Protein AF-0000000066265029 (afdb_homodimer)

InterPro domains:
  IPR000398 Thymidylate synthase [MF_00008] (8-270)
  IPR000398 Thymidylate synthase [PR00108] (49-70)
  IPR000398 Thymidylate synthase [PR00108] (122-141)
  IPR000398 Thymidylate synthase [PR00108] (148-163)
  IPR000398 Thymidylate synthase [PR00108] (166-192)
  IPR000398 Thymidylate synthase [PR00108] (204-221)
  IPR000398 Thymidylate synthase [TIGR03284] (10-93)
  IPR000398 Thymidylate synthase [TIGR03284] (92-270)
  IPR020940 Thymidylate synthase, active site [PS00091] (133-161)
  IPR023451 Thymidylate synthase/dCMP hydroxymethylase domain [PF00303] (10-270)
  IPR023451 Thymidylate synthase/dCMP hydroxymethylase domain [cd00351] (11-224)
  IPR036926 Thymidylate synthase/dCMP hydroxymethylase superfamily [G3DSA:3.30.572.10] (2-270)
  IPR036926 Thymidylate synthase/dCMP hydroxymethylase superfamily [SSF55831] (4-270)
  IPR045097 Thymidylate synthase/dCMP hydroxymethylase [PTHR11548] (4-270)

Radius of gyration: 22.93 Å; Cα contacts (8 Å, |Δi|>4): 1094; chains: 2; bounding box: 52×64×66 Å

Structure (mmCIF, N/CA/C/O backbone):
data_AF-0000000066265029-model_v1
#
loop_
_entity.id
_entity.type
_entity.pdbx_description
1 polymer 'Thymidylate synthase'
#
loop_
_atom_site.group_PDB
_atom_site.id
_atom_site.type_symbol
_atom_site.label_atom_id
_atom_site.label_alt_id
_atom_site.label_comp_id
_atom_site.label_asym_id
_atom_site.label_entity_id
_atom_site.label_seq_id
_atom_site.pdbx_PDB_ins_code
_atom_site.Cartn_x
_atom_site.Cartn_y
_atom_site.Cartn_z
_atom_site.occupancy
_atom_site.B_iso_or_equiv
_atom_site.auth_seq_id
_atom_site.auth_comp_id
_atom_site.auth_asym_id
_atom_site.auth_atom_id
_atom_site.pdbx_PDB_model_num
ATOM 1 N N . MET A 1 1 ? -13.852 1.908 -38.469 1 27.52 1 MET A N 1
ATOM 2 C CA . MET A 1 1 ? -13.148 2.486 -37.344 1 27.52 1 MET A CA 1
ATOM 3 C C . MET A 1 1 ? -11.969 1.612 -36.906 1 27.52 1 MET A C 1
ATOM 5 O O . MET A 1 1 ? -12.156 0.456 -36.531 1 27.52 1 MET A O 1
ATOM 9 N N . SER A 1 2 ? -10.852 1.59 -37.438 1 34.06 2 SER A N 1
ATOM 10 C CA . SER A 1 2 ? -9.703 0.69 -37.375 1 34.06 2 SER A CA 1
ATOM 11 C C . SER A 1 2 ? -9.266 0.477 -35.906 1 34.06 2 SER A C 1
ATOM 13 O O . SER A 1 2 ? -8.953 1.437 -35.219 1 34.06 2 SER A O 1
ATOM 15 N N . THR A 1 3 ? -9.898 -0.353 -35.031 1 41.22 3 THR A N 1
ATOM 16 C CA . THR A 1 3 ? -9.734 -0.713 -33.625 1 41.22 3 THR A CA 1
ATOM 17 C C . THR A 1 3 ? -8.258 -0.763 -33.25 1 41.22 3 THR A C 1
ATOM 19 O O . THR A 1 3 ? -7.508 -1.589 -33.781 1 41.22 3 THR A O 1
ATOM 22 N N . ASN A 1 4 ? -7.496 0.209 -33.312 1 44.53 4 ASN A N 1
ATOM 23 C CA . ASN A 1 4 ? -6.078 0.296 -32.969 1 4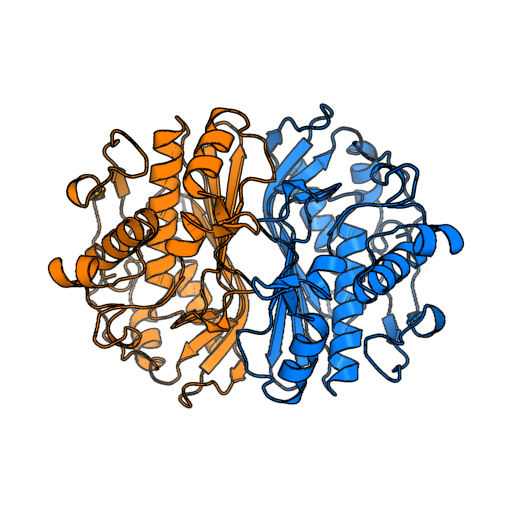4.53 4 ASN A CA 1
ATOM 24 C C . ASN A 1 4 ? -5.691 -0.698 -31.891 1 44.53 4 ASN A C 1
ATOM 26 O O . ASN A 1 4 ? -5.984 -0.479 -30.703 1 44.53 4 ASN A O 1
ATOM 30 N N . ASN A 1 5 ? -5.797 -2.096 -32.156 1 58.91 5 ASN A N 1
ATOM 31 C CA . ASN A 1 5 ? -5.637 -3.402 -31.531 1 58.91 5 ASN A CA 1
ATOM 32 C C . ASN A 1 5 ? -4.234 -3.578 -30.953 1 58.91 5 ASN A C 1
ATOM 34 O O . ASN A 1 5 ? -3.613 -4.629 -31.125 1 58.91 5 ASN A O 1
ATOM 38 N N . THR A 1 6 ? -3.521 -2.521 -30.5 1 86.12 6 THR A N 1
ATOM 39 C CA . THR A 1 6 ? -2.168 -2.604 -29.969 1 86.12 6 THR A CA 1
ATOM 40 C C . THR A 1 6 ? -2.176 -3.219 -28.562 1 86.12 6 THR A C 1
ATOM 42 O O . THR A 1 6 ? -3.002 -2.855 -27.719 1 86.12 6 THR A O 1
ATOM 45 N N . ILE A 1 7 ? -1.373 -4.309 -28.359 1 94.12 7 ILE A N 1
ATOM 46 C CA . ILE A 1 7 ? -1.193 -4.984 -27.078 1 94.12 7 ILE A CA 1
ATOM 47 C C . ILE A 1 7 ? -0.686 -3.99 -26.031 1 94.12 7 ILE A C 1
ATOM 49 O O . ILE A 1 7 ? 0.345 -3.344 -26.234 1 94.12 7 ILE A O 1
ATOM 53 N N . LYS A 1 8 ? -1.482 -3.766 -24.984 1 96.19 8 LYS A N 1
ATOM 54 C CA . LYS A 1 8 ? -1.041 -2.916 -23.875 1 96.19 8 LYS A CA 1
ATOM 55 C C . LYS A 1 8 ? 0.115 -3.561 -23.109 1 96.19 8 LYS A C 1
ATOM 57 O O . LYS A 1 8 ? 0.045 -4.734 -22.75 1 96.19 8 LYS A O 1
ATOM 62 N N . THR A 1 9 ? 1.175 -2.805 -22.906 1 98.06 9 THR A N 1
ATOM 63 C CA . THR A 1 9 ? 2.35 -3.361 -22.25 1 98.06 9 THR A CA 1
ATOM 64 C C . THR A 1 9 ? 2.766 -2.496 -21.062 1 98.06 9 THR A C 1
ATOM 66 O O . THR A 1 9 ? 3.881 -1.972 -21.031 1 98.06 9 THR A O 1
ATOM 69 N N . PRO A 1 10 ? 1.88 -2.41 -20.031 1 98.69 10 PRO A N 1
ATOM 70 C CA . PRO A 1 10 ? 2.207 -1.529 -18.906 1 98.69 10 PRO A CA 1
ATOM 71 C C . PRO A 1 10 ? 3.545 -1.873 -18.266 1 98.69 10 PRO A C 1
ATOM 73 O O . PRO A 1 10 ? 4.266 -0.978 -17.812 1 98.69 10 PRO A O 1
ATOM 76 N N . TYR A 1 11 ? 3.881 -3.164 -18.203 1 98.81 11 TYR A N 1
ATOM 77 C CA . TYR A 1 11 ? 5.133 -3.59 -17.594 1 98.81 11 TYR A CA 1
ATOM 78 C C . TYR A 1 11 ? 6.332 -3.076 -18.375 1 98.81 11 TYR A C 1
ATOM 80 O O . TYR A 1 11 ? 7.234 -2.457 -17.812 1 98.81 11 TYR A O 1
ATOM 88 N N . GLU A 1 12 ? 6.363 -3.285 -19.656 1 98.81 12 GLU A N 1
ATOM 89 C CA . GLU A 1 12 ? 7.461 -2.824 -20.5 1 98.81 12 GLU A CA 1
ATOM 90 C C . GLU A 1 12 ? 7.539 -1.301 -20.531 1 98.81 12 GLU A C 1
ATOM 92 O O . GLU A 1 12 ? 8.633 -0.73 -20.562 1 98.81 12 GLU A O 1
ATOM 97 N N . ASP A 1 13 ? 6.395 -0.678 -20.516 1 98.81 13 ASP A N 1
ATOM 98 C CA . ASP A 1 13 ? 6.371 0.781 -20.484 1 98.81 13 ASP A CA 1
ATOM 99 C C . ASP A 1 13 ? 7.035 1.314 -19.219 1 98.81 13 ASP A C 1
ATOM 101 O O . ASP A 1 13 ? 7.77 2.305 -19.266 1 98.81 13 ASP A O 1
ATOM 105 N N . LEU A 1 14 ? 6.742 0.648 -18.094 1 98.88 14 LEU A N 1
ATOM 106 C CA . LEU A 1 14 ? 7.348 1.079 -16.844 1 98.88 14 LEU A CA 1
ATOM 107 C C . LEU A 1 14 ? 8.852 0.822 -16.844 1 98.88 14 LEU A C 1
ATOM 109 O O . LEU A 1 14 ? 9.625 1.633 -16.344 1 98.88 14 LEU A O 1
ATOM 113 N N . LEU A 1 15 ? 9.281 -0.311 -17.438 1 98.81 15 LEU A N 1
ATOM 114 C CA . LEU A 1 15 ? 10.711 -0.558 -17.578 1 98.81 15 LEU A CA 1
ATOM 115 C C . LEU A 1 15 ? 11.391 0.595 -18.312 1 98.81 15 LEU A C 1
ATOM 117 O O . LEU A 1 15 ? 12.438 1.084 -17.891 1 98.81 15 LEU A O 1
ATOM 121 N N . ARG A 1 16 ? 10.781 0.992 -19.406 1 98.75 16 ARG A N 1
ATOM 122 C CA . ARG A 1 16 ? 11.336 2.084 -20.203 1 98.75 16 ARG A CA 1
ATOM 123 C C . ARG A 1 16 ? 11.414 3.371 -19.391 1 98.75 16 ARG A C 1
ATOM 125 O O . ARG A 1 16 ? 12.414 4.09 -19.453 1 98.75 16 ARG A O 1
ATOM 132 N N . THR A 1 17 ? 10.352 3.635 -18.688 1 98.75 17 THR A N 1
ATOM 133 C CA . THR A 1 17 ? 10.297 4.852 -17.891 1 98.75 17 THR A CA 1
ATOM 134 C C . THR A 1 17 ? 11.406 4.855 -16.844 1 98.75 17 THR A C 1
ATOM 136 O O . THR A 1 17 ? 12.047 5.883 -16.609 1 98.75 17 THR A O 1
ATOM 139 N N . ILE A 1 18 ? 11.625 3.748 -16.172 1 98.69 18 ILE A N 1
ATOM 140 C CA . ILE A 1 18 ? 12.641 3.645 -15.125 1 98.69 18 ILE A CA 1
ATOM 141 C C . ILE A 1 18 ? 14.031 3.855 -15.734 1 98.69 18 ILE A C 1
ATOM 143 O O . ILE A 1 18 ? 14.859 4.574 -15.172 1 98.69 18 ILE A O 1
ATOM 147 N N . LEU A 1 19 ? 14.273 3.262 -16.875 1 98.12 19 LEU A N 1
ATOM 148 C CA . LEU A 1 19 ? 15.562 3.422 -17.531 1 98.12 19 LEU A CA 1
ATOM 149 C C . LEU A 1 19 ? 15.812 4.883 -17.891 1 98.12 19 LEU A C 1
ATOM 151 O O . LEU A 1 19 ? 16.938 5.371 -17.781 1 98.12 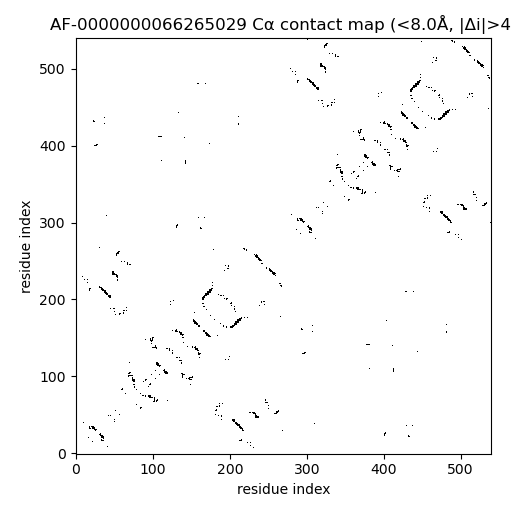19 LEU A O 1
ATOM 155 N N . GLU A 1 20 ? 14.773 5.508 -18.266 1 97.81 20 GLU A N 1
ATOM 156 C CA . GLU A 1 20 ? 14.891 6.863 -18.797 1 97.81 20 GLU A CA 1
ATOM 157 C C . GLU A 1 20 ? 14.93 7.898 -17.672 1 97.81 20 GLU A C 1
ATOM 159 O O . GLU A 1 20 ? 15.648 8.891 -17.766 1 97.81 20 GLU A O 1
ATOM 164 N N . GLN A 1 21 ? 14.156 7.629 -16.625 1 98 21 GLN A N 1
ATOM 165 C CA . GLN A 1 21 ? 13.898 8.719 -15.695 1 98 21 GLN A CA 1
ATOM 166 C C . GLN A 1 21 ? 14.336 8.344 -14.281 1 98 21 GLN A C 1
ATOM 168 O O . GLN A 1 21 ? 14.32 9.18 -13.375 1 98 21 GLN A O 1
ATOM 173 N N . GLY A 1 22 ? 14.703 7.109 -14.039 1 98.06 22 GLY A N 1
ATOM 174 C CA . GLY A 1 22 ? 15.031 6.66 -12.695 1 98.06 22 GLY A CA 1
ATOM 175 C C . GLY A 1 22 ? 16.297 7.281 -12.148 1 98.06 22 GLY A C 1
ATOM 176 O O . GLY A 1 22 ? 17.141 7.777 -12.906 1 98.06 22 GLY A O 1
ATOM 177 N N . SER A 1 23 ? 16.438 7.309 -10.867 1 97.25 23 SER A N 1
ATOM 178 C CA . SER A 1 23 ? 17.641 7.754 -10.172 1 97.25 23 SER A CA 1
ATOM 179 C C . SER A 1 23 ? 18.531 6.57 -9.805 1 97.25 23 SER A C 1
ATOM 181 O O . SER A 1 23 ? 18.031 5.516 -9.406 1 97.25 23 SER A O 1
ATOM 183 N N . HIS A 1 24 ? 19.828 6.797 -9.938 1 95.5 24 HIS A N 1
ATOM 184 C CA . HIS A 1 24 ? 20.75 5.762 -9.477 1 95.5 24 HIS A CA 1
ATOM 185 C C . HIS A 1 24 ? 20.844 5.742 -7.957 1 95.5 24 HIS A C 1
ATOM 187 O O . HIS A 1 24 ? 20.906 6.793 -7.32 1 95.5 24 HIS A O 1
ATOM 193 N N . LYS A 1 25 ? 20.781 4.609 -7.387 1 93.06 25 LYS A N 1
ATOM 194 C CA . LYS A 1 25 ? 20.875 4.414 -5.945 1 93.06 25 LYS A CA 1
ATOM 195 C C . LYS A 1 25 ? 21.766 3.215 -5.613 1 93.06 25 LYS A C 1
ATOM 197 O O . LYS A 1 25 ? 21.828 2.25 -6.379 1 93.06 25 LYS A O 1
ATOM 202 N N . ASP A 1 26 ? 22.391 3.387 -4.5 1 87.5 26 ASP A N 1
ATOM 203 C CA . ASP A 1 26 ? 23.062 2.211 -3.957 1 87.5 26 ASP A CA 1
ATOM 204 C C . ASP A 1 26 ? 22.078 1.284 -3.258 1 87.5 26 ASP A C 1
ATOM 206 O O . ASP A 1 26 ? 20.906 1.643 -3.066 1 87.5 26 ASP A O 1
ATOM 210 N N . ASP A 1 27 ? 22.578 0.085 -3.049 1 81.12 27 ASP A N 1
ATOM 211 C CA . ASP A 1 27 ? 21.703 -0.861 -2.371 1 81.12 27 ASP A CA 1
ATOM 212 C C . ASP A 1 27 ? 22.5 -1.833 -1.507 1 81.12 27 ASP A C 1
ATOM 214 O O . ASP A 1 27 ? 23.734 -1.799 -1.502 1 81.12 27 ASP A O 1
ATOM 218 N N . ARG A 1 28 ? 21.766 -2.58 -0.753 1 77.19 28 ARG A N 1
ATOM 219 C CA . ARG A 1 28 ? 22.328 -3.488 0.233 1 77.19 28 ARG A CA 1
ATOM 220 C C . ARG A 1 28 ? 23.219 -4.535 -0.437 1 77.19 28 ARG A C 1
ATOM 222 O O . ARG A 1 28 ? 24.125 -5.078 0.19 1 77.19 28 ARG A O 1
ATOM 229 N N . THR A 1 29 ? 22.953 -4.77 -1.699 1 75.81 29 THR A N 1
ATOM 230 C CA . THR A 1 29 ? 23.688 -5.801 -2.41 1 75.81 29 THR A CA 1
ATOM 231 C C . THR A 1 29 ? 25.047 -5.266 -2.883 1 75.81 29 THR A C 1
ATOM 233 O O . THR A 1 29 ? 25.938 -6.039 -3.24 1 75.81 29 THR A O 1
ATOM 236 N N . GLY A 1 30 ? 25.156 -3.949 -3.008 1 83.25 30 GLY A N 1
ATOM 237 C CA . GLY A 1 30 ? 26.359 -3.322 -3.529 1 83.25 30 GLY A CA 1
ATOM 238 C C . GLY A 1 30 ? 26.375 -3.232 -5.043 1 83.25 30 GLY A C 1
ATOM 239 O O . GLY A 1 30 ? 27.312 -2.68 -5.625 1 83.25 30 GLY A O 1
ATOM 240 N N . THR A 1 31 ? 25.391 -3.67 -5.789 1 84.56 31 THR A N 1
ATOM 241 C CA . THR A 1 31 ? 25.312 -3.703 -7.242 1 84.56 31 THR A CA 1
ATOM 242 C C . THR A 1 31 ? 24.922 -2.332 -7.797 1 84.56 31 THR A C 1
ATOM 244 O O . THR A 1 31 ? 25.406 -1.928 -8.852 1 84.56 31 THR A O 1
ATOM 247 N N . GLY A 1 32 ? 24.078 -1.672 -7.117 1 93.5 32 GLY A N 1
ATOM 248 C CA . GLY A 1 32 ? 23.516 -0.43 -7.617 1 93.5 32 GLY A CA 1
ATOM 249 C C . GLY A 1 32 ? 22.25 -0.635 -8.422 1 93.5 32 GLY A C 1
ATOM 250 O O . GLY A 1 32 ? 22.047 -1.699 -9.008 1 93.5 32 GLY A O 1
ATOM 251 N N . THR A 1 33 ? 21.406 0.331 -8.375 1 97.12 33 THR A N 1
ATOM 252 C CA . THR A 1 33 ? 20.125 0.242 -9.078 1 97.12 33 THR A CA 1
ATOM 253 C C . THR A 1 33 ? 19.75 1.586 -9.688 1 97.12 33 THR A C 1
ATOM 255 O O . THR A 1 33 ? 20.297 2.623 -9.312 1 97.12 33 THR A O 1
ATOM 258 N N . THR A 1 34 ? 18.953 1.528 -10.734 1 98 34 THR A N 1
ATOM 259 C CA . THR A 1 34 ? 18.172 2.658 -11.211 1 98 34 THR A CA 1
ATOM 260 C C . THR A 1 34 ? 16.703 2.51 -10.789 1 98 34 THR A C 1
ATOM 262 O O . THR A 1 34 ? 16.062 1.512 -11.109 1 98 34 THR A O 1
ATOM 265 N N . SER A 1 35 ? 16.219 3.541 -10.102 1 97.94 35 SER A N 1
ATOM 266 C CA . SER A 1 35 ? 14.945 3.297 -9.414 1 97.94 35 SER A CA 1
ATOM 267 C C . SER A 1 35 ? 14 4.48 -9.562 1 97.94 35 SER A C 1
ATOM 269 O O . SER A 1 35 ? 14.438 5.621 -9.703 1 97.94 35 SER A O 1
ATOM 271 N N . LEU A 1 36 ? 12.727 4.211 -9.617 1 98.38 36 LEU A N 1
ATOM 272 C CA . LEU A 1 36 ? 11.625 5.16 -9.492 1 98.38 36 LEU A CA 1
ATOM 273 C C . LEU A 1 36 ? 10.703 4.773 -8.344 1 98.38 36 LEU A C 1
ATOM 275 O O . LEU A 1 36 ? 10.562 3.592 -8.023 1 98.38 36 LEU A O 1
ATOM 279 N N . PHE A 1 37 ? 10.109 5.797 -7.754 1 98.69 37 PHE A N 1
ATOM 280 C CA . PHE A 1 37 ? 9.32 5.566 -6.551 1 98.69 37 PHE A CA 1
ATOM 281 C C . PHE A 1 37 ? 7.832 5.719 -6.844 1 98.69 37 PHE A C 1
ATOM 283 O O . PHE A 1 37 ? 7.426 6.629 -7.566 1 98.69 37 PHE A O 1
ATOM 290 N N . GLY A 1 38 ? 7.008 4.797 -6.312 1 98.69 38 GLY A N 1
ATOM 291 C CA . GLY A 1 38 ? 5.562 4.957 -6.301 1 98.69 38 GLY A CA 1
ATOM 292 C C . GLY A 1 38 ? 4.938 4.832 -7.676 1 98.69 38 GLY A C 1
ATOM 293 O O . GLY A 1 38 ? 4.176 5.707 -8.102 1 98.69 38 GLY A O 1
ATOM 294 N N . GLN A 1 39 ? 5.184 3.734 -8.375 1 98.88 39 GLN A N 1
ATOM 295 C CA . GLN A 1 39 ? 4.602 3.502 -9.695 1 98.88 39 GLN A CA 1
ATOM 296 C C . GLN A 1 39 ? 3.438 2.52 -9.617 1 98.88 39 GLN A C 1
ATOM 298 O O . GLN A 1 39 ? 3.285 1.806 -8.625 1 98.88 39 GLN A O 1
ATOM 303 N N . GLN A 1 40 ? 2.594 2.57 -10.68 1 98.81 40 GLN A N 1
ATOM 304 C CA . GLN A 1 40 ? 1.428 1.692 -10.68 1 98.81 40 GLN A CA 1
ATOM 305 C C . GLN A 1 40 ? 1.166 1.127 -12.078 1 98.81 40 GLN A C 1
ATOM 307 O O . GLN A 1 40 ? 1.398 1.803 -13.078 1 98.81 40 GLN A O 1
ATOM 312 N N . MET A 1 41 ? 0.784 -0.102 -12.148 1 98.88 41 MET A N 1
ATOM 313 C CA . MET A 1 41 ? 0.32 -0.768 -13.367 1 98.88 41 MET A CA 1
ATOM 314 C C . MET A 1 41 ? -1.069 -1.365 -13.164 1 98.88 41 MET A C 1
ATOM 316 O O . MET A 1 41 ? -1.428 -1.746 -12.047 1 98.88 41 MET A O 1
ATOM 320 N N . ARG A 1 42 ? -1.787 -1.465 -14.242 1 98.69 42 ARG A N 1
ATOM 321 C CA . ARG A 1 42 ? -3.123 -2.051 -14.203 1 98.69 42 ARG A CA 1
ATOM 322 C C . ARG A 1 42 ? -3.295 -3.094 -15.305 1 98.69 42 ARG A C 1
ATOM 324 O O . ARG A 1 42 ? -2.832 -2.898 -16.438 1 98.69 42 ARG A O 1
ATOM 331 N N . PHE A 1 43 ? -3.93 -4.191 -14.984 1 98.81 43 PHE A N 1
ATOM 332 C CA . PHE A 1 43 ? -4.211 -5.281 -15.906 1 98.81 43 PHE A CA 1
ATOM 333 C C . PHE A 1 43 ? -5.684 -5.676 -15.852 1 98.81 43 PHE A C 1
ATOM 335 O O . PHE A 1 43 ? -6.203 -5.992 -14.773 1 98.81 43 PHE A O 1
ATOM 342 N N . ASP A 1 44 ? -6.355 -5.617 -16.984 1 98.56 44 ASP A N 1
ATOM 343 C CA . ASP A 1 44 ? -7.742 -6.059 -17.062 1 98.56 44 ASP A CA 1
ATOM 344 C C . ASP A 1 44 ? -7.832 -7.582 -17.172 1 98.56 44 ASP A C 1
ATOM 346 O O . ASP A 1 44 ? -7.613 -8.148 -18.234 1 98.56 44 ASP A O 1
ATOM 350 N N . LEU A 1 45 ? -8.234 -8.219 -16.078 1 98.75 45 LEU A N 1
ATOM 351 C CA . LEU A 1 45 ? -8.227 -9.672 -16.031 1 98.75 45 LEU A CA 1
ATOM 352 C C . LEU A 1 45 ? -9.398 -10.25 -16.828 1 98.75 45 LEU A C 1
ATOM 354 O O . LEU A 1 45 ? -9.43 -11.453 -17.094 1 98.75 45 LEU A O 1
ATOM 358 N N . THR A 1 46 ? -10.344 -9.391 -17.188 1 98.25 46 THR A N 1
ATOM 359 C CA . THR A 1 46 ? -11.461 -9.859 -18.016 1 98.25 46 THR A CA 1
ATOM 360 C C . THR A 1 46 ? -11.023 -10.086 -19.453 1 98.25 46 THR A C 1
ATOM 362 O O . THR A 1 46 ? -11.711 -10.773 -20.219 1 98.25 46 THR A O 1
ATOM 365 N N . GLU A 1 47 ? -9.938 -9.508 -19.797 1 97.56 47 GLU A N 1
ATOM 366 C CA . GLU A 1 47 ? -9.477 -9.555 -21.172 1 97.56 47 GLU A CA 1
ATOM 367 C C . GLU A 1 47 ? -8.438 -10.656 -21.375 1 97.56 47 GLU A C 1
ATOM 369 O O . GLU A 1 47 ? -8.469 -11.375 -22.375 1 97.56 47 GLU A O 1
ATOM 374 N N . ALA A 1 48 ? -7.504 -10.703 -20.516 1 98.12 48 ALA A N 1
ATOM 375 C CA . ALA A 1 48 ? -6.402 -11.648 -20.672 1 98.12 48 ALA A CA 1
ATOM 376 C C . ALA A 1 48 ? -5.676 -11.852 -19.344 1 98.12 48 ALA A C 1
ATOM 378 O O . ALA A 1 48 ? -5.922 -11.125 -18.375 1 98.12 48 ALA A O 1
ATOM 379 N N . PHE A 1 49 ? -4.871 -12.906 -19.297 1 98.81 49 PHE A N 1
ATOM 380 C CA . PHE A 1 49 ? -4.016 -13.172 -18.141 1 98.81 49 PHE A CA 1
ATOM 381 C C . PHE A 1 49 ? -2.65 -12.516 -18.328 1 98.81 49 PHE A C 1
ATOM 383 O O . PHE A 1 49 ? -1.96 -12.773 -19.312 1 98.81 49 PHE A O 1
ATOM 390 N N . PRO A 1 50 ? -2.246 -11.648 -17.391 1 98.75 50 PRO A N 1
ATOM 391 C CA . PRO A 1 50 ? -1.041 -10.844 -17.609 1 98.75 50 PRO A CA 1
ATOM 392 C C . PRO A 1 50 ? 0.243 -11.625 -17.328 1 98.75 50 PRO A C 1
ATOM 394 O O . PRO A 1 50 ? 0.993 -11.266 -16.406 1 98.75 50 PRO A O 1
ATOM 397 N N . LEU A 1 51 ? 0.475 -12.625 -18.109 1 98.81 51 LEU A N 1
ATOM 398 C CA . LEU A 1 51 ? 1.76 -13.305 -18.234 1 98.81 51 LEU A CA 1
ATOM 399 C C . LEU A 1 51 ? 2.576 -12.727 -19.375 1 98.81 51 LEU A C 1
ATOM 401 O O . LEU A 1 51 ? 2.246 -12.938 -20.547 1 98.81 51 LEU A O 1
ATOM 405 N N . ILE A 1 52 ? 3.643 -11.969 -18.984 1 98.44 52 ILE A N 1
ATOM 406 C CA . ILE A 1 52 ? 4.348 -11.148 -19.969 1 98.44 52 ILE A CA 1
ATOM 407 C C . ILE A 1 52 ? 4.906 -12.047 -21.078 1 98.44 52 ILE A C 1
ATOM 409 O O . ILE A 1 52 ? 5.25 -13.203 -20.828 1 98.44 52 ILE A O 1
ATOM 413 N N . THR A 1 53 ? 5.082 -11.5 -22.281 1 98.75 53 THR A N 1
ATOM 414 C CA . THR A 1 53 ? 5.438 -12.32 -23.422 1 98.75 53 THR A CA 1
ATOM 415 C C . THR A 1 53 ? 6.758 -11.867 -24.031 1 98.75 53 THR A C 1
ATOM 417 O O . THR A 1 53 ? 7.309 -12.531 -24.922 1 98.75 53 THR A O 1
ATOM 420 N N . THR A 1 54 ? 7.289 -10.742 -23.547 1 98.75 54 THR A N 1
ATOM 421 C CA . THR A 1 54 ? 8.555 -10.25 -24.094 1 98.75 54 THR A CA 1
ATOM 422 C C . THR A 1 54 ? 9.727 -11.07 -23.547 1 98.75 54 THR A C 1
ATOM 424 O O . THR A 1 54 ? 10.852 -10.93 -24.031 1 98.75 54 THR A O 1
ATOM 427 N N . LYS A 1 55 ? 9.516 -11.859 -22.656 1 98.56 55 LYS A N 1
ATOM 428 C CA . LYS A 1 55 ? 10.383 -12.953 -22.219 1 98.56 55 LYS A CA 1
ATOM 429 C C . LYS A 1 55 ? 9.562 -14.07 -21.562 1 98.56 55 LYS A C 1
ATOM 431 O O . LYS A 1 55 ? 8.422 -13.852 -21.156 1 98.56 55 LYS A O 1
ATOM 436 N N . LYS A 1 56 ? 10.133 -15.203 -21.594 1 98.38 56 LYS A N 1
ATOM 437 C CA . LYS A 1 56 ? 9.453 -16.328 -20.953 1 98.38 56 LYS A CA 1
ATOM 438 C C . LYS A 1 56 ? 9.523 -16.203 -19.438 1 98.38 56 LYS A C 1
ATOM 440 O O . LYS A 1 56 ? 10.594 -15.953 -18.875 1 98.38 56 LYS A O 1
ATOM 445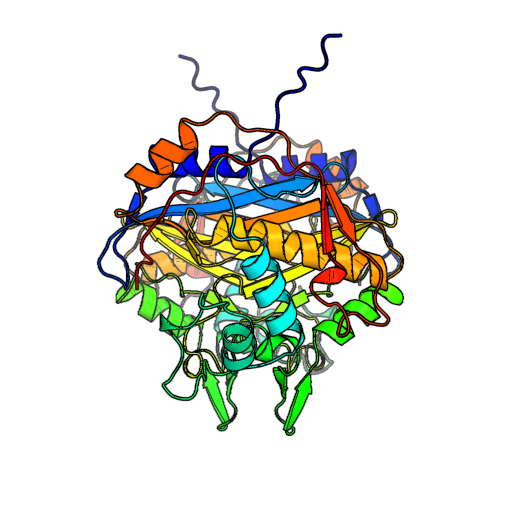 N N . VAL A 1 57 ? 8.414 -16.297 -18.766 1 98.12 57 VAL A N 1
ATOM 446 C CA . VAL A 1 57 ? 8.312 -16.312 -17.312 1 98.12 57 VAL A CA 1
ATOM 447 C C . VAL A 1 57 ? 8.195 -17.766 -16.812 1 98.12 57 VAL A C 1
ATOM 449 O O . VAL A 1 57 ? 7.465 -18.562 -17.406 1 98.12 57 VAL A O 1
ATOM 452 N N . TYR A 1 58 ? 8.961 -18.094 -15.836 1 97.44 58 TYR A N 1
ATOM 453 C CA . TYR A 1 58 ? 8.977 -19.438 -15.258 1 97.44 58 TYR A CA 1
ATOM 454 C C . TYR A 1 58 ? 7.652 -19.75 -14.562 1 97.44 58 TYR A C 1
ATOM 456 O O . TYR A 1 58 ? 7.562 -19.688 -13.336 1 97.44 58 TYR A O 1
ATOM 464 N N . TRP A 1 59 ? 6.668 -20.203 -15.305 1 98.06 59 TRP A N 1
ATOM 465 C CA . TRP A 1 59 ? 5.277 -20.375 -14.898 1 98.06 59 TRP A CA 1
ATOM 466 C C . TRP A 1 59 ? 5.16 -21.375 -13.75 1 98.06 59 TRP A C 1
ATOM 468 O O . TRP A 1 59 ? 4.445 -21.141 -12.781 1 98.06 59 TRP A O 1
ATOM 478 N N . LYS A 1 60 ? 5.836 -22.453 -13.82 1 97.94 60 LYS A N 1
ATOM 479 C CA . LYS A 1 60 ? 5.793 -23.453 -12.758 1 97.94 60 LYS A CA 1
ATOM 480 C C . LYS A 1 60 ? 6.234 -22.859 -11.422 1 97.94 60 LYS A C 1
ATOM 482 O O . LYS A 1 60 ? 5.668 -23.172 -10.375 1 97.94 60 LYS A O 1
ATOM 487 N N . GLY A 1 61 ? 7.254 -22.016 -11.453 1 98.12 61 GLY A N 1
ATOM 488 C CA . GLY A 1 61 ? 7.711 -21.328 -10.258 1 98.12 61 GLY A CA 1
ATOM 489 C C . GLY A 1 61 ? 6.688 -20.359 -9.695 1 98.12 61 GLY A C 1
ATOM 490 O O . GLY A 1 61 ? 6.523 -20.266 -8.477 1 98.12 61 GLY A O 1
ATOM 491 N N . VAL A 1 62 ? 6.012 -19.688 -10.602 1 98.5 62 VAL A N 1
ATOM 492 C CA . VAL A 1 62 ? 4.988 -18.719 -10.211 1 98.5 62 VAL A CA 1
ATOM 493 C C . VAL A 1 62 ? 3.893 -19.422 -9.414 1 98.5 62 VAL A C 1
ATOM 495 O O . VAL A 1 62 ? 3.582 -19.031 -8.289 1 98.5 62 VAL A O 1
ATOM 498 N N . ILE A 1 63 ? 3.332 -20.484 -9.984 1 98.69 63 ILE A N 1
ATOM 499 C CA . ILE A 1 63 ? 2.221 -21.188 -9.352 1 98.69 63 ILE A CA 1
ATOM 500 C C . ILE A 1 63 ? 2.717 -21.938 -8.117 1 98.69 63 ILE A C 1
ATOM 502 O O . ILE A 1 63 ? 2.041 -21.953 -7.086 1 98.69 63 ILE A O 1
ATOM 506 N N . GLY A 1 64 ? 3.924 -22.516 -8.227 1 98.69 64 GLY A N 1
ATOM 507 C CA . GLY A 1 64 ? 4.488 -23.219 -7.082 1 98.69 64 GLY A CA 1
ATOM 508 C C . GLY A 1 64 ? 4.652 -22.344 -5.859 1 98.69 64 GLY A C 1
ATOM 509 O O . GLY A 1 64 ? 4.293 -22.734 -4.75 1 98.69 64 GLY A O 1
ATOM 510 N N . GLU A 1 65 ? 5.234 -21.203 -6.039 1 98.5 65 GLU A N 1
ATOM 511 C CA . GLU A 1 65 ? 5.406 -20.266 -4.93 1 98.5 65 GLU A CA 1
ATOM 512 C C . GLU A 1 65 ? 4.059 -19.859 -4.336 1 98.5 65 GLU A C 1
ATOM 514 O O . GLU A 1 65 ? 3.904 -19.812 -3.115 1 98.5 65 GLU A O 1
ATOM 519 N N . LEU A 1 66 ? 3.092 -19.562 -5.211 1 98.75 66 LEU A N 1
ATOM 520 C CA . LEU A 1 66 ? 1.766 -19.172 -4.754 1 98.75 66 LEU A CA 1
ATOM 521 C C . LEU A 1 66 ? 1.132 -20.266 -3.902 1 98.75 66 LEU A C 1
ATOM 523 O O . LEU A 1 66 ? 0.625 -20 -2.811 1 98.75 66 LEU A O 1
ATOM 527 N N . LEU A 1 67 ? 1.141 -21.469 -4.402 1 98.81 67 LEU A N 1
ATOM 528 C CA . LEU A 1 67 ? 0.587 -22.609 -3.66 1 98.81 67 LEU A CA 1
ATOM 529 C C . LEU A 1 67 ? 1.317 -22.797 -2.336 1 98.81 67 LEU A C 1
ATOM 531 O O . LEU A 1 67 ? 0.691 -23.078 -1.312 1 98.81 67 LEU A O 1
ATOM 535 N N . TRP A 1 68 ? 2.635 -22.641 -2.352 1 98.75 68 TRP A N 1
ATOM 536 C CA . TRP A 1 68 ? 3.457 -22.75 -1.151 1 98.75 68 TRP A CA 1
ATOM 537 C C . TRP A 1 68 ? 3.076 -21.688 -0.127 1 98.75 68 TRP A C 1
ATOM 539 O O . TRP A 1 68 ? 2.98 -21.969 1.068 1 98.75 68 TRP A O 1
ATOM 549 N N . PHE A 1 69 ? 2.863 -20.438 -0.571 1 98.69 69 PHE A N 1
ATOM 550 C CA . PHE A 1 69 ? 2.375 -19.391 0.31 1 98.69 69 PHE A CA 1
ATOM 551 C C . PHE A 1 69 ? 1.036 -19.766 0.927 1 98.69 69 PHE A C 1
ATOM 553 O O . PHE A 1 69 ? 0.83 -19.609 2.131 1 98.69 69 PHE A O 1
ATOM 560 N N . LEU A 1 70 ? 0.129 -20.312 0.125 1 98.81 70 LEU A N 1
ATOM 561 C CA . LEU A 1 70 ? -1.219 -20.625 0.582 1 98.81 70 LEU A CA 1
ATOM 562 C C . LEU A 1 70 ? -1.192 -21.781 1.586 1 98.81 70 LEU A C 1
ATOM 564 O O . LEU A 1 70 ? -2.109 -21.922 2.396 1 98.81 70 LEU A O 1
ATOM 568 N N . GLN A 1 71 ? -0.148 -22.516 1.588 1 98.12 71 GLN A N 1
ATOM 569 C CA . GLN A 1 71 ? 0.016 -23.578 2.559 1 98.12 71 GLN A CA 1
ATOM 570 C C . GLN A 1 71 ? 0.46 -23.047 3.914 1 98.12 71 GLN A C 1
ATOM 572 O O . GLN A 1 71 ? 0.354 -23.734 4.93 1 98.12 71 GLN A O 1
ATOM 577 N N . GLY A 1 72 ? 1.01 -21.844 3.896 1 98.19 72 GLY A N 1
ATOM 578 C CA . GLY A 1 72 ? 1.491 -21.234 5.125 1 98.19 72 GLY A CA 1
ATOM 579 C C . GLY A 1 72 ? 2.82 -21.812 5.594 1 98.19 72 GLY A C 1
ATOM 580 O O . GLY A 1 72 ? 3.156 -21.719 6.773 1 98.19 72 GLY A O 1
ATOM 581 N N . SER A 1 73 ? 3.58 -22.312 4.68 1 96.25 73 SER A N 1
ATOM 582 C CA . SER A 1 73 ? 4.82 -22.984 5.035 1 96.25 73 SER A CA 1
ATOM 583 C C . SER A 1 73 ? 5.973 -22 5.18 1 96.25 73 SER A C 1
ATOM 585 O O . SER A 1 73 ? 6.004 -20.969 4.492 1 96.25 73 SER A O 1
ATOM 587 N N . SER A 1 74 ? 6.859 -22.312 6.059 1 97.56 74 SER A N 1
ATOM 588 C CA . SER A 1 74 ? 8.094 -21.547 6.219 1 97.56 74 SER A CA 1
ATOM 589 C C . SER A 1 74 ? 9.281 -22.266 5.594 1 97.56 74 SER A C 1
ATOM 591 O O . SER A 1 74 ? 10.391 -21.734 5.551 1 97.56 74 SER A O 1
ATOM 593 N N . ASN A 1 75 ? 9.07 -23.484 5.145 1 98.31 75 ASN A N 1
ATOM 594 C CA . ASN A 1 75 ? 10.156 -24.344 4.703 1 98.31 75 ASN A CA 1
ATOM 595 C C . ASN A 1 75 ? 10.109 -24.578 3.195 1 98.31 75 ASN A C 1
ATOM 597 O O . ASN A 1 75 ? 9.07 -24.953 2.654 1 98.31 75 ASN A O 1
ATOM 601 N N . VAL A 1 76 ? 11.227 -24.438 2.518 1 98.25 76 VAL A N 1
ATOM 602 C CA . VAL A 1 76 ? 11.25 -24.422 1.06 1 98.25 76 VAL A CA 1
ATOM 603 C C . VAL A 1 76 ? 11.359 -25.844 0.522 1 98.25 76 VAL A C 1
ATOM 605 O O . VAL A 1 76 ? 11.336 -26.062 -0.692 1 98.25 76 VAL A O 1
ATOM 608 N N . ARG A 1 77 ? 11.461 -26.875 1.373 1 98.31 77 ARG A N 1
ATOM 609 C CA . ARG A 1 77 ? 11.633 -28.25 0.909 1 98.31 77 ARG A CA 1
ATOM 610 C C . ARG A 1 77 ? 10.484 -28.656 0.002 1 98.31 77 ARG A C 1
ATOM 612 O O . ARG A 1 77 ? 10.68 -29.438 -0.941 1 98.31 77 ARG A O 1
ATOM 619 N N . TRP A 1 78 ? 9.305 -28.219 0.329 1 97.94 78 TRP A N 1
ATOM 620 C CA . TRP A 1 78 ? 8.148 -28.5 -0.516 1 97.94 78 TRP A CA 1
ATOM 621 C C . TRP A 1 78 ? 8.383 -28.016 -1.943 1 97.94 78 TRP A C 1
ATOM 623 O O . TRP A 1 78 ? 8.055 -28.719 -2.904 1 97.94 78 TRP A O 1
ATOM 633 N N . LEU A 1 79 ? 8.906 -26.844 -2.121 1 98.5 79 LEU A N 1
ATOM 634 C CA . LEU A 1 79 ? 9.258 -26.297 -3.428 1 98.5 79 LEU A CA 1
ATOM 635 C C . LEU A 1 79 ? 10.367 -27.109 -4.078 1 98.5 79 LEU A C 1
ATOM 637 O O . LEU A 1 79 ? 10.273 -27.469 -5.254 1 98.5 79 LEU A O 1
ATOM 641 N N . GLN A 1 80 ? 11.352 -27.422 -3.266 1 98.38 80 GLN A N 1
ATOM 642 C CA . GLN A 1 80 ? 12.523 -28.125 -3.781 1 98.38 80 GLN A CA 1
ATOM 643 C C . GLN A 1 80 ? 12.156 -29.516 -4.289 1 98.38 80 GLN A C 1
ATOM 645 O O . GLN A 1 80 ? 12.672 -29.969 -5.309 1 98.38 80 GLN A O 1
ATOM 650 N N . LYS A 1 81 ? 11.336 -30.203 -3.629 1 98.12 81 LYS A N 1
ATOM 651 C CA . LYS A 1 81 ? 10.875 -31.516 -4.051 1 98.12 81 LYS A CA 1
ATOM 652 C C . LYS A 1 81 ? 10.164 -31.438 -5.398 1 98.12 81 LYS A C 1
ATOM 654 O O . LYS A 1 81 ? 10.047 -32.438 -6.102 1 98.12 81 LYS A O 1
ATOM 659 N N . ARG A 1 82 ? 9.773 -30.312 -5.766 1 97.94 82 ARG A N 1
ATOM 660 C CA . ARG A 1 82 ? 9.07 -30.094 -7.023 1 97.94 82 ARG A CA 1
ATOM 661 C C . ARG A 1 82 ? 9.961 -29.359 -8.023 1 97.94 82 ARG A C 1
ATOM 663 O O . ARG A 1 82 ? 9.477 -28.797 -9.008 1 97.94 82 ARG A O 1
ATOM 670 N N . ASN A 1 83 ? 11.242 -29.25 -7.699 1 98 83 ASN A N 1
ATOM 671 C CA . ASN A 1 83 ? 12.297 -28.703 -8.531 1 98 83 ASN A CA 1
ATOM 672 C C . ASN A 1 83 ? 12.133 -27.188 -8.711 1 98 83 ASN A C 1
ATOM 674 O O . ASN A 1 83 ? 12.359 -26.672 -9.805 1 98 83 ASN A O 1
ATOM 678 N N . ILE A 1 84 ? 11.602 -26.562 -7.746 1 98 84 ILE A N 1
ATOM 679 C CA . ILE A 1 84 ? 11.516 -25.109 -7.695 1 98 84 ILE A CA 1
ATOM 680 C C . ILE A 1 84 ? 12.523 -24.562 -6.688 1 98 84 ILE A C 1
ATOM 682 O O . ILE A 1 84 ? 12.43 -24.844 -5.492 1 98 84 ILE A O 1
ATOM 686 N N . HIS A 1 85 ? 13.5 -23.75 -7.125 1 96.62 85 HIS A N 1
ATOM 687 C CA . HIS A 1 85 ? 14.641 -23.375 -6.301 1 96.62 85 HIS A CA 1
ATOM 688 C C . HIS A 1 85 ? 14.773 -21.859 -6.18 1 96.62 85 HIS A C 1
ATOM 690 O O . HIS A 1 85 ? 15.867 -21.344 -5.988 1 96.62 85 HIS A O 1
ATOM 696 N N . ILE A 1 86 ? 13.68 -21.141 -6.273 1 93.56 86 ILE A N 1
ATOM 697 C CA . ILE A 1 86 ? 13.711 -19.688 -6.383 1 93.56 86 ILE A CA 1
ATOM 698 C C . ILE A 1 86 ? 13.945 -19.078 -5.008 1 93.56 86 ILE A C 1
ATOM 700 O O . ILE A 1 86 ? 14.25 -17.875 -4.898 1 93.56 86 ILE A O 1
ATOM 704 N N . TRP A 1 87 ? 13.898 -19.859 -3.871 1 95.19 87 TRP A N 1
ATOM 705 C CA . TRP A 1 87 ? 14.086 -19.328 -2.521 1 95.19 87 TRP A CA 1
ATOM 706 C C . TRP A 1 87 ? 15.352 -19.906 -1.889 1 95.19 87 TRP A C 1
ATOM 708 O O . TRP A 1 87 ? 15.68 -19.594 -0.741 1 95.19 87 TRP A O 1
ATOM 718 N N . ASP A 1 88 ? 16.125 -20.656 -2.623 1 95.69 88 ASP A N 1
ATOM 719 C CA . ASP A 1 88 ? 17.234 -21.438 -2.07 1 95.69 88 ASP A CA 1
ATOM 720 C C . ASP A 1 88 ? 18.281 -20.531 -1.434 1 95.69 88 ASP A C 1
ATOM 722 O O . ASP A 1 88 ? 18.844 -20.859 -0.384 1 95.69 88 ASP A O 1
ATOM 726 N N . GLU A 1 89 ? 18.5 -19.391 -2.049 1 92 89 GLU A N 1
ATOM 727 C CA . GLU A 1 89 ? 19.594 -18.531 -1.625 1 92 89 GLU A CA 1
ATOM 728 C C . GLU A 1 89 ? 19.344 -17.938 -0.244 1 92 89 GLU A C 1
ATOM 730 O O . GLU A 1 89 ? 20.266 -17.547 0.456 1 92 89 GLU A O 1
ATOM 735 N N . TRP A 1 90 ? 18.094 -17.891 0.187 1 94.69 90 TRP A N 1
ATOM 736 C CA . TRP A 1 90 ? 17.75 -17.25 1.45 1 94.69 90 TRP A CA 1
ATOM 737 C C . TRP A 1 90 ? 17.484 -18.281 2.535 1 94.69 90 TRP A C 1
ATOM 739 O O . TRP A 1 90 ? 17.438 -17.953 3.721 1 94.69 90 TRP A O 1
ATOM 749 N N . ALA A 1 91 ? 17.344 -19.484 2.115 1 97.19 91 ALA A N 1
ATOM 750 C CA . ALA A 1 91 ? 16.938 -20.531 3.051 1 97.19 91 ALA A CA 1
ATOM 751 C C . ALA A 1 91 ? 18.125 -21.031 3.875 1 97.19 91 ALA A C 1
ATOM 753 O O . ALA A 1 91 ? 19.25 -21.094 3.377 1 97.19 91 ALA A O 1
ATOM 754 N N . SER A 1 92 ? 17.859 -21.406 5.125 1 97.62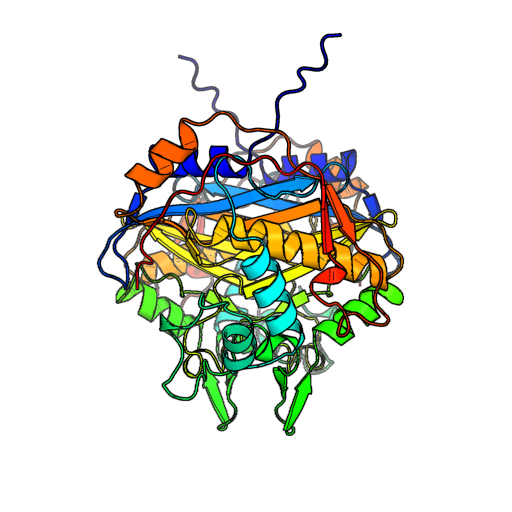 92 SER A N 1
ATOM 755 C CA . SER A 1 92 ? 18.875 -22.078 5.941 1 97.62 92 SER A CA 1
ATOM 756 C C . SER A 1 92 ? 19.188 -23.469 5.398 1 97.62 92 SER A C 1
ATOM 758 O O . SER A 1 92 ? 18.562 -23.922 4.445 1 97.62 92 SER A O 1
ATOM 760 N N . GLU A 1 93 ? 20.172 -24.062 6.027 1 97 93 GLU A N 1
ATOM 761 C CA . GLU A 1 93 ? 20.562 -25.422 5.625 1 97 93 GLU A CA 1
ATOM 762 C C . GLU A 1 93 ? 19.375 -26.375 5.754 1 97 93 GLU A C 1
ATOM 764 O O . GLU A 1 93 ? 19.25 -27.312 4.961 1 97 93 GLU A O 1
ATOM 769 N N . GLU A 1 94 ? 18.5 -26.109 6.664 1 97.88 94 GLU A N 1
ATOM 770 C CA . GLU A 1 94 ? 17.359 -26.969 6.91 1 97.88 94 GLU A CA 1
ATOM 771 C C . GLU A 1 94 ? 16.156 -26.547 6.07 1 97.88 94 GLU A C 1
ATOM 773 O O . GLU A 1 94 ? 15.086 -27.156 6.152 1 97.88 94 GLU A O 1
ATOM 778 N N . GLY A 1 95 ? 16.297 -25.484 5.27 1 98.12 95 GLY A N 1
ATOM 779 C CA . GLY A 1 95 ? 15.25 -25.047 4.359 1 98.12 95 GLY A CA 1
ATOM 780 C C . GLY A 1 95 ? 14.352 -23.984 4.961 1 98.12 95 GLY A C 1
ATOM 781 O O . GLY A 1 95 ? 13.328 -23.625 4.367 1 98.12 95 GLY A O 1
ATOM 782 N N . GLU A 1 96 ? 14.719 -23.5 6.09 1 98.31 96 GLU A N 1
ATOM 783 C CA . GLU A 1 96 ? 13.844 -22.562 6.789 1 98.31 96 GLU A CA 1
ATOM 784 C C . GLU A 1 96 ? 14.086 -21.141 6.324 1 98.31 96 GLU A C 1
ATOM 786 O O . GLU A 1 96 ? 15.227 -20.734 6.098 1 98.31 96 GLU A O 1
ATOM 791 N N . LEU A 1 97 ? 12.984 -20.359 6.18 1 98.25 97 LEU A N 1
ATOM 792 C CA . LEU A 1 97 ? 13.047 -18.969 5.789 1 98.25 97 LEU A CA 1
ATOM 793 C C . LEU A 1 97 ? 12.539 -18.062 6.906 1 98.25 97 LEU A C 1
ATOM 795 O O . LEU A 1 97 ? 12.633 -16.828 6.812 1 98.25 97 LEU A O 1
ATOM 799 N N . GLY A 1 98 ? 12.031 -18.609 8.055 1 97.88 98 GLY A N 1
ATOM 800 C CA . GLY A 1 98 ? 11.328 -17.828 9.062 1 97.88 98 GLY A CA 1
ATOM 801 C C . GLY A 1 98 ? 9.891 -17.531 8.68 1 97.88 98 GLY A C 1
ATOM 802 O O . GLY A 1 98 ? 9.328 -18.172 7.789 1 97.88 98 GLY A O 1
ATOM 803 N N . PRO A 1 99 ? 9.25 -16.641 9.398 1 97.75 99 PRO A N 1
ATOM 804 C CA . PRO A 1 99 ? 7.82 -16.391 9.195 1 97.75 99 PRO A CA 1
ATOM 805 C C . PRO A 1 99 ? 7.551 -15.422 8.047 1 97.75 99 PRO A C 1
ATOM 807 O O . PRO A 1 99 ? 6.945 -14.367 8.258 1 97.75 99 PRO A O 1
ATOM 810 N N . VAL A 1 100 ? 7.895 -15.859 6.848 1 97.69 100 VAL A N 1
ATOM 811 C CA . VAL A 1 100 ? 7.723 -15.016 5.668 1 97.69 100 VAL A CA 1
ATOM 812 C C . VAL A 1 100 ? 6.395 -15.344 4.988 1 97.69 100 VAL A C 1
ATOM 814 O O . VAL A 1 100 ? 5.938 -16.484 5.023 1 97.69 100 VAL A O 1
ATOM 817 N N . TYR A 1 101 ? 5.789 -14.336 4.254 1 97.38 101 TYR A N 1
ATOM 818 C CA . TYR A 1 101 ? 4.648 -14.375 3.342 1 97.38 101 TYR A CA 1
ATOM 819 C C . TYR A 1 101 ? 3.57 -15.32 3.854 1 97.38 101 TYR A C 1
ATOM 821 O O . TYR A 1 101 ? 2.779 -14.961 4.727 1 97.38 101 TYR A O 1
ATOM 829 N N . GLY A 1 102 ? 3.697 -16.609 3.432 1 98.12 102 GLY A N 1
ATOM 830 C CA . GLY A 1 102 ? 2.654 -17.594 3.709 1 98.12 102 GLY A CA 1
ATOM 831 C C . GLY A 1 102 ? 2.375 -17.766 5.188 1 98.12 102 GLY A C 1
ATOM 832 O O . GLY A 1 102 ? 1.219 -17.906 5.594 1 98.12 102 GLY A O 1
ATOM 833 N N . VAL A 1 103 ? 3.451 -17.781 6.008 1 98.5 103 VAL A N 1
ATOM 834 C CA . VAL A 1 103 ? 3.279 -17.891 7.453 1 98.5 103 VAL A CA 1
ATOM 835 C C . VAL A 1 103 ? 2.416 -16.734 7.957 1 98.5 103 VAL A C 1
ATOM 837 O O . VAL A 1 103 ? 1.498 -16.938 8.75 1 98.5 103 VAL A O 1
ATOM 840 N N . GLN A 1 104 ? 2.711 -15.531 7.492 1 98.69 104 GLN A N 1
ATOM 841 C CA . GLN A 1 104 ? 1.927 -14.375 7.91 1 98.69 104 GLN A CA 1
ATOM 842 C C . GLN A 1 104 ? 0.509 -14.445 7.348 1 98.69 104 GLN A C 1
ATOM 844 O O . GLN A 1 104 ? -0.443 -14.016 8 1 98.69 104 GLN A O 1
ATOM 849 N N . TRP A 1 105 ? 0.334 -15.039 6.133 1 98.81 105 TRP A N 1
ATOM 850 C CA . TRP A 1 105 ? -0.972 -15.156 5.496 1 98.81 105 TRP A CA 1
ATOM 851 C C . TRP A 1 105 ? -1.877 -16.094 6.285 1 98.81 105 TRP A C 1
ATOM 853 O O . TRP A 1 105 ? -3.059 -15.812 6.488 1 98.81 105 TRP A O 1
ATOM 863 N N . ARG A 1 106 ? -1.308 -17.172 6.781 1 98.69 106 ARG A N 1
ATOM 864 C CA . ARG A 1 106 ? -2.129 -18.281 7.242 1 98.69 106 ARG A CA 1
ATOM 865 C C . ARG A 1 106 ? -2.078 -18.406 8.758 1 98.69 106 ARG A C 1
ATOM 867 O O . ARG A 1 106 ? -2.934 -19.062 9.359 1 98.69 106 ARG A O 1
ATOM 874 N N . SER A 1 107 ? -1.02 -17.734 9.375 1 98.31 107 SER A N 1
ATOM 875 C CA . SER A 1 107 ? -0.816 -17.969 10.797 1 98.31 107 SER A CA 1
ATOM 876 C C . SER A 1 107 ? -0.243 -16.734 11.484 1 98.31 107 SER A C 1
ATOM 878 O O . SER A 1 107 ? 0.718 -16.828 12.25 1 98.31 107 SER A O 1
ATOM 880 N N . TRP A 1 108 ? -0.778 -15.602 11.18 1 98.38 108 TRP A N 1
ATOM 881 C CA . TRP A 1 108 ? -0.356 -14.414 11.914 1 98.38 108 TRP A CA 1
ATOM 882 C C . TRP A 1 108 ? -0.55 -14.602 13.414 1 98.38 108 TRP A C 1
ATOM 884 O O . TRP A 1 108 ? -1.67 -14.828 13.875 1 98.38 108 TRP A O 1
ATOM 894 N N . PRO A 1 109 ? 0.494 -14.422 14.156 1 96.94 109 PRO A N 1
ATOM 895 C CA . PRO A 1 109 ? 0.396 -14.734 15.586 1 96.94 109 PRO A CA 1
ATOM 896 C C . PRO A 1 109 ? -0.387 -13.688 16.375 1 96.94 109 PRO A C 1
ATOM 898 O O . PRO A 1 109 ? -0.319 -12.5 16.047 1 96.94 109 PRO A O 1
ATOM 901 N N . THR A 1 110 ? -1.063 -14.133 17.375 1 94.94 110 THR A N 1
ATOM 902 C CA . THR A 1 110 ? -1.759 -13.25 18.297 1 94.94 110 THR A CA 1
ATOM 903 C C . THR A 1 110 ? -1.179 -13.375 19.703 1 94.94 110 THR A C 1
ATOM 905 O O . THR A 1 110 ? -0.538 -14.375 20.031 1 94.94 110 THR A O 1
ATOM 908 N N . PRO A 1 111 ? -1.412 -12.359 20.516 1 88.81 111 PRO A N 1
ATOM 909 C CA . PRO A 1 111 ? -0.831 -12.375 21.859 1 88.81 111 PRO A CA 1
ATOM 910 C C . PRO A 1 111 ? -1.318 -13.547 22.703 1 88.81 111 PRO A C 1
ATOM 912 O O . PRO A 1 111 ? -0.601 -14.016 23.594 1 88.81 111 PRO A O 1
ATOM 915 N N . ASP A 1 112 ? -2.408 -14.086 22.453 1 90.12 112 ASP A N 1
ATOM 916 C CA . ASP A 1 112 ? -2.971 -15.164 23.266 1 90.12 112 ASP A CA 1
ATOM 917 C C . ASP A 1 112 ? -2.512 -16.531 22.766 1 90.12 112 ASP A C 1
ATOM 919 O O . ASP A 1 112 ? -3.033 -17.562 23.188 1 90.12 112 ASP A O 1
ATOM 923 N N . GLY A 1 113 ? -1.628 -16.547 21.828 1 90.56 113 GLY A N 1
ATOM 924 C CA . GLY A 1 113 ? -1.045 -17.781 21.344 1 90.56 113 GLY A CA 1
ATOM 925 C C . GLY A 1 113 ? -1.8 -18.391 20.172 1 90.56 113 GLY A C 1
ATOM 926 O O . GLY A 1 113 ? -1.407 -19.422 19.641 1 90.56 113 GLY A O 1
ATOM 927 N N . GLN A 1 114 ? -2.785 -17.75 19.812 1 94.81 114 GLN A N 1
ATOM 928 C CA . GLN A 1 114 ? -3.529 -18.188 18.625 1 94.81 114 GLN A CA 1
ATOM 929 C C . GLN A 1 114 ? -2.967 -17.562 17.359 1 94.81 114 GLN A C 1
ATOM 931 O O . GLN A 1 114 ? -1.845 -17.047 17.359 1 94.81 114 GLN A O 1
ATOM 936 N N . HIS A 1 115 ? -3.594 -17.828 16.281 1 97 115 HIS A N 1
ATOM 937 C CA . HIS A 1 115 ? -3.166 -17.234 15.016 1 97 115 HIS A CA 1
ATOM 938 C C . HIS A 1 115 ? -4.363 -16.812 14.172 1 97 115 HIS A C 1
ATOM 940 O O . HIS A 1 115 ? -5.477 -17.297 14.375 1 97 115 HIS A O 1
ATOM 946 N N . VAL A 1 116 ? -4.164 -15.906 13.336 1 98.31 116 VAL A N 1
ATOM 947 C CA . VAL A 1 116 ? -5.168 -15.445 12.383 1 98.31 116 VAL A CA 1
ATOM 948 C C . VAL A 1 116 ? -4.855 -16 10.992 1 98.31 116 VAL A C 1
ATOM 950 O O . VAL A 1 116 ? -3.736 -15.852 10.5 1 98.31 116 VAL A O 1
ATOM 953 N N . ASP A 1 117 ? -5.777 -16.75 10.391 1 98.81 117 ASP A N 1
ATOM 954 C CA . ASP A 1 117 ? -5.715 -17.141 8.984 1 98.81 117 ASP A CA 1
ATOM 955 C C . ASP A 1 117 ? -6.371 -16.078 8.094 1 98.81 117 ASP A C 1
ATOM 957 O O . ASP A 1 117 ? -7.586 -16.094 7.898 1 98.81 117 ASP A O 1
ATOM 961 N N . GLN A 1 118 ? -5.566 -15.227 7.57 1 98.88 118 GLN A N 1
ATOM 962 C CA . GLN A 1 118 ? -6.066 -14.07 6.832 1 98.88 118 GLN A CA 1
ATOM 963 C C . GLN A 1 118 ? -6.715 -14.5 5.52 1 98.88 118 GLN A C 1
ATOM 965 O O . GLN A 1 118 ? -7.633 -13.836 5.031 1 98.88 118 GLN A O 1
ATOM 970 N N . ILE A 1 119 ? -6.234 -15.602 4.93 1 98.94 119 ILE A N 1
ATOM 971 C CA . ILE A 1 119 ? -6.781 -16.047 3.652 1 98.94 119 ILE A CA 1
ATOM 972 C C . ILE A 1 119 ? -8.195 -16.578 3.854 1 98.94 119 ILE A C 1
ATOM 974 O O . ILE A 1 119 ? -9.109 -16.234 3.098 1 98.94 119 ILE A O 1
ATOM 978 N N . ALA A 1 120 ? -8.336 -17.391 4.824 1 98.81 120 ALA A N 1
ATOM 979 C CA . ALA A 1 120 ? -9.672 -17.891 5.148 1 98.81 120 ALA A CA 1
ATOM 980 C C . ALA A 1 120 ? -10.625 -16.734 5.457 1 98.81 120 ALA A C 1
ATOM 982 O O . ALA A 1 120 ? -11.781 -16.734 5.008 1 98.81 120 ALA A O 1
ATOM 983 N N . GLN A 1 121 ? -10.172 -15.789 6.211 1 98.69 121 GLN A N 1
ATOM 984 C CA . GLN A 1 121 ? -10.984 -14.633 6.551 1 98.69 121 GLN A CA 1
ATOM 985 C C . GLN A 1 121 ? -11.344 -13.82 5.309 1 98.69 121 GLN A C 1
ATOM 987 O O . GLN A 1 121 ? -12.469 -13.344 5.172 1 98.69 121 GLN A O 1
ATOM 992 N N . ALA A 1 122 ? -10.367 -13.656 4.465 1 98.88 122 ALA A N 1
ATOM 993 C CA . ALA A 1 122 ? -10.602 -12.898 3.236 1 98.88 122 ALA A CA 1
ATOM 994 C C . ALA A 1 122 ? -11.703 -13.547 2.398 1 98.88 122 ALA A C 1
ATOM 996 O O . ALA A 1 122 ? -12.578 -12.852 1.872 1 98.88 122 ALA A O 1
ATOM 997 N N . LEU A 1 123 ? -11.602 -14.805 2.252 1 98.81 123 LEU A N 1
ATOM 998 C CA . LEU A 1 123 ? -12.617 -15.516 1.479 1 98.81 123 LEU A CA 1
ATOM 999 C C . LEU A 1 123 ? -13.984 -15.406 2.143 1 98.81 123 LEU A C 1
ATOM 1001 O O . LEU A 1 123 ? -15 -15.234 1.462 1 98.81 123 LEU A O 1
ATOM 1005 N N . ASP A 1 124 ? -14.008 -15.562 3.453 1 98.75 124 ASP A N 1
ATOM 1006 C CA . ASP A 1 124 ? -15.266 -15.406 4.184 1 98.75 124 ASP A CA 1
ATOM 1007 C C . ASP A 1 124 ? -15.875 -14.031 3.943 1 98.75 124 ASP A C 1
ATOM 1009 O O . ASP A 1 124 ? -17.078 -13.906 3.73 1 98.75 124 ASP A O 1
ATOM 1013 N N . ILE A 1 125 ? -15.07 -13.031 3.99 1 98.62 125 ILE A N 1
ATOM 1014 C CA . ILE A 1 125 ? -15.523 -11.664 3.762 1 98.62 125 ILE A CA 1
ATOM 1015 C C . ILE A 1 125 ? -16.062 -11.531 2.34 1 98.62 125 ILE A C 1
ATOM 1017 O O . ILE A 1 125 ? -17.125 -10.93 2.123 1 98.62 125 ILE A O 1
ATOM 1021 N N . LEU A 1 126 ? -15.367 -12.062 1.377 1 98.75 126 LEU A N 1
ATOM 1022 C CA . LEU A 1 126 ? -15.812 -12 -0.009 1 98.75 126 LEU A CA 1
ATOM 1023 C C . LEU A 1 126 ? -17.203 -12.609 -0.156 1 98.75 126 LEU A C 1
ATOM 1025 O O . LEU A 1 126 ? -18.031 -12.109 -0.923 1 98.75 126 LEU A O 1
ATOM 1029 N N . LYS A 1 127 ? -17.469 -13.648 0.51 1 98.31 127 LYS A N 1
ATOM 1030 C CA . LYS A 1 127 ? -18.719 -14.391 0.365 1 98.31 127 LYS A CA 1
ATOM 1031 C C . LYS A 1 127 ? -19.844 -13.719 1.136 1 98.31 127 LYS A C 1
ATOM 1033 O O . LYS A 1 127 ? -21 -13.711 0.682 1 98.31 127 LYS A O 1
ATOM 1038 N N . ASN A 1 128 ? -19.516 -13.125 2.281 1 97.81 128 ASN A N 1
ATOM 1039 C CA . ASN A 1 128 ? -20.578 -12.734 3.197 1 97.81 128 ASN A CA 1
ATOM 1040 C C . ASN A 1 128 ? -20.688 -11.211 3.303 1 97.81 128 ASN A C 1
ATOM 1042 O O . ASN A 1 128 ? -21.719 -10.688 3.725 1 97.81 128 ASN A O 1
ATOM 1046 N N . ASN A 1 129 ? -19.641 -10.516 3.037 1 96.56 129 ASN A N 1
ATOM 1047 C CA . ASN A 1 129 ? -19.609 -9.055 3.061 1 96.56 129 ASN A CA 1
ATOM 1048 C C . ASN A 1 129 ? -18.734 -8.492 1.944 1 96.56 129 ASN A C 1
ATOM 1050 O O . ASN A 1 129 ? -17.766 -7.785 2.211 1 96.56 129 ASN A O 1
ATOM 1054 N N . PRO A 1 130 ? -19.141 -8.703 0.691 1 96.19 130 PRO A N 1
ATOM 1055 C CA . PRO A 1 130 ? -18.281 -8.359 -0.441 1 96.19 130 PRO A CA 1
ATOM 1056 C C . PRO A 1 130 ? -18.016 -6.859 -0.548 1 96.19 130 PRO A C 1
ATOM 1058 O O . PRO A 1 130 ? -17.078 -6.438 -1.229 1 96.19 130 PRO A O 1
ATOM 1061 N N . ASP A 1 131 ? -18.766 -6.012 0.148 1 95.06 131 ASP A N 1
ATOM 1062 C CA . ASP A 1 131 ? -18.578 -4.566 0.064 1 95.06 131 ASP A CA 1
ATOM 1063 C C . ASP A 1 131 ? -17.594 -4.078 1.114 1 95.06 131 ASP A C 1
ATOM 1065 O O . ASP A 1 131 ? -17.266 -2.889 1.166 1 95.06 131 ASP A O 1
ATOM 1069 N N . SER A 1 132 ? -17.047 -4.984 1.886 1 95.75 132 SER A N 1
ATOM 1070 C CA . SER A 1 132 ? -16.156 -4.594 2.965 1 95.75 132 SER A CA 1
ATOM 1071 C C . SER A 1 132 ? -14.891 -3.922 2.418 1 95.75 132 SER A C 1
ATOM 1073 O O . SER A 1 132 ? -14.336 -4.359 1.409 1 95.75 132 SER A O 1
ATOM 1075 N N . ARG A 1 133 ? -14.477 -2.857 3.104 1 96.38 133 ARG A N 1
ATOM 1076 C CA . ARG A 1 133 ? -13.25 -2.148 2.754 1 96.38 133 ARG A CA 1
ATOM 1077 C C . ARG A 1 133 ? -12.086 -2.605 3.625 1 96.38 133 ARG A C 1
ATOM 1079 O O . ARG A 1 133 ? -11.031 -1.971 3.643 1 96.38 133 ARG A O 1
ATOM 1086 N N . ARG A 1 134 ? -12.328 -3.691 4.379 1 97.06 134 ARG A N 1
ATOM 1087 C CA . ARG A 1 134 ? -11.344 -4.184 5.336 1 97.06 134 ARG A CA 1
ATOM 1088 C C . ARG A 1 134 ? -10.734 -5.496 4.867 1 97.06 134 ARG A C 1
ATOM 1090 O O . ARG A 1 134 ? -10.055 -6.18 5.637 1 97.06 134 ARG A O 1
ATOM 1097 N N . ASN A 1 135 ? -11.078 -5.895 3.621 1 98.56 135 ASN A N 1
ATOM 1098 C CA . ASN A 1 135 ? -10.539 -7.152 3.102 1 98.56 135 ASN A CA 1
ATOM 1099 C C . ASN A 1 135 ? -9.109 -6.988 2.605 1 98.56 135 ASN A C 1
ATOM 1101 O O . ASN A 1 135 ? -8.883 -6.773 1.414 1 98.56 135 ASN A O 1
ATOM 1105 N N . ILE A 1 136 ? -8.141 -7.07 3.523 1 98.69 136 ILE A N 1
ATOM 1106 C CA . ILE A 1 136 ? -6.707 -6.887 3.316 1 98.69 136 ILE A CA 1
ATOM 1107 C C . ILE A 1 136 ? -5.945 -8.078 3.891 1 98.69 136 ILE A C 1
ATOM 1109 O O . ILE A 1 136 ? -6.277 -8.57 4.973 1 98.69 136 ILE A O 1
ATOM 1113 N N . VAL A 1 137 ? -5.008 -8.578 3.195 1 98.88 137 VAL A N 1
ATOM 1114 C CA . VAL A 1 137 ? -4.051 -9.555 3.697 1 98.88 137 VAL A CA 1
ATOM 1115 C C . VAL A 1 137 ? -2.658 -8.938 3.764 1 98.88 137 VAL A C 1
ATOM 1117 O O . VAL A 1 137 ? -2.164 -8.398 2.77 1 98.88 137 VAL A O 1
ATOM 1120 N N . SER A 1 138 ? -2.088 -8.914 4.934 1 98.81 138 SER A N 1
ATOM 1121 C CA . SER A 1 138 ? -0.774 -8.32 5.145 1 98.81 138 SER A CA 1
ATOM 1122 C C . SER A 1 138 ? 0.263 -9.375 5.5 1 98.81 138 SER A C 1
ATOM 1124 O O . SER A 1 138 ? -0.025 -10.305 6.262 1 98.81 138 SER A O 1
ATOM 1126 N N . ALA A 1 139 ? 1.431 -9.219 4.91 1 98.69 139 ALA A N 1
ATOM 1127 C CA . ALA A 1 139 ? 2.568 -10.047 5.285 1 98.69 139 ALA A CA 1
ATOM 1128 C C . ALA A 1 139 ? 3.604 -9.242 6.066 1 98.69 139 ALA A C 1
ATOM 1130 O O . ALA A 1 139 ? 4.648 -9.773 6.453 1 98.69 139 ALA A O 1
ATOM 1131 N N . TRP A 1 140 ? 3.352 -7.961 6.32 1 98.69 140 TRP A N 1
ATOM 1132 C CA . TRP A 1 140 ? 4.301 -7.074 6.988 1 98.69 140 TRP A CA 1
ATOM 1133 C C . TRP A 1 140 ? 4.039 -7.035 8.492 1 98.69 140 TRP A C 1
ATOM 1135 O O . TRP A 1 140 ? 3.383 -6.117 8.992 1 98.69 140 TRP A O 1
ATOM 1145 N N . ASN A 1 141 ? 4.535 -8.023 9.164 1 98.44 141 ASN A N 1
ATOM 1146 C CA . ASN A 1 141 ? 4.438 -8.094 10.625 1 98.44 141 ASN A CA 1
ATOM 1147 C C . ASN A 1 141 ? 5.637 -7.43 11.297 1 98.44 141 ASN A C 1
ATOM 1149 O O . ASN A 1 141 ? 6.684 -8.062 11.469 1 98.44 141 ASN A O 1
ATOM 1153 N N . VAL A 1 142 ? 5.414 -6.203 11.797 1 98.5 142 VAL A N 1
ATOM 1154 C CA . VAL A 1 142 ? 6.477 -5.352 12.32 1 98.5 142 VAL A CA 1
ATOM 1155 C C . VAL A 1 142 ? 7.242 -6.098 13.406 1 98.5 142 VAL A C 1
ATOM 1157 O O . VAL A 1 142 ? 8.469 -6.004 13.492 1 98.5 142 VAL A O 1
ATOM 1160 N N . ALA A 1 143 ? 6.574 -6.895 14.172 1 97.44 143 ALA A N 1
ATOM 1161 C CA . ALA A 1 143 ? 7.195 -7.578 15.305 1 97.44 143 ALA A CA 1
ATOM 1162 C C . ALA A 1 143 ? 8.047 -8.758 14.828 1 97.44 143 ALA A C 1
ATOM 1164 O O . ALA A 1 143 ? 8.922 -9.234 15.562 1 97.44 143 ALA A O 1
ATOM 1165 N N . ASP A 1 144 ? 7.852 -9.227 13.586 1 97.06 144 ASP A N 1
ATOM 1166 C CA . ASP A 1 144 ? 8.492 -10.469 13.164 1 97.06 144 ASP A CA 1
ATOM 1167 C C . ASP A 1 144 ? 9.516 -10.211 12.062 1 97.06 144 ASP A C 1
ATOM 1169 O O . ASP A 1 144 ? 10.188 -11.133 11.602 1 97.06 144 ASP A O 1
ATOM 1173 N N . LEU A 1 145 ? 9.664 -8.977 11.648 1 97.75 145 LEU A N 1
ATOM 1174 C CA . LEU A 1 145 ? 10.484 -8.68 10.477 1 97.75 145 LEU A CA 1
ATOM 1175 C C . LEU A 1 145 ? 11.906 -9.203 10.656 1 97.75 145 LEU A C 1
ATOM 1177 O O . LEU A 1 145 ? 12.484 -9.758 9.727 1 97.75 145 LEU A O 1
ATOM 1181 N N . ASN A 1 146 ? 12.422 -9.086 11.852 1 95.88 146 ASN A N 1
ATOM 1182 C CA . ASN A 1 146 ? 13.812 -9.469 12.102 1 95.88 146 ASN A CA 1
ATOM 1183 C C . ASN A 1 146 ? 13.969 -10.984 12.148 1 95.88 146 ASN A C 1
ATOM 1185 O O . ASN A 1 146 ? 15.086 -11.5 12.117 1 95.88 146 ASN A O 1
ATOM 1189 N N . ASN A 1 147 ? 12.867 -11.727 12.188 1 96.81 147 ASN A N 1
ATOM 1190 C CA . ASN A 1 147 ? 12.906 -13.18 12.211 1 96.81 147 ASN A CA 1
ATOM 1191 C C . ASN A 1 147 ? 12.742 -13.766 10.812 1 96.81 147 ASN A C 1
ATOM 1193 O O . ASN A 1 147 ? 12.727 -14.992 10.641 1 96.81 147 ASN A O 1
ATOM 1197 N N . MET A 1 148 ? 12.586 -12.93 9.812 1 97.56 148 MET A N 1
ATOM 1198 C CA . MET A 1 148 ? 12.406 -13.359 8.43 1 97.56 148 MET A CA 1
ATOM 1199 C C . MET A 1 148 ? 13.742 -13.383 7.691 1 97.56 148 MET A C 1
ATOM 1201 O O . MET A 1 148 ? 14.555 -12.469 7.84 1 97.56 148 MET A O 1
ATOM 1205 N N . ALA A 1 149 ? 13.922 -14.43 6.902 1 96.44 149 ALA A N 1
ATOM 1206 C CA . ALA A 1 149 ? 15.125 -14.477 6.074 1 96.44 149 ALA A CA 1
ATOM 1207 C C . ALA A 1 149 ? 15.172 -13.289 5.121 1 96.44 149 ALA A C 1
ATOM 1209 O O . ALA A 1 149 ? 16.25 -12.766 4.828 1 96.44 149 ALA A O 1
ATOM 1210 N N . LEU A 1 150 ? 14.031 -12.883 4.68 1 94.5 150 LEU A N 1
ATOM 1211 C CA . LEU A 1 150 ? 13.828 -11.719 3.83 1 94.5 150 LEU A CA 1
ATOM 1212 C C . LEU A 1 150 ? 12.469 -11.078 4.09 1 94.5 150 LEU A C 1
ATOM 1214 O O . LEU A 1 150 ? 11.43 -11.711 3.875 1 94.5 150 LEU A O 1
ATOM 1218 N N . PRO A 1 151 ? 12.5 -9.789 4.512 1 96.88 151 PRO A N 1
ATOM 1219 C CA . PRO A 1 151 ? 11.188 -9.148 4.672 1 96.88 151 PRO A CA 1
ATOM 1220 C C . PRO A 1 151 ? 10.383 -9.117 3.377 1 96.88 151 PRO A C 1
ATOM 1222 O O . PRO A 1 151 ? 10.945 -8.906 2.299 1 96.88 151 PRO A O 1
ATOM 1225 N N . PRO A 1 152 ? 9.117 -9.312 3.459 1 97.94 152 PRO A N 1
ATOM 1226 C CA . PRO A 1 152 ? 8.289 -9.398 2.258 1 97.94 152 PRO A CA 1
ATOM 1227 C C . PRO A 1 152 ? 8.383 -8.148 1.386 1 97.94 152 PRO A C 1
ATOM 1229 O O . PRO A 1 152 ? 8.234 -7.027 1.885 1 97.94 152 PRO A O 1
ATOM 1232 N N . CYS A 1 153 ? 8.609 -8.352 0.102 1 97.81 153 CYS A N 1
ATOM 1233 C CA . CYS A 1 153 ? 8.609 -7.262 -0.868 1 97.81 153 CYS A CA 1
ATOM 1234 C C . CYS A 1 153 ? 7.188 -6.91 -1.286 1 97.81 153 CYS A C 1
ATOM 1236 O O . CYS A 1 153 ? 6.828 -5.73 -1.349 1 97.81 153 CYS A O 1
ATOM 1238 N N . HIS A 1 154 ? 6.41 -7.957 -1.706 1 97.81 154 HIS A N 1
ATOM 1239 C CA . HIS A 1 154 ? 4.973 -7.758 -1.858 1 97.81 154 HIS A CA 1
ATOM 1240 C C . HIS A 1 154 ? 4.246 -7.949 -0.532 1 97.81 154 HIS A C 1
ATOM 1242 O O . HIS A 1 154 ? 3.842 -9.07 -0.196 1 97.81 154 HIS A O 1
ATOM 1248 N N . LEU A 1 155 ? 4.07 -6.816 0.194 1 97.94 155 LEU A N 1
ATOM 1249 C CA . LEU A 1 155 ? 3.852 -6.91 1.633 1 97.94 155 LEU A CA 1
ATOM 1250 C C . LEU A 1 155 ? 2.361 -6.941 1.954 1 97.94 155 LEU A C 1
ATOM 1252 O O . LEU A 1 155 ? 1.967 -7.32 3.059 1 97.94 155 LEU A O 1
ATOM 1256 N N . LEU A 1 156 ? 1.481 -6.527 0.991 1 98.5 156 LEU A N 1
ATOM 1257 C CA . LEU A 1 156 ? 0.051 -6.613 1.262 1 98.5 156 LEU A CA 1
ATOM 1258 C C . LEU A 1 156 ? -0.752 -6.555 -0.033 1 98.5 156 LEU A C 1
ATOM 1260 O O . LEU A 1 156 ? -0.248 -6.094 -1.061 1 98.5 156 LEU A O 1
ATOM 1264 N N . PHE A 1 157 ? -1.97 -7.102 0.028 1 98.94 157 PHE A N 1
ATOM 1265 C CA . PHE A 1 157 ? -2.922 -6.914 -1.06 1 98.94 157 PHE A CA 1
ATOM 1266 C C . PHE A 1 157 ? -4.324 -6.672 -0.516 1 98.94 157 PHE A C 1
ATOM 1268 O O . PHE A 1 157 ? -4.656 -7.121 0.583 1 98.94 157 PHE A O 1
ATOM 1275 N N . GLN A 1 158 ? -5.078 -5.941 -1.245 1 98.94 158 GLN A N 1
ATOM 1276 C CA . GLN A 1 158 ? -6.449 -5.586 -0.901 1 98.94 158 GLN A CA 1
ATOM 1277 C C . GLN A 1 158 ? -7.426 -6.082 -1.962 1 98.94 158 GLN A C 1
ATOM 1279 O O . GLN A 1 158 ? -7.145 -6.012 -3.158 1 98.94 158 GLN A O 1
ATOM 1284 N N . LEU A 1 159 ? -8.539 -6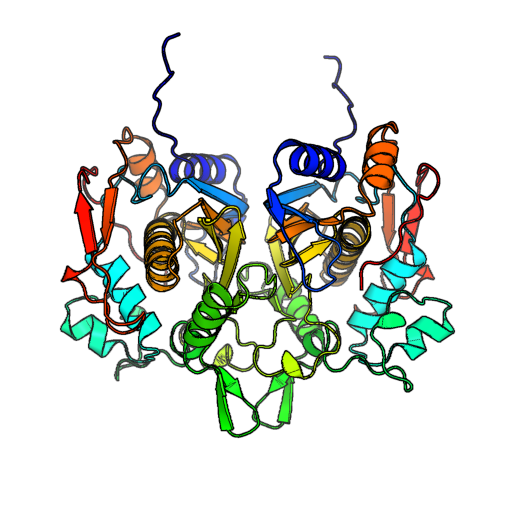.547 -1.482 1 98.94 159 LEU A N 1
ATOM 1285 C CA . LEU A 1 159 ? -9.57 -7.078 -2.361 1 98.94 159 LEU A CA 1
ATOM 1286 C C . LEU A 1 159 ? -10.781 -6.148 -2.4 1 98.94 159 LEU A C 1
ATOM 1288 O O . LEU A 1 159 ? -11.148 -5.559 -1.382 1 98.94 159 LEU A O 1
ATOM 1292 N N . TYR A 1 160 ? -11.32 -5.996 -3.584 1 98.75 160 TYR A N 1
ATOM 1293 C CA . TYR A 1 160 ? -12.422 -5.078 -3.859 1 98.75 160 TYR A CA 1
ATOM 1294 C C . TYR A 1 160 ? -13.438 -5.707 -4.805 1 98.75 160 TYR A C 1
ATOM 1296 O O . TYR A 1 160 ? -13.07 -6.246 -5.852 1 98.75 160 TYR A O 1
ATOM 1304 N N . VAL A 1 161 ? -14.719 -5.652 -4.418 1 98.69 161 VAL A N 1
ATOM 1305 C CA . VAL A 1 161 ? -15.773 -6.211 -5.258 1 98.69 161 VAL A CA 1
ATOM 1306 C C . VAL A 1 161 ? -16.703 -5.094 -5.734 1 98.69 161 VAL A C 1
ATOM 1308 O O . VAL A 1 161 ? -17.141 -4.266 -4.938 1 98.69 161 VAL A O 1
ATOM 1311 N N . ALA A 1 162 ? -16.938 -5.039 -6.965 1 97.56 162 ALA A N 1
ATOM 1312 C CA . ALA A 1 162 ? -17.938 -4.184 -7.586 1 97.56 162 ALA A CA 1
ATOM 1313 C C . ALA A 1 162 ? -18.609 -4.879 -8.773 1 97.56 162 ALA A C 1
ATOM 1315 O O . ALA A 1 162 ? -17.922 -5.496 -9.594 1 97.56 162 ALA A O 1
ATOM 1316 N N . ASP A 1 163 ? -19.938 -4.816 -8.797 1 96.5 163 ASP A N 1
ATOM 1317 C CA . ASP A 1 163 ? -20.719 -5.355 -9.914 1 96.5 163 ASP A CA 1
ATOM 1318 C C . ASP A 1 163 ? -20.391 -6.832 -10.133 1 96.5 163 ASP A C 1
ATOM 1320 O O . ASP A 1 163 ? -20.188 -7.266 -11.273 1 96.5 163 ASP A O 1
ATOM 1324 N N . GLY A 1 164 ? -20.188 -7.52 -9.055 1 97.62 164 GLY A N 1
ATOM 1325 C CA . GLY A 1 164 ? -20 -8.961 -9.117 1 97.62 164 GLY A CA 1
ATOM 1326 C C . GLY A 1 164 ? -18.594 -9.352 -9.547 1 97.62 164 GLY A C 1
ATOM 1327 O O . GLY A 1 164 ? -18.328 -10.523 -9.82 1 97.62 164 GLY A O 1
ATOM 1328 N N . LYS A 1 165 ? -17.672 -8.375 -9.625 1 98.75 165 LYS A N 1
ATOM 1329 C CA . LYS A 1 165 ? -16.312 -8.633 -10.055 1 98.75 165 LYS A CA 1
ATOM 1330 C C . LYS A 1 165 ? -15.312 -8.352 -8.93 1 98.75 165 LYS A C 1
ATOM 1332 O O . LYS A 1 165 ? -15.445 -7.355 -8.211 1 98.75 165 LYS A O 1
ATOM 1337 N N . LEU A 1 166 ? -14.328 -9.227 -8.758 1 98.88 166 LEU A N 1
ATOM 1338 C CA . LEU A 1 166 ? -13.273 -9.078 -7.77 1 98.88 166 LEU A CA 1
ATOM 1339 C C . LEU A 1 166 ? -12.031 -8.445 -8.398 1 98.88 166 LEU A C 1
ATOM 1341 O O . LEU A 1 166 ? -11.523 -8.945 -9.406 1 98.88 166 LEU A O 1
ATOM 1345 N N . SER A 1 167 ? -11.602 -7.379 -7.859 1 98.94 167 SER A N 1
ATOM 1346 C CA . SER A 1 167 ? -10.312 -6.781 -8.195 1 98.94 167 SER A CA 1
ATOM 1347 C C . SER A 1 167 ? -9.344 -6.871 -7.023 1 98.94 167 SER A C 1
ATOM 1349 O O . SER A 1 167 ? -9.758 -7.023 -5.875 1 98.94 167 SER A O 1
ATOM 1351 N N . CYS A 1 168 ? -8.055 -6.879 -7.305 1 98.94 168 CYS A N 1
ATOM 1352 C CA . CYS A 1 168 ? -6.992 -6.992 -6.316 1 98.94 168 CYS A CA 1
ATOM 1353 C C . CYS A 1 168 ? -5.922 -5.93 -6.547 1 98.94 168 CYS A C 1
ATOM 1355 O O . CYS A 1 168 ? -5.465 -5.734 -7.672 1 98.94 168 CYS A O 1
ATOM 1357 N N . GLN A 1 169 ? -5.57 -5.184 -5.531 1 98.94 169 GLN A N 1
ATOM 1358 C CA . GLN A 1 169 ? -4.43 -4.277 -5.57 1 98.94 169 GLN A CA 1
ATOM 1359 C C . GLN A 1 169 ? -3.295 -4.781 -4.684 1 98.94 169 GLN A C 1
ATOM 1361 O O . GLN A 1 169 ? -3.477 -4.969 -3.48 1 98.94 169 GLN A O 1
ATOM 1366 N N . LEU A 1 170 ? -2.168 -5 -5.297 1 98.94 170 LEU A N 1
ATOM 1367 C CA . LEU A 1 170 ? -0.955 -5.434 -4.609 1 98.94 170 LEU A CA 1
ATOM 1368 C C . LEU A 1 170 ? -0.045 -4.246 -4.316 1 98.94 170 LEU A C 1
ATOM 1370 O O . LEU A 1 170 ? 0.145 -3.375 -5.168 1 98.94 170 LEU A O 1
ATOM 1374 N N . TYR A 1 171 ? 0.456 -4.137 -3.111 1 98.94 171 TYR A N 1
ATOM 1375 C CA . TYR A 1 171 ? 1.522 -3.201 -2.777 1 98.94 171 TYR A CA 1
ATOM 1376 C C . TYR A 1 171 ? 2.861 -3.918 -2.656 1 98.94 171 TYR A C 1
ATOM 1378 O O . TYR A 1 171 ? 3.037 -4.777 -1.787 1 98.94 171 TYR A O 1
ATOM 1386 N N . GLN A 1 172 ? 3.787 -3.594 -3.453 1 98.88 172 GLN A N 1
ATOM 1387 C CA . GLN A 1 172 ? 5.133 -4.156 -3.445 1 98.88 172 GLN A CA 1
ATOM 1388 C C . GLN A 1 172 ? 6.172 -3.09 -3.113 1 98.88 172 GLN A C 1
ATOM 1390 O O . GLN A 1 172 ? 6.551 -2.295 -3.977 1 98.88 172 GLN A O 1
ATOM 1395 N N . ARG A 1 173 ? 6.691 -3.105 -1.883 1 98.62 173 ARG A N 1
ATOM 1396 C CA . ARG A 1 173 ? 7.559 -2.053 -1.366 1 98.62 173 ARG A CA 1
ATOM 1397 C C . ARG A 1 173 ? 8.875 -2.002 -2.133 1 98.62 173 ARG A C 1
ATOM 1399 O O . ARG A 1 173 ? 9.477 -0.936 -2.268 1 98.62 173 ARG A O 1
ATOM 1406 N N . SER A 1 174 ? 9.445 -3.107 -2.467 1 98.19 174 SER A N 1
ATOM 1407 C CA . SER A 1 174 ? 10.695 -3.299 -3.199 1 98.19 174 SER A CA 1
ATOM 1408 C C . SER A 1 174 ? 10.484 -4.188 -4.422 1 98.19 174 SER A C 1
ATOM 1410 O O . SER A 1 174 ? 10.203 -5.379 -4.289 1 98.19 174 SER A O 1
ATOM 1412 N N . ALA A 1 175 ? 10.672 -3.592 -5.547 1 98.44 175 ALA A N 1
ATOM 1413 C CA . ALA A 1 175 ? 10.273 -4.285 -6.77 1 98.44 175 ALA A CA 1
ATOM 1414 C C . ALA A 1 175 ? 11.453 -4.449 -7.723 1 98.44 175 ALA A C 1
ATOM 1416 O O . ALA A 1 175 ? 11.797 -3.523 -8.453 1 98.44 175 ALA A O 1
ATOM 1417 N N . ASP A 1 176 ? 12 -5.656 -7.672 1 97.75 176 ASP A N 1
ATOM 1418 C CA . ASP A 1 176 ? 12.906 -6.016 -8.75 1 97.75 176 ASP A CA 1
ATOM 1419 C C . ASP A 1 176 ? 12.164 -6.141 -10.078 1 97.75 176 ASP A C 1
ATOM 1421 O O . ASP A 1 176 ? 11.516 -7.152 -10.344 1 97.75 176 ASP A O 1
ATOM 1425 N N . MET A 1 177 ? 12.352 -5.148 -10.898 1 98.5 177 MET A N 1
ATOM 1426 C CA . MET A 1 177 ? 11.492 -5.012 -12.07 1 98.5 177 MET A CA 1
ATOM 1427 C C . MET A 1 177 ? 11.812 -6.094 -13.102 1 98.5 177 MET A C 1
ATOM 1429 O O . MET A 1 177 ? 10.938 -6.488 -13.883 1 98.5 177 MET A O 1
ATOM 1433 N N . PHE A 1 178 ? 12.992 -6.574 -13.109 1 98.25 178 PHE A N 1
ATOM 1434 C CA . PHE A 1 178 ? 13.375 -7.516 -14.156 1 98.25 178 PHE A CA 1
ATOM 1435 C C . PHE A 1 178 ? 13.023 -8.945 -13.758 1 98.25 178 PHE A C 1
ATOM 1437 O O . PHE A 1 178 ? 12.445 -9.695 -14.555 1 98.25 178 PHE A O 1
ATOM 1444 N N . LEU A 1 179 ? 13.406 -9.289 -12.531 1 95.69 179 LEU A N 1
ATOM 1445 C CA . LEU A 1 179 ? 13.234 -10.688 -12.141 1 95.69 179 LEU A CA 1
ATOM 1446 C C . LEU A 1 179 ? 11.922 -10.883 -11.383 1 95.69 179 LEU A C 1
ATOM 1448 O O . LEU A 1 179 ? 11.117 -11.742 -11.734 1 95.69 179 LEU A O 1
ATOM 1452 N N . GLY A 1 180 ? 11.688 -10.094 -10.398 1 96.62 180 GLY A N 1
ATOM 1453 C CA . GLY A 1 180 ? 10.625 -10.336 -9.445 1 96.62 180 GLY A CA 1
ATOM 1454 C C . GLY A 1 180 ? 9.25 -9.945 -9.969 1 96.62 180 GLY A C 1
ATOM 1455 O O . GLY A 1 180 ? 8.305 -10.719 -9.875 1 96.62 180 GLY A O 1
ATOM 1456 N N . VAL A 1 181 ? 9.125 -8.828 -10.578 1 98.69 181 VAL A N 1
ATOM 1457 C CA . VAL A 1 181 ? 7.836 -8.203 -10.844 1 98.69 181 VAL A CA 1
ATOM 1458 C C . VAL A 1 181 ? 7.059 -9.039 -11.859 1 98.69 181 VAL A C 1
ATOM 1460 O O . VAL A 1 181 ? 5.855 -9.258 -11.703 1 98.69 181 VAL A O 1
ATOM 1463 N N . PRO A 1 182 ? 7.684 -9.539 -12.945 1 98.44 182 PRO A N 1
ATOM 1464 C CA . PRO A 1 182 ? 6.922 -10.398 -13.859 1 98.44 182 PRO A CA 1
ATOM 1465 C C . PRO A 1 182 ? 6.297 -11.602 -13.156 1 98.44 182 PRO A C 1
ATOM 1467 O O . PRO A 1 182 ? 5.164 -11.984 -13.469 1 98.44 182 PRO A O 1
ATOM 1470 N N . PHE A 1 183 ? 7.047 -12.156 -12.203 1 97.62 183 PHE A N 1
ATOM 1471 C CA . PHE A 1 183 ? 6.562 -13.266 -11.383 1 97.62 183 PHE A CA 1
ATOM 1472 C C . PHE A 1 183 ? 5.371 -12.828 -10.539 1 97.62 183 PHE A C 1
ATOM 1474 O O . PHE A 1 183 ? 4.359 -13.531 -10.477 1 97.62 183 PHE A O 1
ATOM 1481 N N . ASN A 1 184 ? 5.434 -11.703 -9.93 1 98.69 184 ASN A N 1
ATOM 1482 C CA . ASN A 1 184 ? 4.434 -11.219 -8.984 1 98.69 184 ASN A CA 1
ATOM 1483 C C . ASN A 1 184 ? 3.141 -10.82 -9.695 1 98.69 184 ASN A C 1
ATOM 1485 O O . ASN A 1 184 ? 2.049 -11.016 -9.156 1 98.69 184 ASN A O 1
ATOM 1489 N N . ILE A 1 185 ? 3.252 -10.211 -10.883 1 98.88 185 ILE A N 1
ATOM 1490 C CA . ILE A 1 185 ? 2.074 -9.859 -11.664 1 98.88 185 ILE A CA 1
ATOM 1491 C C . ILE A 1 185 ? 1.245 -11.109 -11.945 1 98.88 185 ILE A C 1
ATOM 1493 O O . ILE A 1 185 ? 0.039 -11.133 -11.688 1 98.88 185 ILE A O 1
ATOM 1497 N N . ALA A 1 186 ? 1.895 -12.117 -12.406 1 98.88 186 ALA A N 1
ATOM 1498 C CA . ALA A 1 186 ? 1.203 -13.359 -12.742 1 98.88 186 ALA A CA 1
ATOM 1499 C C . ALA A 1 186 ? 0.657 -14.039 -11.484 1 98.88 186 ALA A C 1
ATOM 1501 O O . ALA A 1 186 ? -0.482 -14.516 -11.477 1 98.88 186 ALA A O 1
ATOM 1502 N N . SER A 1 187 ? 1.45 -14.094 -10.477 1 98.88 187 SER A N 1
ATOM 1503 C CA . SER A 1 187 ? 1.096 -14.781 -9.234 1 98.88 187 SER A CA 1
ATOM 1504 C C . SER A 1 187 ? -0.167 -14.188 -8.617 1 98.88 187 SER A C 1
ATOM 1506 O O . SER A 1 187 ? -1.112 -14.914 -8.312 1 98.88 187 SER A O 1
ATOM 1508 N N . TYR A 1 188 ? -0.217 -12.906 -8.492 1 98.94 188 TYR A N 1
ATOM 1509 C CA . TYR A 1 188 ? -1.349 -12.281 -7.82 1 98.94 188 TYR A CA 1
ATOM 1510 C C . TYR A 1 188 ? -2.564 -12.219 -8.734 1 98.94 188 TYR A C 1
ATOM 1512 O O . TYR A 1 188 ? -3.703 -12.172 -8.266 1 98.94 188 TYR A O 1
ATOM 1520 N N . SER A 1 189 ? -2.346 -12.172 -10.039 1 98.94 189 SER A N 1
ATOM 1521 C CA . SER A 1 189 ? -3.471 -12.359 -10.953 1 98.94 189 SER A CA 1
ATOM 1522 C C . SER A 1 189 ? -4.102 -13.734 -10.781 1 98.94 189 SER A C 1
ATOM 1524 O O . SER A 1 189 ? -5.324 -13.867 -10.742 1 98.94 189 SER A O 1
ATOM 1526 N N . ALA A 1 190 ? -3.256 -14.75 -10.68 1 98.94 190 ALA A N 1
ATOM 1527 C CA . ALA A 1 190 ? -3.762 -16.109 -10.438 1 98.94 190 ALA A CA 1
ATOM 1528 C C . ALA A 1 190 ? -4.512 -16.172 -9.109 1 98.94 190 ALA A C 1
ATOM 1530 O O . ALA A 1 190 ? -5.594 -16.766 -9.039 1 98.94 190 ALA A O 1
ATOM 1531 N N . LEU A 1 191 ? -3.934 -15.586 -8.07 1 98.94 191 LEU A N 1
ATOM 1532 C CA . LEU A 1 191 ? -4.59 -15.547 -6.766 1 98.94 191 LEU A CA 1
ATOM 1533 C C . LEU A 1 191 ? -5.969 -14.898 -6.875 1 98.94 191 LEU A C 1
ATOM 1535 O O . LEU A 1 191 ? -6.93 -15.375 -6.266 1 98.94 191 LEU A O 1
ATOM 1539 N N . THR A 1 192 ? -6.074 -13.828 -7.613 1 98.94 192 THR A N 1
ATOM 1540 C CA . THR A 1 192 ? -7.344 -13.133 -7.816 1 98.94 192 THR A CA 1
ATOM 1541 C C . THR A 1 192 ? -8.367 -14.062 -8.469 1 98.94 192 THR A C 1
ATOM 1543 O O . THR A 1 192 ? -9.523 -14.102 -8.055 1 98.94 192 THR A O 1
ATOM 1546 N N . HIS A 1 193 ? -7.938 -14.812 -9.492 1 98.94 193 HIS A N 1
ATOM 1547 C CA . HIS A 1 193 ? -8.812 -15.789 -10.133 1 98.94 193 HIS A CA 1
ATOM 1548 C C . HIS A 1 193 ? -9.289 -16.844 -9.133 1 98.94 193 HIS A C 1
ATOM 1550 O O . HIS A 1 193 ? -10.469 -17.188 -9.117 1 98.94 193 HIS A O 1
ATOM 1556 N N . MET A 1 194 ? -8.375 -17.344 -8.344 1 98.94 194 MET A N 1
ATOM 1557 C CA . MET A 1 194 ? -8.695 -18.375 -7.363 1 98.94 194 MET A CA 1
ATOM 1558 C C . MET A 1 194 ? -9.742 -17.875 -6.375 1 98.94 194 MET A C 1
ATOM 1560 O O . MET A 1 194 ? -10.75 -18.547 -6.141 1 98.94 194 MET A O 1
ATOM 1564 N N . LEU A 1 195 ? -9.484 -16.703 -5.82 1 98.94 195 LEU A N 1
ATOM 1565 C CA . LEU A 1 195 ? -10.391 -16.125 -4.828 1 98.94 195 LEU A CA 1
ATOM 1566 C C . LEU A 1 195 ? -11.758 -15.828 -5.445 1 98.94 195 LEU A C 1
ATOM 1568 O O . LEU A 1 195 ? -12.789 -16.094 -4.832 1 98.94 195 LEU A O 1
ATOM 1572 N N . ALA A 1 196 ? -11.727 -15.211 -6.613 1 98.94 196 ALA A N 1
ATOM 1573 C CA . ALA A 1 196 ? -12.984 -14.914 -7.297 1 98.94 196 ALA A CA 1
ATOM 1574 C C . ALA A 1 196 ? -13.812 -16.172 -7.512 1 98.94 196 ALA A C 1
ATOM 1576 O O . ALA A 1 196 ? -15 -16.203 -7.199 1 98.94 196 ALA A O 1
ATOM 1577 N N . GLN A 1 197 ? -13.164 -17.188 -8.016 1 98.88 197 GLN A N 1
ATOM 1578 C CA . GLN A 1 197 ? -13.844 -18.438 -8.305 1 98.88 197 GLN A CA 1
ATOM 1579 C C . GLN A 1 197 ? -14.445 -19.047 -7.035 1 98.88 197 GLN A C 1
ATOM 1581 O O . GLN A 1 197 ? -15.609 -19.453 -7.027 1 98.88 197 GLN A O 1
ATOM 1586 N N . GLN A 1 198 ? -13.695 -19.125 -5.992 1 98.88 198 GLN A N 1
ATOM 1587 C CA . GLN A 1 198 ? -14.148 -19.703 -4.73 1 98.88 198 GLN A CA 1
ATOM 1588 C C . GLN A 1 198 ? -15.297 -18.891 -4.133 1 98.88 198 GLN A C 1
ATOM 1590 O O . GLN A 1 198 ? -16.141 -19.438 -3.43 1 98.88 198 GLN A O 1
ATOM 1595 N N . ALA A 1 199 ? -15.359 -17.609 -4.41 1 98.81 199 ALA A N 1
ATOM 1596 C CA . ALA A 1 199 ? -16.359 -16.719 -3.824 1 98.81 199 ALA A CA 1
ATOM 1597 C C . ALA A 1 199 ? -17.578 -16.594 -4.742 1 98.81 199 ALA A C 1
ATOM 1599 O O . ALA A 1 199 ? -18.531 -15.891 -4.418 1 98.81 199 ALA A O 1
ATOM 1600 N N . GLY A 1 200 ? -17.547 -17.219 -5.906 1 98.56 200 GLY A N 1
ATOM 1601 C CA . GLY A 1 200 ? -18.641 -17.109 -6.863 1 98.56 200 GLY A CA 1
ATOM 1602 C C . GLY A 1 200 ? -18.672 -15.766 -7.57 1 98.56 200 GLY A C 1
ATOM 1603 O O . GLY A 1 200 ? -19.734 -15.25 -7.891 1 98.56 200 GLY A O 1
ATOM 1604 N N . LEU A 1 201 ? -17.547 -15.125 -7.715 1 98.81 201 LEU A N 1
ATOM 1605 C CA . LEU A 1 201 ? -17.391 -13.836 -8.383 1 98.81 201 LEU A CA 1
ATOM 1606 C C . LEU A 1 201 ? -16.656 -13.992 -9.703 1 98.81 201 LEU A C 1
ATOM 1608 O O . LEU A 1 201 ? -16.031 -15.023 -9.953 1 98.81 201 LEU A O 1
ATOM 1612 N N . LYS A 1 202 ? -16.766 -13.008 -10.57 1 98.69 202 LYS A N 1
ATOM 1613 C CA . LYS A 1 202 ? -15.906 -12.867 -11.75 1 98.69 202 LYS A CA 1
ATOM 1614 C C . LYS A 1 202 ? -14.688 -12.008 -11.438 1 98.69 202 LYS A C 1
ATOM 1616 O O . LYS A 1 202 ? -14.625 -11.359 -10.391 1 98.69 202 LYS A O 1
ATOM 1621 N N . VAL A 1 203 ? -13.695 -12.094 -12.273 1 98.88 203 VAL A N 1
ATOM 1622 C CA . VAL A 1 203 ? -12.508 -11.273 -12.055 1 98.88 203 VAL A CA 1
ATOM 1623 C C . VAL A 1 203 ? -12.711 -9.898 -12.688 1 98.88 203 VAL A C 1
ATOM 1625 O O . VAL A 1 203 ? -13.398 -9.773 -13.703 1 98.88 203 VAL A O 1
ATOM 1628 N N . GLY A 1 204 ? -12.148 -8.867 -12.062 1 98.69 204 GLY A N 1
ATOM 1629 C CA . GLY A 1 204 ? -12.086 -7.516 -12.609 1 98.69 204 GLY A CA 1
ATOM 1630 C C . GLY A 1 204 ? -10.688 -7.109 -13.031 1 98.69 204 GLY A C 1
ATOM 1631 O O . GLY A 1 204 ? -10.203 -7.543 -14.078 1 98.69 204 GLY A O 1
ATOM 1632 N N . GLU A 1 205 ? -9.984 -6.309 -12.117 1 98.75 205 GLU A N 1
ATOM 1633 C CA . GLU A 1 205 ? -8.656 -5.801 -12.438 1 98.75 205 GLU A CA 1
ATOM 1634 C C . GLU A 1 205 ? -7.629 -6.246 -11.398 1 98.75 205 GLU A C 1
ATOM 1636 O O . GLU A 1 205 ? -7.969 -6.453 -10.234 1 98.75 205 GLU A O 1
ATOM 1641 N N . PHE A 1 206 ? -6.43 -6.496 -11.945 1 98.94 206 PHE A N 1
ATOM 1642 C CA . PHE A 1 206 ? -5.27 -6.551 -11.062 1 98.94 206 PHE A CA 1
ATOM 1643 C C . PHE A 1 206 ? -4.477 -5.25 -11.133 1 98.94 206 PHE A C 1
ATOM 1645 O O . PHE A 1 206 ? -4.039 -4.84 -12.211 1 98.94 206 PHE A O 1
ATOM 1652 N N . ILE A 1 207 ? -4.336 -4.582 -9.992 1 98.94 207 ILE A N 1
ATOM 1653 C CA . ILE A 1 207 ? -3.6 -3.326 -9.883 1 98.94 207 ILE A CA 1
ATOM 1654 C C . ILE A 1 207 ? -2.322 -3.547 -9.07 1 98.94 207 ILE A C 1
ATOM 1656 O O . ILE A 1 207 ? -2.375 -3.986 -7.922 1 98.94 207 ILE A O 1
ATOM 1660 N N . TRP A 1 208 ? -1.192 -3.312 -9.672 1 98.94 208 TRP A N 1
ATOM 1661 C CA . TRP A 1 208 ? 0.118 -3.426 -9.039 1 98.94 208 TRP A CA 1
ATOM 1662 C C . TRP A 1 208 ? 0.645 -2.055 -8.625 1 98.94 208 TRP A C 1
ATOM 1664 O O . TRP A 1 208 ? 0.728 -1.142 -9.453 1 98.94 208 TRP A O 1
ATOM 1674 N N . THR A 1 209 ? 0.915 -1.864 -7.34 1 98.88 209 THR A N 1
ATOM 1675 C CA . THR A 1 209 ? 1.514 -0.643 -6.812 1 98.88 209 THR A CA 1
ATOM 1676 C C . THR A 1 209 ? 2.912 -0.917 -6.27 1 98.88 209 THR A C 1
ATOM 1678 O O . THR A 1 209 ? 3.084 -1.746 -5.375 1 98.88 209 THR A O 1
ATOM 1681 N N . GLY A 1 210 ? 3.855 -0.137 -6.809 1 98.88 210 GLY A N 1
ATOM 1682 C CA . GLY A 1 210 ? 5.238 -0.329 -6.398 1 98.88 210 GLY A CA 1
ATOM 1683 C C . GLY A 1 210 ? 5.773 0.813 -5.555 1 98.88 210 GLY A C 1
ATOM 1684 O O . GLY A 1 210 ? 5.445 1.977 -5.797 1 98.88 210 GLY A O 1
ATOM 1685 N N . GLY A 1 211 ? 6.531 0.453 -4.488 1 98.62 211 GLY A N 1
ATOM 1686 C CA . GLY A 1 211 ? 7.332 1.443 -3.785 1 98.62 211 GLY A CA 1
ATOM 1687 C C . GLY A 1 211 ? 8.617 1.8 -4.512 1 98.62 211 GLY A C 1
ATOM 1688 O O . GLY A 1 211 ? 8.602 2.613 -5.438 1 98.62 211 GLY A O 1
ATOM 1689 N N . ASP A 1 212 ? 9.719 1.147 -4.176 1 98.62 212 ASP A N 1
ATOM 1690 C CA . ASP A 1 212 ? 10.984 1.266 -4.898 1 98.62 212 ASP A CA 1
ATOM 1691 C C . ASP A 1 212 ? 11.016 0.331 -6.105 1 98.62 212 ASP A C 1
ATOM 1693 O O . ASP A 1 212 ? 11.211 -0.876 -5.957 1 98.62 212 ASP A O 1
ATOM 1697 N N . CYS A 1 213 ? 10.781 0.886 -7.27 1 98.75 213 CYS A N 1
ATOM 1698 C CA . CYS A 1 213 ? 10.836 0.137 -8.516 1 98.75 213 CYS A CA 1
ATOM 1699 C C . CYS A 1 213 ? 12.203 0.258 -9.172 1 98.75 213 CYS A C 1
ATOM 1701 O O . CYS A 1 213 ? 12.547 1.312 -9.711 1 98.75 213 CYS A O 1
ATOM 1703 N N . HIS A 1 214 ? 12.922 -0.864 -9.156 1 98.62 214 HIS A N 1
ATOM 1704 C CA . HIS A 1 214 ? 14.32 -0.681 -9.523 1 98.62 214 HIS A CA 1
ATOM 1705 C C . HIS A 1 214 ? 14.766 -1.725 -10.547 1 98.62 214 HIS A C 1
ATOM 1707 O O . HIS A 1 214 ? 14.203 -2.822 -10.602 1 98.62 214 HIS A O 1
ATOM 1713 N N . ILE A 1 215 ? 15.648 -1.321 -11.344 1 98.31 215 ILE A N 1
ATOM 1714 C CA . ILE A 1 215 ? 16.438 -2.176 -12.227 1 98.31 215 ILE A CA 1
ATOM 1715 C C . ILE A 1 215 ? 17.875 -2.248 -11.727 1 98.31 215 ILE A C 1
ATOM 1717 O O . ILE A 1 215 ? 18.547 -1.222 -11.609 1 98.31 215 ILE A O 1
ATOM 1721 N N . TYR A 1 216 ? 18.266 -3.455 -11.391 1 97.25 216 TYR A N 1
ATOM 1722 C CA . TYR A 1 216 ? 19.656 -3.629 -10.977 1 97.25 216 TYR A CA 1
ATOM 1723 C C . TYR A 1 216 ? 20.609 -3.328 -12.125 1 97.25 216 TYR A C 1
ATOM 1725 O O . TYR A 1 216 ? 20.344 -3.668 -13.273 1 97.25 216 TYR A O 1
ATOM 1733 N N . ASP A 1 217 ? 21.75 -2.799 -11.773 1 95.69 217 ASP A N 1
ATOM 1734 C CA . ASP A 1 217 ? 22.719 -2.414 -12.789 1 95.69 217 ASP A CA 1
ATOM 1735 C C . ASP A 1 217 ? 23.172 -3.621 -13.609 1 95.69 217 ASP A C 1
ATOM 1737 O O . ASP A 1 217 ? 23.438 -3.498 -14.805 1 95.69 217 ASP A O 1
ATOM 1741 N N . ASN A 1 218 ? 23.219 -4.742 -12.945 1 95.56 218 ASN A N 1
ATOM 1742 C CA . ASN A 1 218 ? 23.688 -5.938 -13.641 1 95.56 218 ASN A CA 1
ATOM 1743 C C . ASN A 1 218 ? 22.594 -6.539 -14.516 1 95.56 218 ASN A C 1
ATOM 1745 O O . ASN A 1 218 ? 22.797 -7.551 -15.18 1 95.56 218 ASN A O 1
ATOM 1749 N N . HIS A 1 219 ? 21.391 -5.949 -14.555 1 97.19 219 HIS A N 1
ATOM 1750 C CA . HIS A 1 219 ? 20.312 -6.438 -15.398 1 97.19 219 HIS A CA 1
ATOM 1751 C C . HIS A 1 219 ? 19.984 -5.453 -16.516 1 97.19 219 HIS A C 1
ATOM 1753 O O . HIS A 1 219 ? 19.031 -5.652 -17.281 1 97.19 219 HIS A O 1
ATOM 1759 N N . ARG A 1 220 ? 20.734 -4.41 -16.672 1 96.94 220 ARG A N 1
ATOM 1760 C CA . ARG A 1 220 ? 20.422 -3.357 -17.641 1 96.94 220 ARG A CA 1
ATOM 1761 C C . ARG A 1 220 ? 20.406 -3.902 -19.062 1 96.94 220 ARG A C 1
ATOM 1763 O O . ARG A 1 220 ? 19.484 -3.607 -19.828 1 96.94 220 ARG A O 1
ATOM 1770 N N . GLU A 1 221 ? 21.391 -4.68 -19.422 1 97.31 221 GLU A N 1
ATOM 1771 C CA . GLU A 1 221 ? 21.469 -5.238 -20.766 1 97.31 221 GLU A CA 1
ATOM 1772 C C . GLU A 1 221 ? 20.297 -6.184 -21.031 1 97.31 221 GLU A C 1
ATOM 1774 O O . GLU A 1 221 ? 19.75 -6.203 -22.125 1 97.31 221 GLU A O 1
ATOM 1779 N N . GLN A 1 222 ? 20 -7.008 -20.062 1 98.19 222 GLN A N 1
ATOM 1780 C CA . GLN A 1 222 ? 18.875 -7.926 -20.172 1 98.19 222 GLN A CA 1
ATOM 1781 C C . GLN A 1 222 ? 17.562 -7.164 -20.391 1 98.19 222 GLN A C 1
ATOM 1783 O O . GLN A 1 222 ? 16.734 -7.562 -21.203 1 98.19 222 GLN A O 1
ATOM 1788 N N . VAL A 1 223 ? 17.406 -6.062 -19.688 1 98.56 223 VAL A N 1
ATOM 1789 C CA . VAL A 1 223 ? 16.203 -5.25 -19.797 1 98.56 223 VAL A CA 1
ATOM 1790 C C . VAL A 1 223 ? 16.141 -4.617 -21.172 1 98.56 223 VAL A C 1
ATOM 1792 O O . VAL A 1 223 ? 15.07 -4.582 -21.797 1 98.56 223 VAL A O 1
ATOM 1795 N N . LEU A 1 224 ? 17.25 -4.121 -21.688 1 98.5 224 LEU A N 1
ATOM 1796 C CA . LEU A 1 224 ? 17.281 -3.535 -23.016 1 98.5 224 LEU A CA 1
ATOM 1797 C C . LEU A 1 224 ? 16.922 -4.574 -24.078 1 98.5 224 LEU A C 1
ATOM 1799 O O . LEU A 1 224 ? 16.203 -4.281 -25.031 1 98.5 224 LEU A O 1
ATOM 1803 N N . THR A 1 225 ? 17.469 -5.785 -23.906 1 98.62 225 THR A N 1
ATOM 1804 C CA . THR A 1 225 ? 17.125 -6.879 -24.797 1 98.62 225 THR A CA 1
ATOM 1805 C C . THR A 1 225 ? 15.617 -7.152 -24.766 1 98.62 225 THR A C 1
ATOM 1807 O O . THR A 1 225 ? 14.984 -7.285 -25.812 1 98.62 225 THR A O 1
ATOM 1810 N N . GLN A 1 226 ? 15.094 -7.211 -23.609 1 98.69 226 GLN A N 1
ATOM 1811 C CA . GLN A 1 226 ? 13.664 -7.453 -23.453 1 98.69 226 GLN A CA 1
ATOM 1812 C C . GLN A 1 226 ? 12.844 -6.379 -24.172 1 98.69 226 GLN A C 1
ATOM 1814 O O . GLN A 1 226 ? 11.883 -6.691 -24.875 1 98.69 226 GLN A O 1
ATOM 1819 N N . LEU A 1 227 ? 13.234 -5.16 -24.016 1 98.56 227 LEU A N 1
ATOM 1820 C CA . LEU A 1 227 ? 12.492 -4.023 -24.547 1 98.56 227 LEU A CA 1
ATOM 1821 C C . LEU A 1 227 ? 12.625 -3.951 -26.062 1 98.56 227 LEU A C 1
ATOM 1823 O O . LEU A 1 227 ? 11.844 -3.256 -26.719 1 98.56 227 LEU A O 1
ATOM 1827 N N . SER A 1 228 ? 13.57 -4.621 -26.625 1 98.56 228 SER A N 1
ATOM 1828 C CA . SER A 1 228 ? 13.734 -4.637 -28.062 1 98.56 228 SER A CA 1
ATOM 1829 C C . SER A 1 228 ? 12.797 -5.641 -28.719 1 98.56 228 SER A C 1
ATOM 1831 O O . SER A 1 228 ? 12.617 -5.625 -29.938 1 98.56 228 SER A O 1
ATOM 1833 N N . ARG A 1 229 ? 12.164 -6.457 -27.953 1 98.56 229 ARG A N 1
ATOM 1834 C CA . ARG A 1 229 ? 11.312 -7.516 -28.484 1 98.56 229 ARG A CA 1
ATOM 1835 C C . ARG A 1 229 ? 9.875 -7.023 -28.672 1 98.56 229 ARG A C 1
ATOM 1837 O O . ARG A 1 229 ? 9.375 -6.25 -27.844 1 98.56 229 ARG A O 1
ATOM 1844 N N . GLU A 1 230 ? 9.266 -7.434 -29.672 1 97.94 230 GLU A N 1
ATOM 1845 C CA . GLU A 1 230 ? 7.859 -7.113 -29.906 1 97.94 230 GLU A CA 1
ATOM 1846 C C . GLU A 1 230 ? 6.949 -7.941 -29 1 97.94 230 GLU A C 1
ATOM 1848 O O . GLU A 1 230 ? 7.043 -9.172 -28.969 1 97.94 230 GLU A O 1
ATOM 1853 N N . PRO A 1 231 ? 6.117 -7.219 -28.25 1 98 231 PRO A N 1
ATOM 1854 C CA . PRO A 1 231 ? 5.199 -7.992 -27.422 1 98 231 PRO A CA 1
ATOM 1855 C C . PRO A 1 231 ? 4.262 -8.875 -28.234 1 98 231 PRO A C 1
ATOM 1857 O O . PRO A 1 231 ? 3.814 -8.484 -29.312 1 98 231 PRO A O 1
ATOM 1860 N N . ARG A 1 232 ? 3.963 -9.992 -27.734 1 98.38 232 ARG A N 1
ATOM 1861 C CA . ARG A 1 232 ? 2.965 -10.914 -28.281 1 98.38 232 ARG A CA 1
ATOM 1862 C C . ARG A 1 232 ? 1.717 -10.945 -27.406 1 98.38 232 ARG A C 1
ATOM 1864 O O . ARG A 1 232 ? 1.727 -10.438 -26.281 1 98.38 232 ARG A O 1
ATOM 1871 N N . PRO A 1 233 ? 0.653 -11.438 -27.953 1 98.06 233 PRO A N 1
ATOM 1872 C CA . PRO A 1 233 ? -0.589 -11.414 -27.172 1 98.06 233 PRO A CA 1
ATOM 1873 C C . PRO A 1 233 ? -0.465 -12.133 -25.844 1 98.06 233 PRO A C 1
ATOM 1875 O O . PRO A 1 233 ? 0.199 -13.172 -25.75 1 98.06 233 PRO A O 1
ATOM 1878 N N . TYR A 1 234 ? -1.14 -11.531 -24.844 1 98.69 234 TYR A N 1
ATOM 1879 C CA . TYR A 1 234 ? -1.23 -12.203 -23.562 1 98.69 234 TYR A CA 1
ATOM 1880 C C . TYR A 1 234 ? -2.049 -13.484 -23.672 1 98.69 234 TYR A C 1
ATOM 1882 O O . TYR A 1 234 ? -2.99 -13.562 -24.453 1 98.69 234 TYR A O 1
ATOM 1890 N N . PRO A 1 235 ? -1.761 -14.453 -22.891 1 98.75 235 PRO A N 1
ATOM 1891 C CA . PRO A 1 235 ? -2.527 -15.695 -22.891 1 98.75 235 PRO A CA 1
ATOM 1892 C C . PRO A 1 235 ? -3.809 -15.602 -22.062 1 98.75 235 PRO A C 1
ATOM 1894 O O . PRO A 1 235 ? -4.125 -14.539 -21.531 1 98.75 235 PRO A O 1
ATOM 1897 N N . GLN A 1 236 ? -4.492 -16.703 -22.062 1 98.69 236 GLN A N 1
ATOM 1898 C CA . GLN A 1 236 ? -5.676 -16.875 -21.219 1 98.69 236 GLN A CA 1
ATOM 1899 C C . GLN A 1 236 ? -5.438 -17.922 -20.141 1 98.69 236 GLN A C 1
ATOM 1901 O O . GLN A 1 236 ? -4.734 -18.906 -20.359 1 98.69 236 GLN A O 1
ATOM 1906 N N . LEU A 1 237 ? -6.02 -17.688 -18.953 1 98.81 237 LEU A N 1
ATOM 1907 C CA . LEU A 1 237 ? -5.98 -18.672 -17.891 1 98.81 237 LEU A CA 1
ATOM 1908 C C . LEU A 1 237 ? -7.316 -19.391 -17.766 1 98.81 237 LEU A C 1
ATOM 1910 O O . LEU A 1 237 ? -8.367 -18.75 -17.656 1 98.81 237 LEU A O 1
ATOM 1914 N N . THR A 1 238 ? -7.285 -20.703 -17.844 1 98.44 238 THR A N 1
ATOM 1915 C CA . THR A 1 238 ? -8.406 -21.531 -17.422 1 98.44 238 THR A CA 1
ATOM 1916 C C . THR A 1 238 ? -8.117 -22.172 -16.062 1 98.44 238 THR A C 1
ATOM 1918 O O . THR A 1 238 ? -7.125 -22.875 -15.898 1 98.44 238 THR A O 1
ATOM 1921 N N . LEU A 1 239 ? -8.922 -21.922 -15.117 1 98.69 239 LEU A N 1
ATOM 1922 C CA . LEU A 1 239 ? -8.758 -22.391 -13.75 1 98.69 239 LEU A CA 1
ATOM 1923 C C . LEU A 1 239 ? -9.852 -23.375 -13.375 1 98.69 239 LEU A C 1
ATOM 1925 O O . LEU A 1 239 ? -11.031 -23.047 -13.398 1 98.69 239 LEU A O 1
ATOM 1929 N N . ARG A 1 240 ? -9.477 -24.609 -13.125 1 98.62 240 ARG A N 1
ATOM 1930 C CA . ARG A 1 240 ? -10.43 -25.578 -12.586 1 98.62 240 ARG A CA 1
ATOM 1931 C C . ARG A 1 240 ? -10.695 -25.328 -11.109 1 98.62 240 ARG A C 1
ATOM 1933 O O . ARG A 1 240 ? -9.758 -25.219 -10.312 1 98.62 240 ARG A O 1
ATOM 1940 N N . LYS A 1 241 ? -11.906 -25.312 -10.742 1 98.44 241 LYS A N 1
ATOM 1941 C CA . LYS A 1 241 ? -12.25 -24.984 -9.359 1 98.44 241 LYS A CA 1
ATOM 1942 C C . LYS A 1 241 ? -11.922 -26.141 -8.422 1 98.44 241 LYS A C 1
ATOM 1944 O O . LYS A 1 241 ? -12.414 -27.25 -8.602 1 98.44 241 LYS A O 1
ATOM 1949 N N . ALA A 1 242 ? -11.109 -25.891 -7.465 1 98.44 242 ALA A N 1
ATOM 1950 C CA . ALA A 1 242 ? -10.812 -26.859 -6.414 1 98.44 242 ALA A CA 1
ATOM 1951 C C . ALA A 1 242 ? -11.867 -26.812 -5.312 1 98.44 242 ALA A C 1
ATOM 1953 O O . ALA A 1 242 ? -12.75 -25.953 -5.324 1 98.44 242 ALA A O 1
ATOM 1954 N N . SER A 1 243 ? -11.805 -27.797 -4.383 1 98.25 243 SER A N 1
ATOM 1955 C CA . SER A 1 243 ? -12.789 -27.891 -3.309 1 98.25 243 SER A CA 1
ATOM 1956 C C . SER A 1 243 ? -12.703 -26.703 -2.367 1 98.25 243 SER A C 1
ATOM 1958 O O . SER A 1 243 ? -13.711 -26.281 -1.797 1 98.25 243 SER A O 1
ATOM 1960 N N . SER A 1 244 ? -11.492 -26.219 -2.158 1 98.31 244 SER A N 1
ATOM 1961 C CA . SER A 1 244 ? -11.273 -25 -1.375 1 98.31 244 SER A CA 1
ATOM 1962 C C . SER A 1 244 ? -10.07 -24.219 -1.895 1 98.31 244 SER A C 1
ATOM 1964 O O . SER A 1 244 ? -9.32 -24.719 -2.74 1 98.31 244 SER A O 1
ATOM 1966 N N . ILE A 1 245 ? -9.867 -23.062 -1.367 1 98.56 245 ILE A N 1
ATOM 1967 C CA . ILE A 1 245 ? -8.766 -22.188 -1.762 1 98.56 245 ILE A CA 1
ATOM 1968 C C . ILE A 1 245 ? -7.434 -22.859 -1.438 1 98.56 245 ILE A C 1
ATOM 1970 O O . ILE A 1 245 ? -6.406 -22.547 -2.043 1 98.56 245 ILE A O 1
ATOM 1974 N N . PHE A 1 246 ? -7.43 -23.891 -0.568 1 98.38 246 PHE A N 1
ATOM 1975 C CA . PHE A 1 246 ? -6.203 -24.516 -0.082 1 98.38 246 PHE A CA 1
ATOM 1976 C C . PHE A 1 246 ? -5.957 -25.844 -0.778 1 98.38 246 PHE A C 1
ATOM 1978 O O . PHE A 1 246 ? -4.965 -26.516 -0.498 1 98.38 246 PHE A O 1
ATOM 1985 N N . ASP A 1 247 ? -6.809 -26.203 -1.753 1 98.56 247 ASP A N 1
ATOM 1986 C CA . ASP A 1 247 ? -6.734 -27.531 -2.357 1 98.56 247 ASP A CA 1
ATOM 1987 C C . ASP A 1 247 ? -6.34 -27.438 -3.828 1 98.56 247 ASP A C 1
ATOM 1989 O O . ASP A 1 247 ? -6.328 -28.453 -4.535 1 98.56 247 ASP A O 1
ATOM 1993 N N . TYR A 1 248 ? -6.082 -26.219 -4.324 1 98.75 248 TYR A N 1
ATOM 1994 C CA . TYR A 1 248 ? -5.617 -26.094 -5.699 1 98.75 248 TYR A CA 1
ATOM 1995 C C . TYR A 1 248 ? -4.262 -26.781 -5.875 1 98.75 248 TYR A C 1
ATOM 1997 O O . TYR A 1 248 ? -3.451 -26.812 -4.945 1 98.75 248 TYR A O 1
ATOM 2005 N N . ASP A 1 249 ? -4.047 -27.266 -7.043 1 98.38 249 ASP A N 1
ATOM 2006 C CA . ASP A 1 249 ? -2.764 -27.844 -7.438 1 98.38 249 ASP A CA 1
ATOM 2007 C C . ASP A 1 249 ? -2.359 -27.375 -8.836 1 98.38 249 ASP A C 1
ATOM 2009 O O . ASP A 1 249 ? -3.104 -26.641 -9.492 1 98.38 249 ASP A O 1
ATOM 2013 N N . PHE A 1 250 ? -1.139 -27.797 -9.242 1 98.44 250 PHE A N 1
ATOM 2014 C CA . PHE A 1 250 ? -0.571 -27.344 -10.508 1 98.44 250 PHE A CA 1
ATOM 2015 C C . PHE A 1 250 ? -1.519 -27.641 -11.664 1 98.44 250 PHE A C 1
ATOM 2017 O O . PHE A 1 250 ? -1.697 -26.812 -12.555 1 98.44 250 PHE A O 1
ATOM 2024 N N . ASP A 1 251 ? -2.166 -28.75 -11.641 1 98.06 251 ASP A N 1
ATOM 2025 C CA . ASP A 1 251 ? -2.965 -29.219 -12.773 1 98.06 251 ASP A CA 1
ATOM 2026 C C . ASP A 1 251 ? -4.262 -28.422 -12.891 1 98.06 251 ASP A C 1
ATOM 2028 O O . ASP A 1 251 ? -4.945 -28.484 -13.914 1 98.06 251 ASP A O 1
ATOM 2032 N N . ASP A 1 252 ? -4.57 -27.672 -11.883 1 98.75 252 ASP A N 1
ATOM 2033 C CA . ASP A 1 252 ? -5.793 -26.875 -11.922 1 98.75 252 ASP A CA 1
ATOM 2034 C C . ASP A 1 252 ? -5.609 -25.625 -12.781 1 98.75 252 ASP A C 1
ATOM 2036 O O . ASP A 1 252 ? -6.586 -24.953 -13.133 1 98.75 252 ASP A O 1
ATOM 2040 N N . PHE A 1 253 ? -4.379 -25.297 -13.109 1 98.81 253 PHE A N 1
ATOM 2041 C CA . PHE A 1 253 ? -4.062 -24.094 -13.883 1 98.81 253 PHE A CA 1
ATOM 2042 C C . PHE A 1 253 ? -3.682 -24.469 -15.312 1 98.81 253 PHE A C 1
ATOM 2044 O O . PHE A 1 253 ? -2.717 -25.203 -15.539 1 98.81 253 PHE A O 1
ATOM 2051 N N . THR A 1 254 ? -4.418 -23.922 -16.312 1 98.5 254 THR A N 1
ATOM 2052 C CA . THR A 1 254 ? -4.078 -24.109 -17.719 1 98.5 254 THR A CA 1
ATOM 2053 C C . THR A 1 254 ? -3.918 -22.766 -18.422 1 98.5 254 THR A C 1
ATOM 2055 O O . THR A 1 254 ? -4.84 -21.938 -18.422 1 98.5 254 THR A O 1
ATOM 2058 N N . ILE A 1 255 ? -2.783 -22.516 -18.938 1 98.5 255 ILE A N 1
ATOM 2059 C CA . ILE A 1 255 ? -2.506 -21.297 -19.703 1 98.5 255 ILE A CA 1
ATOM 2060 C C . ILE A 1 255 ? -2.611 -21.594 -21.188 1 98.5 255 ILE A C 1
ATOM 2062 O O . ILE A 1 255 ? -1.917 -22.469 -21.703 1 98.5 255 ILE A O 1
ATOM 2066 N N . GLU A 1 256 ? -3.416 -20.859 -21.875 1 98.38 256 GLU A N 1
ATOM 2067 C CA . GLU A 1 256 ? -3.646 -21.047 -23.312 1 98.38 256 GLU A CA 1
ATOM 2068 C C . GLU A 1 256 ? -3.135 -19.859 -24.109 1 98.38 256 GLU A C 1
ATOM 2070 O O . GLU A 1 256 ? -3.381 -18.703 -23.75 1 98.38 256 GLU A O 1
ATOM 2075 N N . GLY A 1 257 ? -2.451 -20.141 -25.156 1 98.38 257 GLY A N 1
ATOM 2076 C CA . GLY A 1 257 ? -2.01 -19.094 -26.062 1 98.38 257 GLY A CA 1
ATOM 2077 C C . GLY A 1 257 ? -0.743 -18.391 -25.609 1 98.38 257 GLY A C 1
ATOM 2078 O O . GLY A 1 257 ? -0.427 -17.297 -26.078 1 98.38 257 GLY A O 1
ATOM 2079 N N . TYR A 1 258 ? -0.105 -19 -24.688 1 98.44 258 TYR A N 1
ATOM 2080 C CA . TYR A 1 258 ? 1.147 -18.391 -24.234 1 98.44 258 TYR A CA 1
ATOM 2081 C C . TYR A 1 258 ? 2.27 -18.672 -25.234 1 98.44 258 TYR A C 1
ATOM 2083 O O . TYR A 1 258 ? 2.684 -19.812 -25.422 1 98.44 258 TYR A O 1
ATOM 2091 N N . ASP A 1 259 ? 2.719 -17.625 -25.938 1 98.5 259 ASP A N 1
ATOM 2092 C CA . ASP A 1 259 ? 3.795 -17.688 -26.922 1 98.5 259 ASP A CA 1
ATOM 2093 C C . ASP A 1 259 ? 4.848 -16.625 -26.656 1 98.5 259 ASP A C 1
ATOM 2095 O O . ASP A 1 259 ? 5.039 -15.711 -27.469 1 98.5 259 ASP A O 1
ATOM 2099 N N . PRO A 1 260 ? 5.578 -16.781 -25.594 1 98.69 260 PRO A N 1
ATOM 2100 C CA . PRO A 1 260 ? 6.555 -15.758 -25.234 1 98.69 260 PRO A CA 1
ATOM 2101 C C . PRO A 1 260 ? 7.824 -15.828 -26.078 1 98.69 260 PRO A C 1
ATOM 2103 O O . PRO A 1 260 ? 8.086 -16.859 -26.719 1 98.69 260 PRO A O 1
ATOM 2106 N N . HIS A 1 261 ? 8.562 -14.734 -26.125 1 98.69 261 HIS A N 1
ATOM 2107 C CA . HIS A 1 261 ? 9.953 -14.789 -26.531 1 98.69 261 HIS A CA 1
ATOM 2108 C C . HIS A 1 261 ? 10.781 -15.648 -25.594 1 98.69 261 HIS A C 1
ATOM 2110 O O . HIS A 1 261 ? 10.344 -15.945 -24.469 1 98.69 261 HIS A O 1
ATOM 2116 N N . PRO A 1 262 ? 11.945 -16.078 -26.016 1 98.25 262 PRO A N 1
ATOM 2117 C CA . PRO A 1 262 ? 12.789 -16.922 -25.188 1 98.25 262 PRO A CA 1
ATOM 2118 C C . PRO A 1 262 ? 13.156 -16.266 -23.859 1 98.25 262 PRO A C 1
ATOM 2120 O O . PRO A 1 262 ? 13.141 -15.031 -23.75 1 98.25 262 PRO A O 1
ATOM 2123 N N . ALA A 1 263 ? 13.492 -17.047 -22.922 1 97.38 263 ALA A N 1
ATOM 2124 C CA . ALA A 1 263 ? 13.898 -16.562 -21.609 1 97.38 263 ALA A CA 1
ATOM 2125 C C . ALA A 1 263 ? 15.141 -15.68 -21.719 1 97.38 263 ALA A C 1
ATOM 2127 O O . ALA A 1 263 ? 15.945 -15.828 -22.641 1 97.38 263 ALA A O 1
ATOM 2128 N N . ILE A 1 264 ? 15.25 -14.734 -20.859 1 97.38 264 ILE A N 1
ATOM 2129 C CA . ILE A 1 264 ? 16.453 -13.938 -20.656 1 97.38 264 ILE A CA 1
ATOM 2130 C C . ILE A 1 264 ? 17.016 -14.203 -19.266 1 97.38 264 ILE A C 1
ATOM 2132 O O . ILE A 1 264 ? 16.359 -13.938 -18.25 1 97.38 264 ILE A O 1
ATOM 2136 N N . ARG A 1 265 ? 18.188 -14.672 -19.203 1 93 265 ARG A N 1
ATOM 2137 C CA . ARG A 1 265 ? 18.781 -15.055 -17.922 1 93 265 ARG A CA 1
ATOM 2138 C C . ARG A 1 265 ? 19.375 -13.844 -17.219 1 93 265 ARG A C 1
ATOM 2140 O O . ARG A 1 265 ? 20 -12.984 -17.844 1 93 265 ARG A O 1
ATOM 2147 N N . GLY A 1 266 ? 19.047 -13.727 -15.945 1 89.38 266 GLY A N 1
ATOM 2148 C CA . GLY A 1 266 ? 19.641 -12.727 -15.07 1 89.38 266 GLY A CA 1
ATOM 2149 C C . GLY A 1 266 ? 20.062 -13.281 -13.727 1 89.38 266 GLY A C 1
ATOM 2150 O O . GLY A 1 266 ? 19.375 -14.117 -13.148 1 89.38 266 GLY A O 1
ATOM 2151 N N . GLU A 1 267 ? 21.203 -12.797 -13.297 1 84.19 267 GLU A N 1
ATOM 2152 C CA . GLU A 1 267 ? 21.703 -13.219 -11.992 1 84.19 267 GLU A CA 1
ATOM 2153 C C . GLU A 1 267 ? 21 -12.461 -10.867 1 84.19 267 GLU A C 1
ATOM 2155 O O . GLU A 1 267 ? 20.844 -11.234 -10.945 1 84.19 267 GLU A O 1
ATOM 2160 N N . VAL A 1 268 ? 20.562 -13.211 -9.875 1 80.44 268 VAL A N 1
ATOM 2161 C CA . VAL A 1 268 ? 19.922 -12.594 -8.727 1 80.44 268 VAL A CA 1
ATOM 2162 C C . VAL A 1 268 ? 20.938 -11.75 -7.953 1 80.44 268 VAL A C 1
ATOM 2164 O O . VAL A 1 268 ? 22.062 -12.195 -7.707 1 80.44 268 VAL A O 1
ATOM 2167 N N . ALA A 1 269 ? 20.578 -10.469 -7.684 1 73.56 269 ALA A N 1
ATOM 2168 C CA . ALA A 1 269 ? 21.391 -9.648 -6.789 1 73.56 269 ALA A CA 1
ATOM 2169 C C . ALA A 1 269 ? 21.141 -10.008 -5.328 1 73.56 269 ALA A C 1
ATOM 2171 O O . ALA A 1 269 ? 20 -9.906 -4.848 1 73.56 269 ALA A O 1
ATOM 2172 N N . VAL A 1 270 ? 22.125 -10.547 -4.719 1 72.75 270 VAL A N 1
ATOM 2173 C CA . VAL A 1 270 ? 21.969 -10.977 -3.336 1 72.75 270 VAL A CA 1
ATOM 2174 C C . VAL A 1 270 ? 22.531 -9.922 -2.395 1 72.75 270 VAL A C 1
ATOM 2176 O O . VAL A 1 270 ? 23.516 -9.25 -2.73 1 72.75 270 VAL A O 1
ATOM 2179 N N . MET B 1 1 ? 7.031 30.984 -25.656 1 27.48 1 MET B N 1
ATOM 2180 C CA . MET B 1 1 ? 6.504 29.641 -25.391 1 27.48 1 MET B CA 1
ATOM 2181 C C . MET B 1 1 ? 5.504 29.656 -24.25 1 27.48 1 MET B C 1
ATOM 2183 O O . MET B 1 1 ? 5.855 30 -23.109 1 27.48 1 MET B O 1
ATOM 2187 N N . SER B 1 2 ? 4.301 29.984 -24.312 1 33.72 2 SER B N 1
ATOM 2188 C CA . SER B 1 2 ? 3.283 30.312 -23.312 1 33.72 2 SER B CA 1
ATOM 2189 C C . SER B 1 2 ? 3.148 29.219 -22.281 1 33.72 2 SER B C 1
ATOM 2191 O O . SER B 1 2 ? 2.879 28.062 -22.609 1 33.72 2 SER B O 1
ATOM 2193 N N . THR B 1 3 ? 4.004 29.016 -21.25 1 41.47 3 THR B N 1
ATOM 2194 C CA . THR B 1 3 ? 4.125 28.078 -20.141 1 41.47 3 THR B CA 1
ATOM 2195 C C . THR B 1 3 ? 2.75 27.672 -19.609 1 41.47 3 THR B C 1
ATOM 2197 O O . THR B 1 3 ? 2.018 28.516 -19.078 1 41.47 3 THR B O 1
ATOM 2200 N N . ASN B 1 4 ? 1.879 27.078 -20.266 1 44.66 4 ASN B N 1
ATOM 2201 C CA . ASN B 1 4 ? 0.525 26.672 -19.906 1 44.66 4 ASN B CA 1
ATOM 2202 C C . ASN B 1 4 ? 0.417 26.328 -18.422 1 44.66 4 ASN B C 1
ATOM 2204 O O . ASN B 1 4 ? 0.872 25.281 -17.984 1 44.66 4 ASN B O 1
ATOM 2208 N N . ASN B 1 5 ? 0.609 27.375 -17.469 1 58.84 5 ASN B N 1
ATOM 2209 C CA . ASN B 1 5 ? 0.677 27.641 -16.047 1 58.84 5 ASN B CA 1
ATOM 2210 C C . ASN B 1 5 ? -0.583 27.156 -15.328 1 58.84 5 ASN B C 1
ATOM 2212 O O . ASN B 1 5 ? -1.109 27.859 -14.453 1 58.84 5 ASN B O 1
ATOM 2216 N N . THR B 1 6 ? -1.315 26.125 -15.805 1 86.44 6 THR B N 1
ATOM 2217 C CA . THR B 1 6 ? -2.545 25.641 -15.203 1 86.44 6 THR B CA 1
ATOM 2218 C C . THR B 1 6 ? -2.24 24.859 -13.922 1 86.44 6 THR B C 1
ATOM 2220 O O . THR B 1 6 ? -1.325 24.031 -13.891 1 86.44 6 THR B O 1
ATOM 2223 N N . ILE B 1 7 ? -2.877 25.234 -12.789 1 94.25 7 ILE B N 1
ATOM 2224 C CA . ILE B 1 7 ? -2.77 24.578 -11.492 1 94.25 7 ILE B CA 1
ATOM 2225 C C . ILE B 1 7 ? -3.182 23.109 -11.625 1 94.25 7 ILE B C 1
ATOM 2227 O O . ILE B 1 7 ? -4.285 22.812 -12.086 1 94.25 7 ILE B O 1
ATOM 2231 N N . LYS B 1 8 ? -2.244 22.188 -11.359 1 96.25 8 LYS B N 1
ATOM 2232 C CA . LYS B 1 8 ? -2.566 20.766 -11.359 1 96.25 8 LYS B CA 1
ATOM 2233 C C . LYS B 1 8 ? -3.512 20.422 -10.211 1 96.25 8 LYS B C 1
ATOM 2235 O O . LYS B 1 8 ? -3.275 20.812 -9.07 1 96.25 8 LYS B O 1
ATOM 2240 N N . THR B 1 9 ? -4.582 19.719 -10.531 1 98.06 9 THR B N 1
ATOM 2241 C CA . THR B 1 9 ? -5.574 19.406 -9.508 1 98.06 9 THR B CA 1
ATOM 2242 C C . THR B 1 9 ? -5.859 17.906 -9.484 1 98.06 9 THR B C 1
ATOM 2244 O O . THR B 1 9 ? -7 17.484 -9.695 1 98.06 9 THR B O 1
ATOM 2247 N N . PRO B 1 10 ? -4.828 17.109 -9.133 1 98.69 10 PRO B N 1
ATOM 2248 C CA . PRO B 1 10 ? -5.039 15.656 -9.164 1 98.69 10 PRO B CA 1
ATOM 2249 C C . PRO B 1 10 ? -6.215 15.211 -8.297 1 98.69 10 PRO B C 1
ATOM 2251 O O . PRO B 1 10 ? -6.93 14.266 -8.656 1 98.69 10 PRO B O 1
ATOM 2254 N N . TYR B 1 11 ? -6.414 15.883 -7.16 1 98.81 11 TYR B N 1
ATOM 2255 C CA . TYR B 1 11 ? -7.504 15.516 -6.258 1 98.81 11 TYR B CA 1
ATOM 2256 C C . TYR B 1 11 ? -8.859 15.758 -6.914 1 98.81 11 TYR B C 1
ATOM 2258 O O . TYR B 1 11 ? -9.703 14.859 -6.945 1 98.81 11 TYR B O 1
ATOM 2266 N N . GLU B 1 12 ? -9.094 16.922 -7.453 1 98.81 12 GLU B N 1
ATOM 2267 C CA . GLU B 1 12 ? -10.359 17.234 -8.117 1 98.81 12 GLU B CA 1
ATOM 2268 C C . GLU B 1 12 ? -10.57 16.359 -9.352 1 98.81 12 GLU B C 1
ATOM 2270 O O . GLU B 1 12 ? -11.695 15.969 -9.648 1 98.81 12 GLU B O 1
ATOM 2275 N N . ASP B 1 13 ? -9.492 16.094 -10.047 1 98.81 13 ASP B N 1
ATOM 2276 C CA . ASP B 1 13 ? -9.594 15.234 -11.219 1 98.81 13 ASP B CA 1
ATOM 2277 C C . ASP B 1 13 ? -10.078 13.836 -10.828 1 98.81 13 ASP B C 1
ATOM 2279 O O . ASP B 1 13 ? -10.891 13.234 -11.539 1 98.81 13 ASP B O 1
ATOM 2283 N N . LEU B 1 14 ? -9.539 13.336 -9.711 1 98.88 14 LEU B N 1
ATOM 2284 C CA . LEU B 1 14 ? -9.969 12.016 -9.258 1 98.88 14 LEU B CA 1
ATOM 2285 C C . LEU B 1 14 ? -11.422 12.039 -8.805 1 98.88 14 LEU B C 1
ATOM 2287 O O . LEU B 1 14 ? -12.172 11.094 -9.047 1 98.88 14 LEU B O 1
ATOM 2291 N N . LEU B 1 15 ? -11.844 13.125 -8.133 1 98.81 15 LEU B N 1
ATOM 2292 C CA . LEU B 1 15 ? -13.25 13.266 -7.777 1 98.81 15 LEU B CA 1
ATOM 2293 C C . LEU B 1 15 ? -14.133 13.141 -9.016 1 98.81 15 LEU B C 1
ATOM 2295 O O . LEU B 1 15 ? -15.133 12.414 -8.992 1 98.81 15 LEU B O 1
ATOM 2299 N N . ARG B 1 16 ? -13.758 13.844 -10.047 1 98.75 16 ARG B N 1
ATOM 2300 C CA . ARG B 1 16 ? -14.531 13.812 -11.281 1 98.75 16 ARG B CA 1
ATOM 2301 C C . ARG B 1 16 ? -14.586 12.406 -11.859 1 98.75 16 ARG B C 1
ATOM 2303 O O . ARG B 1 16 ? -15.641 11.953 -12.312 1 98.75 16 ARG B O 1
ATOM 2310 N N . THR B 1 17 ? -13.445 11.773 -11.867 1 98.75 17 THR B N 1
ATOM 2311 C CA . THR B 1 17 ? -13.367 10.43 -12.414 1 98.75 17 THR B CA 1
ATOM 2312 C C . THR B 1 17 ? -14.273 9.469 -11.648 1 98.75 17 THR B C 1
ATOM 2314 O O . THR B 1 17 ? -14.953 8.641 -12.242 1 98.75 17 THR B O 1
ATOM 2317 N N . ILE B 1 18 ? -14.289 9.547 -10.336 1 98.69 18 ILE B N 1
ATOM 2318 C CA . ILE B 1 18 ? -15.102 8.672 -9.5 1 98.69 18 ILE B CA 1
ATOM 2319 C C . ILE B 1 18 ? -16.578 8.922 -9.773 1 98.69 18 ILE B C 1
ATOM 2321 O O . ILE B 1 18 ? -17.359 7.977 -9.906 1 98.69 18 ILE B O 1
ATOM 2325 N N . LEU B 1 19 ? -16.953 10.172 -9.891 1 98.12 19 LEU B N 1
ATOM 2326 C CA . LEU B 1 19 ? -18.344 10.5 -10.172 1 98.12 19 LEU B CA 1
ATOM 2327 C C . LEU B 1 19 ? -18.781 9.93 -11.516 1 98.12 19 LEU B C 1
ATOM 2329 O O . LEU B 1 19 ? -19.906 9.469 -11.664 1 98.12 19 LEU B O 1
ATOM 2333 N N . GLU B 1 20 ? -17.875 9.961 -12.398 1 97.88 20 GLU B N 1
ATOM 2334 C CA . GLU B 1 20 ? -18.203 9.594 -13.781 1 97.88 20 GLU B CA 1
ATOM 2335 C C . GLU B 1 20 ? -18.141 8.086 -13.984 1 97.88 20 GLU B C 1
ATOM 2337 O O . GLU B 1 20 ? -18.953 7.516 -14.719 1 97.88 20 GLU B O 1
ATOM 2342 N N . GLN B 1 21 ? -17.172 7.461 -13.32 1 98 21 GLN B N 1
ATOM 2343 C CA . GLN B 1 21 ? -16.859 6.094 -13.719 1 98 21 GLN B CA 1
ATOM 2344 C C . GLN B 1 21 ? -17.031 5.125 -12.547 1 98 21 GLN B C 1
ATOM 2346 O O . GLN B 1 21 ? -16.938 3.91 -12.727 1 98 21 GLN B O 1
ATOM 2351 N N . GLY B 1 22 ? -17.234 5.609 -11.352 1 98.06 22 GLY B N 1
ATOM 2352 C CA . GLY B 1 22 ? -17.297 4.746 -10.18 1 98.06 22 GLY B CA 1
ATOM 2353 C C . GLY B 1 22 ? -18.5 3.834 -10.172 1 98.06 22 GLY B C 1
ATOM 2354 O O . GLY B 1 22 ? -19.484 4.094 -10.859 1 98.06 22 GLY B O 1
ATOM 2355 N N . SER B 1 23 ? -18.422 2.768 -9.453 1 97.31 23 SER B N 1
ATOM 2356 C CA . SER B 1 23 ? -19.531 1.847 -9.219 1 97.31 23 SER B CA 1
ATOM 2357 C C . SER B 1 23 ? -20.25 2.148 -7.906 1 97.31 23 SER B C 1
ATOM 2359 O O . SER B 1 23 ? -19.594 2.48 -6.91 1 97.31 23 SER B O 1
ATOM 2361 N N . HIS B 1 24 ? -21.562 2.014 -7.949 1 95.5 24 HIS B N 1
ATOM 2362 C CA . HIS B 1 24 ? -22.297 2.168 -6.703 1 95.5 24 HIS B CA 1
ATOM 2363 C C . HIS B 1 24 ? -22.156 0.933 -5.82 1 95.5 24 HIS B C 1
ATOM 2365 O O . HIS B 1 24 ? -22.219 -0.197 -6.309 1 95.5 24 HIS B O 1
ATOM 2371 N N . LYS B 1 25 ? -21.875 1.124 -4.594 1 93.06 25 LYS B N 1
ATOM 2372 C CA . LYS B 1 25 ? -21.719 0.052 -3.613 1 93.06 25 LYS B CA 1
ATOM 2373 C C . LYS B 1 25 ? -22.438 0.393 -2.307 1 93.06 25 LYS B C 1
ATOM 2375 O O . LYS B 1 25 ? -22.547 1.565 -1.943 1 93.06 25 LYS B O 1
ATOM 2380 N N . ASP B 1 26 ? -22.891 -0.663 -1.722 1 87.44 26 ASP B N 1
ATOM 2381 C CA . ASP B 1 26 ? -23.344 -0.489 -0.349 1 87.44 26 ASP B CA 1
ATOM 2382 C C . ASP B 1 26 ? -22.172 -0.437 0.626 1 87.44 26 ASP B C 1
ATOM 2384 O O . ASP B 1 26 ? -21.031 -0.694 0.243 1 87.44 26 ASP B O 1
ATOM 2388 N N . ASP B 1 27 ? -22.531 0.035 1.801 1 81 27 ASP B N 1
ATOM 2389 C CA . ASP B 1 27 ? -21.469 0.108 2.797 1 81 27 ASP B CA 1
ATOM 2390 C C . ASP B 1 27 ? -22.016 -0.106 4.203 1 81 27 ASP B C 1
ATOM 2392 O O . ASP B 1 27 ? -23.219 -0.226 4.391 1 81 27 ASP B O 1
ATOM 2396 N N . ARG B 1 28 ? -21.094 -0.214 5.109 1 77.25 28 ARG B N 1
ATOM 2397 C CA . ARG B 1 28 ? -21.406 -0.543 6.496 1 77.25 28 ARG B CA 1
ATOM 2398 C C . ARG B 1 28 ? -22.297 0.527 7.125 1 77.25 28 ARG B C 1
ATOM 2400 O O . ARG B 1 28 ? -23.047 0.249 8.062 1 77.25 28 ARG B O 1
ATOM 2407 N N . THR B 1 29 ? -22.219 1.718 6.574 1 75.62 29 THR B N 1
ATOM 2408 C CA . THR B 1 29 ? -22.969 2.826 7.145 1 75.62 29 THR B CA 1
ATOM 2409 C C . THR B 1 29 ? -24.422 2.789 6.668 1 75.62 29 THR B C 1
ATOM 2411 O O . THR B 1 29 ? -25.281 3.451 7.246 1 75.62 29 THR B O 1
ATOM 2414 N N . GLY B 1 30 ? -24.672 2.113 5.547 1 83.19 30 GLY B N 1
ATOM 2415 C CA . GLY B 1 30 ? -26 2.072 4.953 1 83.19 30 GLY B CA 1
ATOM 2416 C C . GLY B 1 30 ? -26.281 3.252 4.043 1 83.19 30 GLY B C 1
ATOM 2417 O O . GLY B 1 30 ? -27.344 3.328 3.43 1 83.19 30 GLY B O 1
ATOM 2418 N N . THR B 1 31 ? -25.406 4.191 3.82 1 84.62 31 THR B N 1
ATOM 2419 C CA . THR B 1 31 ? -25.562 5.402 3.025 1 84.62 31 THR B CA 1
ATOM 2420 C C . THR B 1 31 ? -25.406 5.098 1.539 1 84.62 31 THR B C 1
ATOM 2422 O O . THR B 1 31 ? -26.109 5.684 0.705 1 84.62 31 THR B O 1
ATOM 2425 N N . GLY B 1 32 ? -24.516 4.246 1.226 1 93.5 32 GLY B N 1
ATOM 2426 C CA . GLY B 1 32 ? -24.172 3.99 -0.161 1 93.5 32 GLY B CA 1
ATOM 2427 C C . GLY B 1 32 ? -23.031 4.863 -0.656 1 93.5 32 GLY B C 1
ATOM 2428 O O . GLY B 1 32 ? -22.828 5.977 -0.158 1 93.5 32 GLY B O 1
ATOM 2429 N N . THR B 1 33 ? -22.281 4.34 -1.558 1 97.12 33 THR B N 1
ATOM 2430 C CA . THR B 1 33 ? -21.141 5.062 -2.088 1 97.12 33 THR B CA 1
ATOM 2431 C C . THR B 1 33 ? -20.984 4.82 -3.588 1 97.12 33 THR B C 1
ATOM 2433 O O . THR B 1 33 ? -21.547 3.867 -4.125 1 97.12 33 THR B O 1
ATOM 2436 N N . THR B 1 34 ? -20.375 5.781 -4.262 1 98 34 THR B N 1
ATOM 2437 C CA . THR B 1 34 ? -19.781 5.578 -5.578 1 98 34 THR B CA 1
ATOM 2438 C C . THR B 1 34 ? -18.266 5.449 -5.465 1 98 34 THR B C 1
ATOM 2440 O O . THR B 1 34 ? -17.594 6.344 -4.941 1 98 34 THR B O 1
ATOM 2443 N N . SER B 1 35 ? -17.766 4.34 -5.996 1 97.94 35 SER B N 1
ATOM 2444 C CA . SER B 1 35 ? -16.375 4.031 -5.625 1 97.94 35 SER B CA 1
ATOM 2445 C C . SER B 1 35 ? -15.578 3.557 -6.832 1 97.94 35 SER B C 1
ATOM 2447 O O . SER B 1 35 ? -16.141 2.979 -7.77 1 97.94 35 SER B O 1
ATOM 2449 N N . LEU B 1 36 ? -14.312 3.871 -6.863 1 98.38 36 LEU B N 1
ATOM 2450 C CA . LEU B 1 36 ? -13.297 3.332 -7.758 1 98.38 36 LEU B CA 1
ATOM 2451 C C . LEU B 1 36 ? -12.156 2.703 -6.965 1 98.38 36 LEU B C 1
ATOM 2453 O O . LEU B 1 36 ? -11.844 3.148 -5.855 1 98.38 36 LEU B O 1
ATOM 2457 N N . PHE B 1 37 ? -11.57 1.666 -7.559 1 98.69 37 PHE B N 1
ATOM 2458 C CA . PHE B 1 37 ? -10.57 0.892 -6.836 1 98.69 37 PHE B CA 1
ATOM 2459 C C . PHE B 1 37 ? -9.172 1.18 -7.371 1 98.69 37 PHE B C 1
ATOM 2461 O O . PHE B 1 37 ? -8.977 1.283 -8.586 1 98.69 37 PHE B O 1
ATOM 2468 N N . GLY B 1 38 ? -8.195 1.351 -6.465 1 98.69 38 GLY B N 1
ATOM 2469 C CA . GLY B 1 38 ? -6.789 1.372 -6.828 1 98.69 38 GLY B CA 1
ATOM 2470 C C . GLY B 1 38 ? -6.391 2.615 -7.598 1 98.69 38 GLY B C 1
ATOM 2471 O O . GLY B 1 38 ? -5.797 2.521 -8.672 1 98.69 38 GLY B O 1
ATOM 2472 N N . GLN B 1 39 ? -6.641 3.797 -7.055 1 98.88 39 GLN B N 1
ATOM 2473 C CA . GLN B 1 39 ? -6.273 5.055 -7.699 1 98.88 39 GLN B CA 1
ATOM 2474 C C . GLN B 1 39 ? -5.031 5.66 -7.055 1 98.88 39 GLN B C 1
ATOM 2476 O O . GLN B 1 39 ? -4.652 5.281 -5.945 1 98.88 39 GLN B O 1
ATOM 2481 N N . GLN B 1 40 ? -4.387 6.57 -7.832 1 98.81 40 GLN B N 1
ATOM 2482 C CA . GLN B 1 40 ? -3.166 7.18 -7.316 1 98.81 40 GLN B CA 1
ATOM 2483 C C . GLN B 1 40 ? -3.094 8.656 -7.68 1 98.81 40 GLN B C 1
ATOM 2485 O O . GLN B 1 40 ? -3.549 9.062 -8.75 1 98.81 40 GLN B O 1
ATOM 2490 N N . MET B 1 41 ? -2.619 9.461 -6.789 1 98.88 41 MET B N 1
ATOM 2491 C CA . MET B 1 41 ? -2.311 10.875 -7.004 1 98.88 41 MET B CA 1
ATOM 2492 C C . MET B 1 41 ? -0.86 11.172 -6.641 1 98.88 41 MET B C 1
ATOM 2494 O O . MET B 1 41 ? -0.288 10.523 -5.766 1 98.88 41 MET B O 1
ATOM 2498 N N . ARG B 1 42 ? -0.331 12.172 -7.285 1 98.69 42 ARG B N 1
ATOM 2499 C CA . ARG B 1 42 ? 1.038 12.602 -7.016 1 98.69 42 ARG B CA 1
ATOM 2500 C C . ARG B 1 42 ? 1.112 14.109 -6.809 1 98.69 42 ARG B C 1
ATOM 2502 O O . ARG B 1 42 ? 0.451 14.867 -7.52 1 98.69 42 ARG B O 1
ATOM 2509 N N . PHE B 1 43 ? 1.888 14.539 -5.848 1 98.81 43 PHE B N 1
ATOM 2510 C CA . PHE B 1 43 ? 2.107 15.945 -5.523 1 98.81 43 PHE B CA 1
ATOM 2511 C C . PHE B 1 43 ? 3.596 16.25 -5.418 1 98.81 43 PHE B C 1
ATOM 2513 O O . PHE B 1 43 ? 4.312 15.609 -4.645 1 98.81 43 PHE B O 1
ATOM 2520 N N . ASP B 1 44 ? 4.055 17.188 -6.211 1 98.56 44 ASP B N 1
ATOM 2521 C CA . ASP B 1 44 ? 5.441 17.641 -6.133 1 98.56 44 ASP B CA 1
ATOM 2522 C C . ASP B 1 44 ? 5.645 18.594 -4.969 1 98.56 44 ASP B C 1
ATOM 2524 O O . ASP B 1 44 ? 5.297 19.781 -5.066 1 98.56 44 ASP B O 1
ATOM 2528 N N . LEU B 1 45 ? 6.285 18.109 -3.912 1 98.75 45 LEU B N 1
ATOM 2529 C CA . LEU B 1 45 ? 6.418 18.906 -2.699 1 98.75 45 LEU B CA 1
ATOM 2530 C C . LEU B 1 45 ? 7.484 19.984 -2.867 1 98.75 45 LEU B C 1
ATOM 2532 O O . LEU B 1 45 ? 7.582 20.906 -2.051 1 98.75 45 LEU B O 1
ATOM 2536 N N . THR B 1 46 ? 8.273 19.875 -3.936 1 98.25 46 THR B N 1
ATOM 2537 C CA . THR B 1 46 ? 9.273 20.906 -4.199 1 98.25 46 THR B CA 1
ATOM 2538 C C . THR B 1 46 ? 8.617 22.172 -4.742 1 98.25 46 THR B C 1
ATOM 2540 O O . THR B 1 46 ? 9.227 23.25 -4.727 1 98.25 46 THR B O 1
ATOM 2543 N N . GLU B 1 47 ? 7.438 22.031 -5.215 1 97.56 47 GLU B N 1
ATOM 2544 C CA . GLU B 1 47 ? 6.766 23.141 -5.871 1 97.56 47 GLU B CA 1
ATOM 2545 C C . GLU B 1 47 ? 5.809 23.844 -4.914 1 97.56 47 GLU B C 1
ATOM 2547 O O . GLU B 1 47 ? 5.738 25.078 -4.891 1 97.56 47 GLU B O 1
ATOM 2552 N N . ALA B 1 48 ? 5.027 23.094 -4.25 1 98.12 48 ALA B N 1
ATOM 2553 C CA . ALA B 1 48 ? 4.008 23.656 -3.373 1 98.12 48 ALA B CA 1
ATOM 2554 C C . ALA B 1 48 ? 3.535 22.641 -2.348 1 98.12 48 ALA B C 1
ATOM 2556 O O . ALA B 1 48 ? 3.875 21.453 -2.441 1 98.12 48 ALA B O 1
ATOM 2557 N N . PHE B 1 49 ? 2.852 23.141 -1.327 1 98.81 49 PHE B N 1
ATOM 2558 C CA . PHE B 1 49 ? 2.229 22.281 -0.326 1 98.81 49 PHE B CA 1
ATOM 2559 C C . PHE B 1 49 ? 0.8 21.938 -0.725 1 98.81 49 PHE B C 1
ATOM 2561 O O . PHE B 1 49 ? -0.02 22.828 -0.955 1 98.81 49 PHE B O 1
ATOM 2568 N N . PRO B 1 50 ? 0.476 20.641 -0.842 1 98.75 50 PRO B N 1
ATOM 2569 C CA . PRO B 1 50 ? -0.816 20.25 -1.411 1 98.75 50 PRO B CA 1
ATOM 2570 C C . PRO B 1 50 ? -1.96 20.359 -0.405 1 98.75 50 PRO B C 1
ATOM 2572 O O . PRO B 1 50 ? -2.57 19.344 -0.052 1 98.75 50 PRO B O 1
ATOM 2575 N N . LEU B 1 51 ? -2.225 21.562 0.005 1 98.81 51 LEU B N 1
ATOM 2576 C CA . LEU B 1 51 ? -3.447 21.938 0.706 1 98.81 51 LEU B CA 1
ATOM 2577 C C . LEU B 1 51 ? -4.496 22.469 -0.271 1 98.81 51 LEU B C 1
ATOM 2579 O O . LEU B 1 51 ? -4.352 23.562 -0.809 1 98.81 51 LEU B O 1
ATOM 2583 N N . ILE B 1 52 ? -5.539 21.594 -0.485 1 98.44 52 ILE B N 1
ATOM 2584 C CA . ILE B 1 52 ? -6.461 21.875 -1.582 1 98.44 52 ILE B CA 1
ATOM 2585 C C . ILE B 1 52 ? -7.125 23.234 -1.377 1 98.44 52 ILE B C 1
ATOM 2587 O O . ILE B 1 52 ? -7.324 23.656 -0.241 1 98.44 52 ILE B O 1
ATOM 2591 N N . THR B 1 53 ? -7.551 23.891 -2.459 1 98.75 53 THR B N 1
ATOM 2592 C CA . THR B 1 53 ? -8.023 25.266 -2.369 1 98.75 53 THR B CA 1
ATOM 2593 C C . THR B 1 53 ? -9.461 25.375 -2.855 1 98.75 53 THR B C 1
ATOM 2595 O O . THR B 1 53 ? -10.094 26.422 -2.711 1 98.75 53 THR B O 1
ATOM 2598 N N . THR B 1 54 ? -10 24.281 -3.406 1 98.75 54 THR B N 1
ATOM 2599 C CA . THR B 1 54 ? -11.375 24.328 -3.898 1 98.75 54 THR B CA 1
ATOM 2600 C C . THR B 1 54 ? -12.367 24.25 -2.74 1 98.75 54 THR B C 1
ATOM 2602 O O . THR B 1 54 ? -13.562 24.469 -2.932 1 98.75 54 THR B O 1
ATOM 2605 N N . LYS B 1 55 ? -11.938 24 -1.629 1 98.5 55 LYS B N 1
ATOM 2606 C CA . LYS B 1 55 ? -12.609 24.203 -0.35 1 98.5 55 LYS B CA 1
ATOM 2607 C C . LYS B 1 55 ? -11.602 24.391 0.78 1 98.5 55 LYS B C 1
ATOM 2609 O O . LYS B 1 55 ? -10.43 24.047 0.64 1 98.5 55 LYS B O 1
ATOM 2614 N N . LYS B 1 56 ? -12.07 25.016 1.773 1 98.38 56 LYS B N 1
ATOM 2615 C CA . LYS B 1 56 ? -11.203 25.203 2.934 1 98.38 56 LYS B CA 1
ATOM 2616 C C . LYS B 1 56 ? -11.023 23.891 3.691 1 98.38 56 LYS B C 1
ATOM 2618 O O . LYS B 1 56 ? -12 23.188 3.99 1 98.38 56 LYS B O 1
ATOM 2623 N N . VAL B 1 57 ? -9.805 23.5 3.961 1 98.12 57 VAL B N 1
ATOM 2624 C CA . VAL B 1 57 ? -9.461 22.328 4.777 1 98.12 57 VAL B CA 1
ATOM 2625 C C . VAL B 1 57 ? -9.141 22.781 6.199 1 98.12 57 VAL B C 1
ATOM 2627 O O . VAL B 1 57 ? -8.445 23.781 6.402 1 98.12 57 VAL B O 1
ATOM 2630 N N . TYR B 1 58 ? -9.688 22.109 7.148 1 97.44 58 TYR B N 1
ATOM 2631 C CA . TYR B 1 58 ? -9.484 22.422 8.562 1 97.44 58 TYR B CA 1
ATOM 2632 C C . TYR B 1 58 ? -8.047 22.141 8.984 1 97.44 58 TYR B C 1
ATOM 2634 O O . TYR B 1 58 ? -7.754 21.125 9.609 1 97.44 58 TYR B O 1
ATOM 2642 N N . TRP B 1 59 ? -7.164 23.109 8.781 1 98.06 59 TRP B N 1
ATOM 2643 C CA . TRP B 1 59 ? -5.715 22.984 8.906 1 98.06 59 TRP B CA 1
ATOM 2644 C C . TRP B 1 59 ? -5.324 22.641 10.344 1 98.06 59 TRP B C 1
ATOM 2646 O O . TRP B 1 59 ? -4.477 21.781 10.57 1 98.06 59 TRP B O 1
ATOM 2656 N N . LYS B 1 60 ? -5.906 23.281 11.297 1 97.94 60 LYS B N 1
ATOM 2657 C CA . LYS B 1 60 ? -5.598 22.984 12.695 1 97.94 60 LYS B CA 1
ATOM 2658 C C . LYS B 1 60 ? -5.859 21.516 13.023 1 97.94 60 LYS B C 1
ATOM 2660 O O . LYS B 1 60 ? -5.105 20.906 13.781 1 97.94 60 LYS B O 1
ATOM 2665 N N . GLY B 1 61 ? -6.938 20.969 12.5 1 98.19 61 GLY B N 1
ATOM 2666 C CA . GLY B 1 61 ? -7.242 19.562 12.688 1 98.19 61 GLY B CA 1
ATOM 2667 C C . GLY B 1 61 ? -6.227 18.641 12.039 1 98.19 61 GLY B C 1
ATOM 2668 O O . GLY B 1 61 ? -5.871 17.594 12.609 1 98.19 61 GLY B O 1
ATOM 2669 N N . VAL B 1 62 ? -5.781 19.047 10.867 1 98.5 62 VAL B N 1
ATOM 2670 C CA . VAL B 1 62 ? -4.793 18.266 10.133 1 98.5 62 VAL B CA 1
ATOM 2671 C C . VAL B 1 62 ? -3.521 18.109 10.969 1 98.5 62 VAL B C 1
ATOM 2673 O O . VAL B 1 62 ? -3.061 17 11.219 1 98.5 62 VAL B O 1
ATOM 2676 N N . ILE B 1 63 ? -2.973 19.234 11.414 1 98.69 63 ILE B N 1
ATOM 2677 C CA . ILE B 1 63 ? -1.715 19.234 12.148 1 98.69 63 ILE B CA 1
ATOM 2678 C C . ILE B 1 63 ? -1.928 18.609 13.523 1 98.69 63 ILE B C 1
ATOM 2680 O O . ILE B 1 63 ? -1.089 17.8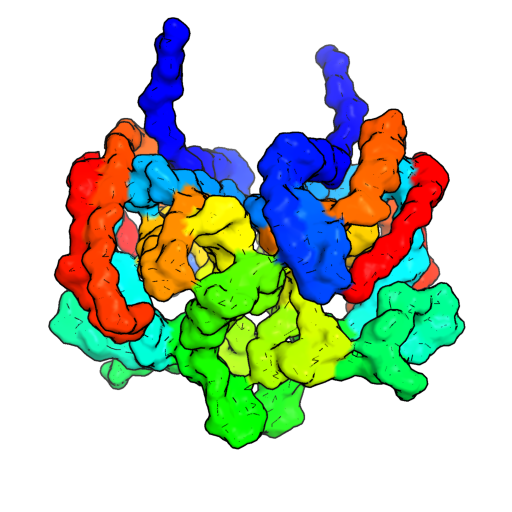28 14 1 98.69 63 ILE B O 1
ATOM 2684 N N . GLY B 1 64 ? -3.078 18.922 14.148 1 98.69 64 GLY B N 1
ATOM 2685 C CA . GLY B 1 64 ? -3.375 18.344 15.453 1 98.69 64 GLY B CA 1
ATOM 2686 C C . GLY B 1 64 ? -3.41 16.828 15.445 1 98.69 64 GLY B C 1
ATOM 2687 O O . GLY B 1 64 ? -2.834 16.188 16.328 1 98.69 64 GLY B O 1
ATOM 2688 N N . GLU B 1 65 ? -4.113 16.281 14.516 1 98.5 65 GLU B N 1
ATOM 2689 C CA . GLU B 1 65 ? -4.18 14.82 14.406 1 98.5 65 GLU B CA 1
ATOM 2690 C C . GLU B 1 65 ? -2.793 14.219 14.18 1 98.5 65 GLU B C 1
ATOM 2692 O O . GLU B 1 65 ? -2.441 13.211 14.789 1 98.5 65 GLU B O 1
ATOM 2697 N N . LEU B 1 66 ? -2.016 14.852 13.289 1 98.75 66 LEU B N 1
ATOM 2698 C CA . LEU B 1 66 ? -0.672 14.359 12.992 1 98.75 66 LEU B CA 1
ATOM 2699 C C . LEU B 1 66 ? 0.189 14.352 14.25 1 98.75 66 LEU B C 1
ATOM 2701 O O . LEU B 1 66 ? 0.845 13.359 14.555 1 98.75 66 LEU B O 1
ATOM 2705 N N . LEU B 1 67 ? 0.208 15.461 14.961 1 98.81 67 LEU B N 1
ATOM 2706 C CA . LEU B 1 67 ? 0.975 15.555 16.203 1 98.81 67 LEU B CA 1
ATOM 2707 C C . LEU B 1 67 ? 0.497 14.523 17.219 1 98.81 67 LEU B C 1
ATOM 2709 O O . LEU B 1 67 ? 1.309 13.914 17.922 1 98.81 67 LEU B O 1
ATOM 2713 N N . TRP B 1 68 ? -0.819 14.32 17.297 1 98.75 68 TRP B N 1
ATOM 2714 C CA . TRP B 1 68 ? -1.414 13.336 18.188 1 98.75 68 TRP B CA 1
ATOM 2715 C C . TRP B 1 68 ? -0.961 11.93 17.844 1 98.75 68 TRP B C 1
ATOM 2717 O O . TRP B 1 68 ? -0.638 11.133 18.719 1 98.75 68 TRP B O 1
ATOM 2727 N N . PHE B 1 69 ? -0.933 11.594 16.547 1 98.69 69 PHE B N 1
ATOM 2728 C CA . PHE B 1 69 ? -0.398 10.312 16.094 1 98.69 69 PHE B CA 1
ATOM 2729 C C . PHE B 1 69 ? 1.054 10.148 16.531 1 98.69 69 PHE B C 1
ATOM 2731 O O . PHE B 1 69 ? 1.444 9.086 17.031 1 98.69 69 PHE B O 1
ATOM 2738 N N . LEU B 1 70 ? 1.853 11.195 16.359 1 98.81 70 LEU B N 1
ATOM 2739 C CA . LEU B 1 70 ? 3.281 11.125 16.656 1 98.81 70 LEU B CA 1
ATOM 2740 C C . LEU B 1 70 ? 3.525 10.969 18.141 1 98.81 70 LEU B C 1
ATOM 2742 O O . LEU B 1 70 ? 4.578 10.477 18.562 1 98.81 70 LEU B O 1
ATOM 2746 N N . GLN B 1 71 ? 2.561 11.289 18.922 1 98.12 71 GLN B N 1
ATOM 2747 C CA . GLN B 1 71 ? 2.656 11.102 20.375 1 98.12 71 GLN B CA 1
ATOM 2748 C C . GLN B 1 71 ? 2.396 9.648 20.75 1 98.12 71 GLN B C 1
ATOM 2750 O O . GLN B 1 71 ? 2.73 9.227 21.859 1 98.12 71 GLN B O 1
ATOM 2755 N N . GLY B 1 72 ? 1.756 8.93 19.875 1 98.19 72 GLY B N 1
ATOM 2756 C CA . GLY B 1 72 ? 1.435 7.535 20.141 1 98.19 72 GLY B CA 1
ATOM 2757 C C . GLY B 1 72 ? 0.26 7.367 21.078 1 98.19 72 GLY B C 1
ATOM 2758 O O . GLY B 1 72 ? 0.122 6.324 21.719 1 98.19 72 GLY B O 1
ATOM 2759 N N . SER B 1 73 ? -0.592 8.336 21.109 1 96.25 73 SER B N 1
ATOM 2760 C CA . SER B 1 73 ? -1.69 8.32 22.078 1 96.25 73 SER B CA 1
ATOM 2761 C C . SER B 1 73 ? -2.885 7.539 21.547 1 96.25 73 SER B C 1
ATOM 2763 O O . SER B 1 73 ? -3.125 7.512 20.328 1 96.25 73 SER B O 1
ATOM 2765 N N . SER B 1 74 ? -3.584 6.934 22.438 1 97.56 74 SER B N 1
ATOM 2766 C CA . SER B 1 74 ? -4.832 6.254 22.109 1 97.56 74 SER B CA 1
ATOM 2767 C C . SER B 1 74 ? -6.039 7.074 22.547 1 97.56 74 SER B C 1
ATOM 2769 O O . SER B 1 74 ? -7.184 6.699 22.281 1 97.56 74 SER B O 1
ATOM 2771 N N . ASN B 1 75 ? -5.789 8.156 23.25 1 98.31 75 ASN B N 1
ATOM 2772 C CA . ASN B 1 75 ? -6.859 8.914 23.891 1 98.31 75 ASN B CA 1
ATOM 2773 C C . ASN B 1 75 ? -7.039 10.281 23.234 1 98.31 75 ASN B C 1
ATOM 2775 O O . ASN B 1 75 ? -6.07 11.023 23.047 1 98.31 75 ASN B O 1
ATOM 2779 N N . VAL B 1 76 ? -8.266 10.656 22.922 1 98.25 76 VAL B N 1
ATOM 2780 C CA . VAL B 1 76 ? -8.531 11.828 22.094 1 98.25 76 VAL B CA 1
ATOM 2781 C C . VAL B 1 76 ? -8.609 13.078 22.969 1 98.25 76 VAL B C 1
ATOM 2783 O O . VAL B 1 76 ? -8.773 14.188 22.469 1 98.25 76 VAL B O 1
ATOM 2786 N N . ARG B 1 77 ? -8.469 12.969 24.297 1 98.31 77 ARG B N 1
ATOM 2787 C CA . ARG B 1 77 ? -8.594 14.117 25.188 1 98.31 77 ARG B CA 1
ATOM 2788 C C . ARG B 1 77 ? -7.586 15.203 24.828 1 98.31 77 ARG B C 1
ATOM 2790 O O . ARG B 1 77 ? -7.867 16.391 24.969 1 98.31 77 ARG B O 1
ATOM 2797 N N . TRP B 1 78 ? -6.414 14.781 24.453 1 97.94 78 TRP B N 1
ATOM 2798 C CA . TRP B 1 78 ? -5.398 15.734 24.016 1 97.94 78 TRP B CA 1
ATOM 2799 C C . TRP B 1 78 ? -5.918 16.594 22.859 1 97.94 78 TRP B C 1
ATOM 2801 O O . TRP B 1 78 ? -5.691 17.812 22.844 1 97.94 78 TRP B O 1
ATOM 2811 N N . LEU B 1 79 ? -6.559 16.016 21.891 1 98.5 79 LEU B N 1
ATOM 2812 C CA . LEU B 1 79 ? -7.172 16.734 20.781 1 98.5 79 LEU B CA 1
ATOM 2813 C C . LEU B 1 79 ? -8.305 17.625 21.266 1 98.5 79 LEU B C 1
ATOM 2815 O O . LEU B 1 79 ? -8.375 18.797 20.891 1 98.5 79 LEU B O 1
ATOM 2819 N N . GLN B 1 80 ? -9.102 17.078 22.156 1 98.38 80 GLN B N 1
ATOM 2820 C CA . GLN B 1 80 ? -10.273 17.797 22.625 1 98.38 80 GLN B CA 1
ATOM 2821 C C . GLN B 1 80 ? -9.875 19.047 23.422 1 98.38 80 GLN B C 1
ATOM 2823 O O . GLN B 1 80 ? -10.516 20.094 23.297 1 98.38 80 GLN B O 1
ATOM 2828 N N . LYS B 1 81 ? -8.898 18.969 24.203 1 98.12 81 LYS B N 1
ATOM 2829 C CA . LYS B 1 81 ? -8.398 20.109 24.953 1 98.12 81 LYS B CA 1
ATOM 2830 C C . LYS B 1 81 ? -7.93 21.219 24.016 1 98.12 81 LYS B C 1
ATOM 2832 O O . LYS B 1 81 ? -7.832 22.375 24.422 1 98.12 81 LYS B O 1
ATOM 2837 N N . ARG B 1 82 ? -7.723 20.891 22.844 1 97.94 82 ARG B N 1
ATOM 2838 C CA . ARG B 1 82 ? -7.266 21.859 21.844 1 97.94 82 ARG B CA 1
ATOM 2839 C C . ARG B 1 82 ? -8.375 22.172 20.828 1 97.94 82 ARG B C 1
ATOM 2841 O O . ARG B 1 82 ? -8.102 22.688 19.75 1 97.94 82 ARG B O 1
ATOM 2848 N N . ASN B 1 83 ? -9.578 21.75 21.141 1 98 83 ASN B N 1
ATOM 2849 C CA . ASN B 1 83 ? -10.805 22.016 20.406 1 98 83 ASN B CA 1
ATOM 2850 C C . ASN B 1 83 ? -10.812 21.297 19.047 1 98 83 ASN B C 1
ATOM 2852 O O . ASN B 1 83 ? -11.266 21.875 18.047 1 98 83 ASN B O 1
ATOM 2856 N N . ILE B 1 84 ? -10.188 20.188 18.984 1 98 84 ILE B N 1
ATOM 2857 C CA . ILE B 1 84 ? -10.219 19.312 17.812 1 98 84 ILE B CA 1
ATOM 2858 C C . ILE B 1 84 ? -11.086 18.094 18.109 1 98 84 ILE B C 1
ATOM 2860 O O . ILE B 1 84 ? -10.773 17.297 18.984 1 98 84 ILE B O 1
ATOM 2864 N N . HIS B 1 85 ? -12.188 17.906 17.375 1 96.62 85 HIS B N 1
ATOM 2865 C CA . HIS B 1 85 ? -13.203 16.938 17.719 1 96.62 85 HIS B CA 1
ATOM 2866 C C . HIS B 1 85 ? -13.445 15.953 16.578 1 96.62 85 HIS B C 1
ATOM 2868 O O . HIS B 1 85 ? -14.539 15.414 16.438 1 96.62 85 HIS B O 1
ATOM 2874 N N . ILE B 1 86 ? -12.453 15.703 15.758 1 93.69 86 ILE B N 1
ATOM 2875 C CA . ILE B 1 86 ? -12.625 14.953 14.523 1 93.69 86 ILE B CA 1
ATOM 2876 C C . ILE B 1 86 ? -12.688 13.453 14.828 1 93.69 86 ILE B C 1
ATOM 2878 O O . ILE B 1 86 ? -13.062 12.656 13.969 1 93.69 86 ILE B O 1
ATOM 2882 N N . TRP B 1 87 ? -12.375 12.992 16.078 1 95.25 87 TRP B N 1
ATOM 2883 C CA . TRP B 1 87 ? -12.375 11.578 16.438 1 95.25 87 TRP B CA 1
ATOM 2884 C C . TRP B 1 87 ? -13.461 11.281 17.469 1 95.25 87 TRP B C 1
ATOM 2886 O O . TRP B 1 87 ? -13.609 10.141 17.906 1 95.25 87 TRP B O 1
ATOM 2896 N N . ASP B 1 88 ? -14.281 12.234 17.797 1 95.75 88 ASP B N 1
ATOM 2897 C CA . ASP B 1 88 ? -15.203 12.141 18.938 1 95.75 88 ASP B CA 1
ATOM 2898 C C . ASP B 1 88 ? -16.203 11.008 18.734 1 95.75 88 ASP B C 1
ATOM 2900 O O . ASP B 1 88 ? -16.547 10.305 19.688 1 95.75 88 ASP B O 1
ATOM 2904 N N . GLU B 1 89 ? -16.625 10.836 17.5 1 92 89 GLU B N 1
ATOM 2905 C CA . GLU B 1 89 ? -17.703 9.898 17.219 1 92 89 GLU B CA 1
ATOM 2906 C C . GLU B 1 89 ? -17.266 8.461 17.469 1 92 89 GLU B C 1
ATOM 2908 O O . GLU B 1 89 ? -18.109 7.582 17.688 1 92 89 GLU B O 1
ATOM 2913 N N . TRP B 1 90 ? -15.992 8.18 17.453 1 94.69 90 TRP B N 1
ATOM 2914 C CA . TRP B 1 90 ? -15.492 6.812 17.578 1 94.69 90 TRP B CA 1
ATOM 2915 C C . TRP B 1 90 ? -14.961 6.551 18.984 1 94.69 90 TRP B C 1
ATOM 2917 O O . TRP B 1 90 ? -14.734 5.402 19.359 1 94.69 90 TRP B O 1
ATOM 2927 N N . ALA B 1 91 ? -14.781 7.605 19.703 1 97.19 91 ALA B N 1
ATOM 2928 C CA . ALA B 1 91 ? -14.125 7.48 21 1 97.19 91 ALA B CA 1
ATOM 2929 C C . ALA B 1 91 ? -15.109 6.992 22.062 1 97.19 91 ALA B C 1
ATOM 2931 O O . ALA B 1 91 ? -16.297 7.348 22.031 1 97.19 91 ALA B O 1
ATOM 2932 N N . SER B 1 92 ? -14.609 6.219 23.031 1 97.69 92 SER B N 1
ATOM 2933 C CA . SER B 1 92 ? -15.398 5.848 24.203 1 97.69 92 SER B CA 1
ATOM 2934 C C . SER B 1 92 ? -15.688 7.062 25.078 1 97.69 92 SER B C 1
ATOM 2936 O O . SER B 1 92 ? -15.188 8.156 24.812 1 97.69 92 SER B O 1
ATOM 2938 N N . GLU B 1 93 ? -16.5 6.809 26.078 1 97.06 93 GLU B N 1
ATOM 2939 C CA . GLU B 1 93 ? -16.812 7.883 27.016 1 97.06 93 GLU B CA 1
ATOM 2940 C C . GLU B 1 93 ? -15.555 8.43 27.672 1 97.06 93 GLU B C 1
ATOM 2942 O O . GLU B 1 93 ? -15.469 9.625 27.969 1 97.06 93 GLU B O 1
ATOM 2947 N N . GLU B 1 94 ? -14.555 7.605 27.812 1 97.81 94 GLU B N 1
ATOM 2948 C CA . GLU B 1 94 ? -13.312 8 28.453 1 97.81 94 GLU B CA 1
ATOM 2949 C C . GLU B 1 94 ? -12.312 8.539 27.438 1 97.81 94 GLU B C 1
ATOM 2951 O O . GLU B 1 94 ? -11.195 8.922 27.797 1 97.81 94 GLU B O 1
ATOM 2956 N N . GLY B 1 95 ? -12.688 8.578 26.156 1 98.19 95 GLY B N 1
ATOM 2957 C CA . GLY B 1 95 ? -11.852 9.148 25.109 1 98.19 95 GLY B CA 1
ATOM 2958 C C . GLY B 1 95 ? -10.961 8.133 24.438 1 98.19 95 GLY B C 1
ATOM 2959 O O . GLY B 1 95 ? -10.086 8.492 23.656 1 98.19 95 GLY B O 1
ATOM 2960 N N . GLU B 1 96 ? -11.18 6.906 24.734 1 98.31 96 GLU B N 1
ATOM 2961 C CA . GLU B 1 96 ? -10.289 5.875 24.219 1 98.31 96 GLU B CA 1
ATOM 2962 C C . GLU B 1 96 ? -10.734 5.41 22.828 1 98.31 96 GLU B C 1
ATOM 2964 O O . GLU B 1 96 ? -11.93 5.266 22.578 1 98.31 96 GLU B O 1
ATOM 2969 N N . LEU B 1 97 ? -9.742 5.176 21.922 1 98.31 97 LEU B N 1
ATOM 2970 C CA . LEU B 1 97 ? -10 4.68 20.578 1 98.31 97 LEU B CA 1
ATOM 2971 C C . LEU B 1 97 ? -9.398 3.291 20.391 1 98.31 97 LEU B C 1
ATOM 2973 O O . LEU B 1 97 ? -9.617 2.652 19.359 1 98.31 97 LEU B O 1
ATOM 2977 N N . GLY B 1 98 ? -8.656 2.711 21.391 1 97.88 98 GLY B N 1
ATOM 2978 C CA . GLY B 1 98 ? -7.863 1.509 21.203 1 97.88 98 GLY B CA 1
ATOM 2979 C C . GLY B 1 98 ? -6.543 1.771 20.516 1 97.88 98 GLY B C 1
ATOM 2980 O O . GLY B 1 98 ? -6.086 2.916 20.438 1 97.88 98 GLY B O 1
ATOM 2981 N N . PRO B 1 99 ? -5.867 0.727 20.094 1 97.81 99 PRO B N 1
ATOM 2982 C CA . PRO B 1 99 ? -4.52 0.878 19.531 1 97.81 99 PRO B CA 1
ATOM 2983 C C . PRO B 1 99 ? -4.531 1.27 18.047 1 97.81 99 PRO B C 1
ATOM 2985 O O . PRO B 1 99 ? -3.992 0.542 17.219 1 97.81 99 PRO B O 1
ATOM 2988 N N . VAL B 1 100 ? -5.023 2.475 17.797 1 97.69 100 VAL B N 1
ATOM 2989 C CA . VAL B 1 100 ? -5.125 2.961 16.422 1 97.69 100 VAL B CA 1
ATOM 2990 C C . VAL B 1 100 ? -3.914 3.83 16.094 1 97.69 100 VAL B C 1
ATOM 2992 O O . VAL B 1 100 ? -3.377 4.516 16.953 1 97.69 100 VAL B O 1
ATOM 2995 N N . TYR B 1 101 ? -3.533 3.891 14.766 1 97.31 101 TYR B N 1
ATOM 2996 C CA . TYR B 1 101 ? -2.572 4.766 14.102 1 97.31 101 TYR B CA 1
ATOM 2997 C C . TYR B 1 101 ? -1.345 4.988 14.977 1 97.31 101 TYR B C 1
ATOM 2999 O O . TYR B 1 101 ? -0.459 4.133 15.039 1 97.31 101 TYR B O 1
ATOM 3007 N N . GLY B 1 102 ? -1.412 6.062 15.805 1 98.12 102 GLY B N 1
ATOM 3008 C CA . GLY B 1 102 ? -0.255 6.488 16.578 1 98.12 102 GLY B CA 1
ATOM 3009 C C . GLY B 1 102 ? 0.28 5.402 17.484 1 98.12 102 GLY B C 1
ATOM 3010 O O . GLY B 1 102 ? 1.494 5.25 17.641 1 98.12 102 GLY B O 1
ATOM 3011 N N . VAL B 1 103 ? -0.643 4.652 18.141 1 98.5 103 VAL B N 1
ATOM 3012 C CA . VAL B 1 103 ? -0.223 3.555 19 1 98.5 103 VAL B CA 1
ATOM 3013 C C . VAL B 1 103 ? 0.604 2.553 18.203 1 98.5 103 VAL B C 1
ATOM 3015 O O . VAL B 1 103 ? 1.655 2.098 18.656 1 98.5 103 VAL B O 1
ATOM 3018 N N . GLN B 1 104 ? 0.133 2.219 17.016 1 98.75 104 GLN B N 1
ATOM 3019 C CA . GLN B 1 104 ? 0.869 1.282 16.172 1 98.75 104 GLN B CA 1
ATOM 3020 C C . GLN B 1 104 ? 2.176 1.896 15.688 1 98.75 104 GLN B C 1
ATOM 3022 O O . GLN B 1 104 ? 3.178 1.195 15.531 1 98.75 104 GLN B O 1
ATOM 3027 N N . TRP B 1 105 ? 2.205 3.24 15.461 1 98.81 105 TRP B N 1
ATOM 3028 C CA . TRP B 1 105 ? 3.393 3.941 14.984 1 98.81 105 TRP B CA 1
ATOM 3029 C C . TRP B 1 105 ? 4.496 3.92 16.047 1 98.81 105 TRP B C 1
ATOM 3031 O O . TRP B 1 105 ? 5.664 3.686 15.719 1 98.81 105 TRP B O 1
ATOM 3041 N N . ARG B 1 106 ? 4.109 4.09 17.281 1 98.69 106 ARG B N 1
ATOM 3042 C CA . ARG B 1 106 ? 5.094 4.43 18.297 1 98.69 106 ARG B CA 1
ATOM 3043 C C . ARG B 1 106 ? 5.309 3.264 19.266 1 98.69 106 ARG B C 1
ATOM 3045 O O . ARG B 1 106 ? 6.309 3.221 19.984 1 98.69 106 ARG B O 1
ATOM 3052 N N . SER B 1 107 ? 4.305 2.287 19.234 1 98.31 107 SER B N 1
ATOM 3053 C CA . SER B 1 107 ? 4.367 1.246 20.25 1 98.31 107 SER B CA 1
ATOM 3054 C C . SER B 1 107 ? 3.812 -0.074 19.734 1 98.31 107 SER B C 1
ATOM 3056 O O . SER B 1 107 ? 3.008 -0.726 20.406 1 98.31 107 SER B O 1
ATOM 3058 N N . TRP B 1 108 ? 4.18 -0.428 18.547 1 98.38 108 TRP B N 1
ATOM 3059 C CA . TRP B 1 108 ? 3.789 -1.747 18.062 1 98.38 108 TRP B CA 1
ATOM 3060 C C . TRP B 1 108 ? 4.25 -2.84 19.031 1 98.38 108 TRP B C 1
ATOM 3062 O O . TRP B 1 108 ? 5.445 -2.99 19.281 1 98.38 108 TRP B O 1
ATOM 3072 N N . PRO B 1 109 ? 3.338 -3.637 19.469 1 96.94 109 PRO B N 1
ATOM 3073 C CA . PRO B 1 109 ? 3.703 -4.605 20.5 1 96.94 109 PRO B CA 1
ATOM 3074 C C . PRO B 1 109 ? 4.516 -5.777 19.953 1 96.94 109 PRO B C 1
ATOM 3076 O O . PRO B 1 109 ? 4.297 -6.211 18.828 1 96.94 109 PRO B O 1
ATOM 3079 N N . THR B 1 110 ? 5.383 -6.281 20.766 1 95 110 THR B N 1
ATOM 3080 C CA . THR B 1 110 ? 6.148 -7.484 20.453 1 95 110 THR B CA 1
ATOM 3081 C C . THR B 1 110 ? 5.828 -8.602 21.438 1 95 110 THR B C 1
ATOM 3083 O O . THR B 1 110 ? 5.34 -8.352 22.531 1 95 110 THR B O 1
ATOM 3086 N N . PRO B 1 111 ? 6.105 -9.82 21.031 1 88.88 111 PRO B N 1
ATOM 3087 C CA . PRO B 1 111 ? 5.766 -10.953 21.875 1 88.88 111 PRO B CA 1
ATOM 3088 C C . PRO B 1 111 ? 6.496 -10.922 23.219 1 88.88 111 PRO B C 1
ATOM 3090 O O . PRO B 1 111 ? 5.984 -11.445 24.219 1 88.88 111 PRO B O 1
ATOM 3093 N N . ASP B 1 112 ? 7.574 -10.328 23.328 1 90.12 112 ASP B N 1
ATOM 3094 C CA . ASP B 1 112 ? 8.359 -10.312 24.562 1 90.12 112 ASP B CA 1
ATOM 3095 C C . ASP B 1 112 ? 7.945 -9.156 25.469 1 90.12 112 ASP B C 1
ATOM 3097 O O . ASP B 1 112 ? 8.625 -8.859 26.453 1 90.12 112 ASP B O 1
ATOM 3101 N N . GLY B 1 113 ? 6.906 -8.461 25.125 1 90.56 113 GLY B N 1
ATOM 3102 C CA . GLY B 1 113 ? 6.363 -7.41 25.969 1 90.56 113 GLY B CA 1
ATOM 3103 C C . GLY B 1 113 ? 6.957 -6.047 25.672 1 90.56 113 GLY B C 1
ATOM 3104 O O . GLY B 1 113 ? 6.57 -5.051 26.297 1 90.56 113 GLY B O 1
ATOM 3105 N N . GLN B 1 114 ? 7.805 -6.02 24.781 1 94.75 114 GLN B N 1
ATOM 3106 C CA . GLN B 1 114 ? 8.367 -4.742 24.359 1 94.75 114 GLN B CA 1
ATOM 3107 C C . GLN B 1 114 ? 7.547 -4.129 23.219 1 94.75 114 GLN B C 1
ATOM 3109 O O . GLN B 1 114 ? 6.395 -4.512 23.016 1 94.75 114 GLN B O 1
ATOM 3114 N N . HIS B 1 115 ? 8 -3.043 22.734 1 97 115 HIS B N 1
ATOM 3115 C CA . HIS B 1 115 ? 7.32 -2.4 21.609 1 97 115 HIS B CA 1
ATOM 3116 C C . HIS B 1 115 ? 8.32 -1.86 20.594 1 97 115 HIS B C 1
ATOM 3118 O O . HIS B 1 115 ? 9.484 -1.632 20.922 1 97 115 HIS B O 1
ATOM 3124 N N . VAL B 1 116 ? 7.906 -1.714 19.422 1 98.31 116 VAL B N 1
ATOM 3125 C CA . VAL B 1 116 ? 8.688 -1.115 18.344 1 98.31 116 VAL B CA 1
ATOM 3126 C C . VAL B 1 116 ? 8.195 0.306 18.078 1 98.31 116 VAL B C 1
ATOM 3128 O O . VAL B 1 116 ? 7.004 0.527 17.875 1 98.31 116 VAL B O 1
ATOM 3131 N N . ASP B 1 117 ? 9.07 1.309 18.203 1 98.81 117 ASP B N 1
ATOM 3132 C CA . ASP B 1 117 ? 8.805 2.666 17.75 1 98.81 117 ASP B CA 1
ATOM 3133 C C . ASP B 1 117 ? 9.211 2.836 16.281 1 98.81 117 ASP B C 1
ATOM 3135 O O . ASP B 1 117 ? 10.375 3.109 15.977 1 98.81 117 ASP B O 1
ATOM 3139 N N . GLN B 1 118 ? 8.258 2.703 15.43 1 98.88 118 GLN B N 1
ATOM 3140 C CA . GLN B 1 118 ? 8.516 2.684 13.992 1 98.88 118 GLN B CA 1
ATOM 3141 C C . GLN B 1 118 ? 8.969 4.055 13.5 1 98.88 118 GLN B C 1
ATOM 3143 O O . GLN B 1 118 ? 9.734 4.152 12.539 1 98.88 118 GLN B O 1
ATOM 3148 N N . ILE B 1 119 ? 8.5 5.125 14.141 1 98.94 119 ILE B N 1
ATOM 3149 C CA . ILE B 1 119 ? 8.859 6.465 13.703 1 98.94 119 ILE B CA 1
ATOM 3150 C C . ILE B 1 119 ? 10.328 6.734 14.016 1 98.94 119 ILE B C 1
ATOM 3152 O O . ILE B 1 119 ? 11.07 7.234 13.164 1 98.94 119 ILE B O 1
ATOM 3156 N N . ALA B 1 120 ? 10.711 6.43 15.18 1 98.81 120 ALA B N 1
ATOM 3157 C CA . ALA B 1 120 ? 12.117 6.57 15.539 1 98.81 120 ALA B CA 1
ATOM 3158 C C . ALA B 1 120 ? 13.008 5.738 14.617 1 98.81 120 ALA B C 1
ATOM 3160 O O . ALA B 1 120 ? 14.055 6.203 14.18 1 98.81 120 ALA B O 1
ATOM 3161 N N . GLN B 1 121 ? 12.586 4.539 14.359 1 98.69 121 GLN B N 1
ATOM 3162 C CA . GLN B 1 121 ? 13.344 3.666 13.469 1 98.69 121 GLN B CA 1
ATOM 3163 C C . GLN B 1 121 ? 13.414 4.242 12.055 1 98.69 121 GLN B C 1
ATOM 3165 O O . GLN B 1 121 ? 14.461 4.176 11.406 1 98.69 121 GLN B O 1
ATOM 3170 N N . ALA B 1 122 ? 12.312 4.746 11.617 1 98.88 122 ALA B N 1
ATOM 3171 C CA . ALA B 1 122 ? 12.273 5.328 10.273 1 98.88 122 ALA B CA 1
ATOM 3172 C C . ALA B 1 122 ? 13.266 6.477 10.148 1 98.88 122 ALA B C 1
ATOM 3174 O O . ALA B 1 122 ? 13.977 6.582 9.141 1 98.88 122 ALA B O 1
ATOM 3175 N N . LEU B 1 123 ? 13.25 7.32 11.102 1 98.81 123 LEU B N 1
ATOM 3176 C CA . LEU B 1 123 ? 14.172 8.445 11.078 1 98.81 123 LEU B CA 1
ATOM 3177 C C . LEU B 1 123 ? 15.617 7.961 11.125 1 98.81 123 LEU B C 1
ATOM 3179 O O . LEU B 1 123 ? 16.484 8.508 10.438 1 98.81 123 LEU B O 1
ATOM 3183 N N . ASP B 1 124 ? 15.883 6.988 11.977 1 98.75 124 ASP B N 1
ATOM 3184 C CA . ASP B 1 124 ? 17.219 6.414 12.055 1 98.75 124 ASP B CA 1
ATOM 3185 C C . ASP B 1 124 ? 17.656 5.867 10.695 1 98.75 124 ASP B C 1
ATOM 3187 O O . ASP B 1 124 ? 18.797 6.074 10.273 1 98.75 124 ASP B O 1
ATOM 3191 N N . ILE B 1 125 ? 16.781 5.188 10.039 1 98.62 125 ILE B N 1
ATOM 3192 C CA . ILE B 1 125 ? 17.078 4.629 8.727 1 98.62 125 ILE B CA 1
ATOM 3193 C C . ILE B 1 125 ? 17.359 5.758 7.734 1 98.62 125 ILE B C 1
ATOM 3195 O O . ILE B 1 125 ? 18.312 5.68 6.945 1 98.62 125 ILE B O 1
ATOM 3199 N N . LEU B 1 126 ? 16.562 6.785 7.746 1 98.81 126 LEU B N 1
ATOM 3200 C CA . LEU B 1 126 ? 16.766 7.914 6.848 1 98.81 126 LEU B CA 1
ATOM 3201 C C . LEU B 1 126 ? 18.156 8.508 7.031 1 98.81 126 LEU B C 1
ATOM 3203 O O . LEU B 1 126 ? 18.781 8.922 6.059 1 98.81 126 LEU B O 1
ATOM 3207 N N . LYS B 1 127 ? 18.609 8.602 8.203 1 98.31 127 LYS B N 1
ATOM 3208 C CA . LYS B 1 127 ? 19.875 9.258 8.516 1 98.31 127 LYS B CA 1
ATOM 3209 C C . LYS B 1 127 ? 21.062 8.344 8.211 1 98.31 127 LYS B C 1
ATOM 3211 O O . LYS B 1 127 ? 22.109 8.812 7.758 1 98.31 127 LYS B O 1
ATOM 3216 N N . ASN B 1 128 ? 20.875 7.035 8.422 1 97.81 128 ASN B N 1
ATOM 3217 C CA . ASN B 1 128 ? 22.047 6.16 8.438 1 97.81 128 ASN B CA 1
ATOM 3218 C C . ASN B 1 128 ? 22.047 5.207 7.242 1 97.81 128 ASN B C 1
ATOM 3220 O O . ASN B 1 128 ? 23.078 4.66 6.879 1 97.81 128 ASN B O 1
ATOM 3224 N N . ASN B 1 129 ? 20.906 4.93 6.699 1 96.56 129 ASN B N 1
ATOM 3225 C CA . ASN B 1 129 ? 20.75 4.07 5.531 1 96.56 129 ASN B CA 1
ATOM 3226 C C . ASN B 1 129 ? 19.656 4.574 4.598 1 96.56 129 ASN B C 1
ATOM 3228 O O . ASN B 1 129 ? 18.688 3.863 4.336 1 96.56 129 ASN B O 1
ATOM 3232 N N . PRO B 1 130 ? 19.859 5.75 4.008 1 96.25 130 PRO B N 1
ATOM 3233 C CA . PRO B 1 130 ? 18.781 6.395 3.238 1 96.25 130 PRO B CA 1
ATOM 3234 C C . PRO B 1 130 ? 18.391 5.594 2 1 96.25 130 PRO B C 1
ATOM 3236 O O . PRO B 1 130 ? 17.312 5.82 1.432 1 96.25 130 PRO B O 1
ATOM 3239 N N . ASP B 1 131 ? 19.172 4.602 1.578 1 95.12 131 ASP B N 1
ATOM 3240 C CA . ASP B 1 131 ? 18.844 3.822 0.386 1 95.12 131 ASP B CA 1
ATOM 3241 C C . ASP B 1 131 ? 18 2.6 0.739 1 95.12 131 ASP B C 1
ATOM 3243 O O . ASP B 1 131 ? 17.594 1.845 -0.146 1 95.12 131 ASP B O 1
ATOM 3247 N N . SER B 1 132 ? 17.688 2.439 1.994 1 95.81 132 SER B N 1
ATOM 3248 C CA . SER B 1 132 ? 16.953 1.258 2.428 1 95.81 132 SER B CA 1
ATOM 3249 C C . SER B 1 132 ? 15.562 1.202 1.784 1 95.81 132 SER B C 1
ATOM 3251 O O . SER B 1 132 ? 14.891 2.225 1.664 1 95.81 132 SER B O 1
ATOM 3253 N N . ARG B 1 133 ? 15.188 -0.005 1.367 1 96.38 133 ARG B N 1
ATOM 3254 C CA . ARG B 1 133 ? 13.859 -0.24 0.799 1 96.38 133 ARG B CA 1
ATOM 3255 C C . ARG B 1 133 ? 12.906 -0.782 1.854 1 96.38 133 ARG B C 1
ATOM 3257 O O . ARG B 1 133 ? 11.812 -1.254 1.524 1 96.38 133 ARG B O 1
ATOM 3264 N N . ARG B 1 134 ? 13.352 -0.746 3.119 1 97.06 134 ARG B N 1
ATOM 3265 C CA . ARG B 1 134 ? 12.586 -1.329 4.219 1 97.06 134 ARG B CA 1
ATOM 3266 C C . ARG B 1 134 ? 12.023 -0.245 5.129 1 97.06 134 ARG B C 1
ATOM 3268 O O . ARG B 1 134 ? 11.547 -0.537 6.23 1 97.06 134 ARG B O 1
ATOM 3275 N N . ASN B 1 135 ? 12.188 1.025 4.703 1 98.56 135 ASN B N 1
ATOM 3276 C CA . ASN B 1 135 ? 11.688 2.125 5.527 1 98.56 135 ASN B CA 1
ATOM 3277 C C . ASN B 1 135 ? 10.188 2.309 5.363 1 98.56 135 ASN B C 1
ATOM 3279 O O . ASN B 1 135 ? 9.742 3.129 4.559 1 98.56 135 ASN B O 1
ATOM 3283 N N . ILE B 1 136 ? 9.391 1.526 6.109 1 98.69 136 ILE B N 1
ATOM 3284 C CA . ILE B 1 136 ? 7.938 1.464 6.086 1 98.69 136 ILE B CA 1
ATOM 3285 C C . ILE B 1 136 ? 7.395 1.62 7.508 1 98.69 136 ILE B C 1
ATOM 3287 O O . ILE B 1 136 ? 7.945 1.056 8.453 1 98.69 136 ILE B O 1
ATOM 3291 N N . VAL B 1 137 ? 6.391 2.391 7.672 1 98.88 137 VAL B N 1
ATOM 3292 C CA . VAL B 1 137 ? 5.621 2.459 8.906 1 98.88 137 VAL B CA 1
ATOM 3293 C C . VAL B 1 137 ? 4.211 1.92 8.672 1 98.88 137 VAL B C 1
ATOM 3295 O O . VAL B 1 137 ? 3.512 2.375 7.766 1 98.88 137 VAL B O 1
ATOM 3298 N N . SER B 1 138 ? 3.85 0.897 9.398 1 98.81 138 SER B N 1
ATOM 3299 C CA . SER B 1 138 ? 2.545 0.26 9.25 1 98.81 138 SER B CA 1
ATOM 3300 C C . SER B 1 138 ? 1.675 0.496 10.484 1 98.81 138 SER B C 1
ATOM 3302 O O . SER B 1 138 ? 2.164 0.444 11.617 1 98.81 138 SER B O 1
ATOM 3304 N N . ALA B 1 139 ? 0.422 0.781 10.219 1 98.69 139 ALA B N 1
ATOM 3305 C CA . ALA B 1 139 ? -0.563 0.862 11.297 1 98.69 139 ALA B CA 1
ATOM 3306 C C . ALA B 1 139 ? -1.521 -0.324 11.25 1 98.69 139 ALA B C 1
ATOM 3308 O O . ALA B 1 139 ? -2.445 -0.415 12.062 1 98.69 139 ALA B O 1
ATOM 3309 N N . TRP B 1 140 ? -1.344 -1.259 10.312 1 98.69 140 TRP B N 1
ATOM 3310 C CA . TRP B 1 140 ? -2.24 -2.395 10.125 1 98.69 140 TRP B CA 1
ATOM 3311 C C . TRP B 1 140 ? -1.738 -3.615 10.891 1 98.69 140 TRP B C 1
ATOM 3313 O O . TRP B 1 140 ? -1.086 -4.492 10.32 1 98.69 140 TRP B O 1
ATOM 3323 N N . ASN B 1 141 ? -2.027 -3.633 12.148 1 98.44 141 ASN B N 1
ATOM 3324 C CA . ASN B 1 141 ? -1.679 -4.766 13.008 1 98.44 141 ASN B CA 1
ATOM 3325 C C . ASN B 1 141 ? -2.801 -5.797 13.055 1 98.44 141 ASN B C 1
ATOM 3327 O O . ASN B 1 141 ? -3.74 -5.668 13.836 1 98.44 141 ASN B O 1
ATOM 3331 N N . VAL B 1 142 ? -2.607 -6.898 12.297 1 98.5 142 VAL B N 1
ATOM 3332 C CA . VAL B 1 142 ? -3.637 -7.91 12.086 1 98.5 142 VAL B CA 1
ATOM 3333 C C . VAL B 1 142 ? -4.141 -8.43 13.43 1 98.5 142 VAL B C 1
ATOM 3335 O O . VAL B 1 142 ? -5.34 -8.656 13.609 1 98.5 142 VAL B O 1
ATOM 3338 N N . ALA B 1 143 ? -3.283 -8.516 14.391 1 97.5 143 ALA B N 1
ATOM 3339 C CA . ALA B 1 143 ? -3.643 -9.094 15.688 1 97.5 143 ALA B CA 1
ATOM 3340 C C . ALA B 1 143 ? -4.457 -8.102 16.516 1 97.5 143 ALA B C 1
ATOM 3342 O O . ALA B 1 143 ? -5.148 -8.5 17.453 1 97.5 143 ALA B O 1
ATOM 3343 N N . ASP B 1 144 ? -4.43 -6.816 16.172 1 97.12 144 ASP B N 1
ATOM 3344 C CA . ASP B 1 144 ? -5.02 -5.805 17.047 1 97.12 144 ASP B CA 1
ATOM 3345 C C . ASP B 1 144 ? -6.238 -5.16 16.391 1 97.12 144 ASP B C 1
ATOM 3347 O O . ASP B 1 144 ? -6.902 -4.316 17 1 97.12 144 ASP B O 1
ATOM 3351 N N . LEU B 1 145 ? -6.559 -5.547 15.18 1 97.75 145 LEU B N 1
ATOM 3352 C CA . LEU B 1 145 ? -7.586 -4.844 14.422 1 97.75 145 LEU B CA 1
ATOM 3353 C C . LEU B 1 145 ? -8.906 -4.816 15.18 1 97.75 145 LEU B C 1
ATOM 3355 O O . LEU B 1 145 ? -9.586 -3.791 15.211 1 97.75 145 LEU B O 1
ATOM 3359 N N . ASN B 1 146 ? -9.227 -5.895 15.844 1 95.94 146 ASN B N 1
ATOM 3360 C CA . ASN B 1 146 ? -10.516 -5.996 16.531 1 95.94 146 ASN B CA 1
ATOM 3361 C C . ASN B 1 146 ? -10.531 -5.18 17.812 1 95.94 146 ASN B C 1
ATOM 3363 O O . ASN B 1 146 ? -11.594 -4.957 18.406 1 95.94 146 ASN B O 1
ATOM 3367 N N . ASN B 1 147 ? -9.383 -4.684 18.25 1 96.88 147 ASN B N 1
ATOM 3368 C CA . ASN B 1 147 ? -9.289 -3.867 19.453 1 96.88 147 ASN B CA 1
ATOM 3369 C C . ASN B 1 147 ? -9.312 -2.377 19.125 1 96.88 147 ASN B C 1
ATOM 3371 O O . ASN B 1 147 ? -9.227 -1.537 20.016 1 96.88 147 ASN B O 1
ATOM 3375 N N . MET B 1 148 ? -9.406 -2.047 17.859 1 97.56 148 MET B N 1
ATOM 3376 C CA . MET B 1 148 ? -9.422 -0.66 17.406 1 97.56 148 MET B CA 1
ATOM 3377 C C . MET B 1 148 ? -10.852 -0.161 17.234 1 97.56 148 MET B C 1
ATOM 3379 O O . MET B 1 148 ? -11.703 -0.88 16.719 1 97.56 148 MET B O 1
ATOM 3383 N N . ALA B 1 149 ? -11.07 1.071 17.688 1 96.5 149 ALA B N 1
ATOM 3384 C CA . ALA B 1 149 ? -12.383 1.666 17.453 1 96.5 149 ALA B CA 1
ATOM 3385 C C . ALA B 1 149 ? -12.695 1.745 15.969 1 96.5 149 ALA B C 1
ATOM 3387 O O . ALA B 1 149 ? -13.852 1.582 15.555 1 96.5 149 ALA B O 1
ATOM 3388 N N . LEU B 1 150 ? -11.68 1.971 15.203 1 94.56 150 LEU B N 1
ATOM 3389 C CA . LEU B 1 150 ? -11.727 2.004 13.75 1 94.56 150 LEU B CA 1
ATOM 3390 C C . LEU B 1 150 ? -10.398 1.544 13.148 1 94.56 150 LEU B C 1
ATOM 3392 O O . LEU B 1 150 ? -9.367 2.176 13.367 1 94.56 150 LEU B O 1
ATOM 3396 N N . PRO B 1 151 ? -10.477 0.463 12.336 1 96.94 151 PRO B N 1
ATOM 3397 C CA . PRO B 1 151 ? -9.219 0.08 11.688 1 96.94 151 PRO B CA 1
ATOM 3398 C C . PRO B 1 151 ? -8.641 1.191 10.812 1 96.94 151 PRO B C 1
ATOM 3400 O O . PRO B 1 151 ? -9.398 1.898 10.133 1 96.94 151 PRO B O 1
ATOM 3403 N N . PRO B 1 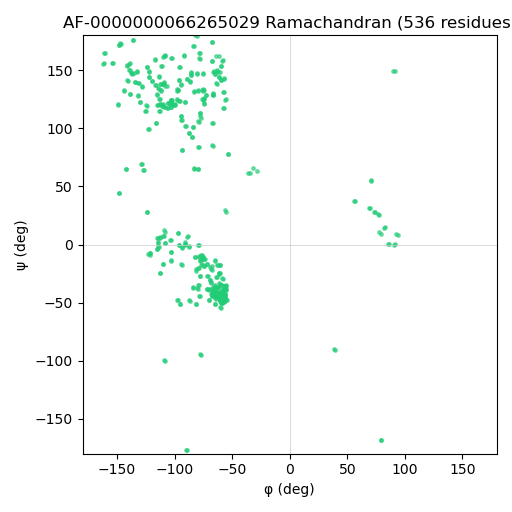152 ? -7.367 1.348 10.805 1 97.94 152 PRO B N 1
ATOM 3404 C CA . PRO B 1 152 ? -6.746 2.447 10.062 1 97.94 152 PRO B CA 1
ATOM 3405 C C . PRO B 1 152 ? -7.098 2.428 8.578 1 97.94 152 PRO B C 1
ATOM 3407 O O . PRO B 1 152 ? -6.961 1.394 7.922 1 97.94 152 PRO B O 1
ATOM 3410 N N . CYS B 1 153 ? -7.516 3.57 8.062 1 97.88 153 CYS B N 1
ATOM 3411 C CA . CYS B 1 153 ? -7.77 3.732 6.637 1 97.88 153 CYS B CA 1
ATOM 3412 C C . CYS B 1 153 ? -6.473 3.994 5.879 1 97.88 153 CYS B C 1
ATOM 3414 O O . CYS B 1 153 ? -6.234 3.402 4.824 1 97.88 153 CYS B O 1
ATOM 3416 N N . HIS B 1 154 ? -5.699 4.996 6.371 1 97.88 154 HIS B N 1
ATOM 3417 C CA . HIS B 1 154 ? -4.332 5.129 5.883 1 97.88 154 HIS B CA 1
ATOM 3418 C C . HIS B 1 154 ? -3.383 4.219 6.656 1 97.88 154 HIS B C 1
ATOM 3420 O O . HIS B 1 154 ? -2.83 4.617 7.684 1 97.88 154 HIS B O 1
ATOM 3426 N N . LEU B 1 155 ? -3.176 3.002 6.109 1 98 155 LEU B N 1
ATOM 3427 C CA . LEU B 1 155 ? -2.709 1.898 6.941 1 98 155 LEU B CA 1
ATOM 3428 C C . LEU B 1 155 ? -1.19 1.782 6.887 1 98 155 LEU B C 1
ATOM 3430 O O . LEU B 1 155 ? -0.583 1.122 7.734 1 98 155 LEU B O 1
ATOM 3434 N N . LEU B 1 156 ? -0.534 2.424 5.871 1 98.5 156 LEU B N 1
ATOM 3435 C CA . LEU B 1 156 ? 0.924 2.369 5.836 1 98.5 156 LEU B CA 1
ATOM 3436 C C . LEU B 1 156 ? 1.488 3.463 4.938 1 98.5 156 LEU B C 1
ATOM 3438 O O . LEU B 1 156 ? 0.78 3.994 4.078 1 98.5 156 LEU B O 1
ATOM 3442 N N . PHE B 1 157 ? 2.742 3.838 5.219 1 98.94 157 PHE B N 1
ATOM 3443 C CA . PHE B 1 157 ? 3.479 4.699 4.301 1 98.94 157 PHE B CA 1
ATOM 3444 C C . PHE B 1 157 ? 4.926 4.242 4.176 1 98.94 157 PHE B C 1
ATOM 3446 O O . PHE B 1 157 ? 5.477 3.641 5.098 1 98.94 157 PHE B O 1
ATOM 3453 N N . GLN B 1 158 ? 5.477 4.477 3.045 1 98.94 158 GLN B N 1
ATOM 3454 C CA . GLN B 1 158 ? 6.852 4.117 2.719 1 98.94 158 GLN B CA 1
ATOM 3455 C C . GLN B 1 158 ? 7.676 5.352 2.369 1 98.94 158 GLN B C 1
ATOM 3457 O O . GLN B 1 158 ? 7.188 6.262 1.694 1 98.94 158 GLN B O 1
ATOM 3462 N N . LEU B 1 159 ? 8.891 5.332 2.828 1 98.94 159 LEU B N 1
ATOM 3463 C CA . LEU B 1 159 ? 9.812 6.441 2.596 1 98.94 159 LEU B CA 1
ATOM 3464 C C . LEU B 1 159 ? 10.906 6.043 1.614 1 98.94 159 LEU B C 1
ATOM 3466 O O . LEU B 1 159 ? 11.391 4.91 1.644 1 98.94 159 LEU B O 1
ATOM 3470 N N . TYR B 1 160 ? 11.219 6.969 0.736 1 98.75 160 TYR B N 1
ATOM 3471 C CA . TYR B 1 160 ? 12.172 6.762 -0.352 1 98.75 160 TYR B CA 1
ATOM 3472 C C . TYR B 1 160 ? 13.062 7.98 -0.538 1 98.75 160 TYR B C 1
ATOM 3474 O O . TYR B 1 160 ? 12.578 9.109 -0.618 1 98.75 160 TYR B O 1
ATOM 3482 N N . VAL B 1 161 ? 14.383 7.742 -0.584 1 98.69 161 VAL B N 1
ATOM 3483 C CA . VAL B 1 161 ? 15.328 8.836 -0.773 1 98.69 161 VAL B CA 1
ATOM 3484 C C . VAL B 1 161 ? 16.062 8.664 -2.102 1 98.69 161 VAL B C 1
ATOM 3486 O O . VAL B 1 161 ? 16.562 7.578 -2.404 1 98.69 161 VAL B O 1
ATOM 3489 N N . ALA B 1 162 ? 16.078 9.656 -2.875 1 97.56 162 ALA B N 1
ATOM 3490 C CA . ALA B 1 162 ? 16.891 9.75 -4.086 1 97.56 162 ALA B CA 1
ATOM 3491 C C . ALA B 1 162 ? 17.391 11.172 -4.297 1 97.56 162 ALA B C 1
ATOM 3493 O O . ALA B 1 162 ? 16.641 12.141 -4.133 1 97.56 162 ALA B O 1
ATOM 3494 N N . ASP B 1 163 ? 18.703 11.281 -4.594 1 96.5 163 ASP B N 1
ATOM 3495 C CA . ASP B 1 163 ? 19.312 12.57 -4.906 1 96.5 163 ASP B CA 1
ATOM 3496 C C . ASP B 1 163 ? 19.094 13.57 -3.775 1 96.5 163 ASP B C 1
ATOM 3498 O O . ASP B 1 163 ? 18.734 14.719 -4.02 1 96.5 163 ASP B O 1
ATOM 3502 N N . GLY B 1 164 ? 19.156 13.062 -2.578 1 97.62 164 GLY B N 1
ATOM 3503 C CA . GLY B 1 164 ? 19.078 13.922 -1.41 1 97.62 164 GLY B CA 1
ATOM 3504 C C . GLY B 1 164 ? 17.656 14.383 -1.099 1 97.62 164 GLY B C 1
ATOM 3505 O O . GLY B 1 164 ? 17.453 15.25 -0.254 1 97.62 164 GLY B O 1
ATOM 3506 N N . LYS B 1 165 ? 16.641 13.797 -1.77 1 98.75 165 LYS B N 1
ATOM 3507 C CA . LYS B 1 165 ? 15.25 14.18 -1.564 1 98.75 165 LYS B CA 1
ATOM 3508 C C . LYS B 1 165 ? 14.445 13.016 -1.004 1 98.75 165 LYS B C 1
ATOM 3510 O O . LYS B 1 165 ? 14.609 11.867 -1.437 1 98.75 165 LYS B O 1
ATOM 3515 N N . LEU B 1 166 ? 13.594 13.297 -0.03 1 98.88 166 LEU B N 1
ATOM 3516 C CA . LEU B 1 166 ? 12.703 12.312 0.577 1 98.88 166 LEU B CA 1
ATOM 3517 C C . LEU B 1 166 ? 11.32 12.352 -0.075 1 98.88 166 LEU B C 1
ATOM 3519 O O . LEU B 1 166 ? 10.695 13.406 -0.148 1 98.88 166 LEU B O 1
ATOM 3523 N N . SER B 1 167 ? 10.898 11.258 -0.579 1 98.94 167 SER B N 1
ATOM 3524 C CA . SER B 1 167 ? 9.523 11.07 -1.032 1 98.94 167 SER B CA 1
ATOM 3525 C C . SER B 1 167 ? 8.773 10.094 -0.139 1 98.94 167 SER B C 1
ATOM 3527 O O . SER B 1 167 ? 9.391 9.281 0.554 1 98.94 167 SER B O 1
ATOM 3529 N N . CYS B 1 168 ? 7.461 10.211 -0.072 1 98.94 168 CYS B N 1
ATOM 3530 C CA . CYS B 1 168 ? 6.59 9.383 0.749 1 98.94 168 CYS B CA 1
ATOM 3531 C C . CYS B 1 168 ? 5.41 8.859 -0.063 1 98.94 168 CYS B C 1
ATOM 3533 O O . CYS B 1 168 ? 4.758 9.625 -0.776 1 98.94 168 CYS B O 1
ATOM 3535 N N . GLN B 1 169 ? 5.172 7.57 -0.043 1 98.94 169 GLN B N 1
ATOM 3536 C CA . GLN B 1 169 ? 3.965 6.977 -0.61 1 98.94 169 GLN B CA 1
ATOM 3537 C C . GLN B 1 169 ? 3.043 6.449 0.486 1 98.94 169 GLN B C 1
ATOM 3539 O O . GLN B 1 169 ? 3.441 5.594 1.278 1 98.94 169 GLN B O 1
ATOM 3544 N N . LEU B 1 170 ? 1.854 6.98 0.519 1 98.94 170 LEU B N 1
ATOM 3545 C CA . LEU B 1 170 ? 0.816 6.559 1.455 1 98.94 170 LEU B CA 1
ATOM 3546 C C . LEU B 1 170 ? -0.131 5.559 0.804 1 98.94 170 LEU B C 1
ATOM 3548 O O . LEU B 1 170 ? -0.537 5.734 -0.346 1 98.94 170 LEU B O 1
ATOM 3552 N N . TYR B 1 171 ? -0.426 4.473 1.472 1 98.94 171 TYR B N 1
ATOM 3553 C CA . TYR B 1 171 ? -1.501 3.57 1.073 1 98.94 171 TYR B CA 1
ATOM 3554 C C . TYR B 1 171 ? -2.73 3.766 1.951 1 98.94 171 TYR B C 1
ATOM 3556 O O . TYR B 1 171 ? -2.68 3.533 3.162 1 98.94 171 TYR B O 1
ATOM 3564 N N . GLN B 1 172 ? -3.803 4.148 1.396 1 98.94 172 GLN B N 1
ATOM 3565 C CA . GLN B 1 172 ? -5.074 4.348 2.088 1 98.94 172 GLN B CA 1
ATOM 3566 C C . GLN B 1 172 ? -6.133 3.371 1.584 1 98.94 172 GLN B C 1
ATOM 3568 O O . GLN B 1 172 ? -6.719 3.58 0.52 1 98.94 172 GLN B O 1
ATOM 3573 N N . ARG B 1 173 ? -6.438 2.34 2.377 1 98.62 173 ARG B N 1
ATOM 3574 C CA . ARG B 1 173 ? -7.293 1.236 1.957 1 98.62 173 ARG B CA 1
ATOM 3575 C C . ARG B 1 173 ? -8.719 1.715 1.712 1 98.62 173 ARG B C 1
ATOM 3577 O O . ARG B 1 173 ? -9.438 1.153 0.878 1 98.62 173 ARG B O 1
ATOM 3584 N N . SER B 1 174 ? -9.234 2.568 2.52 1 98.19 174 SER B N 1
ATOM 3585 C CA . SER B 1 174 ? -10.562 3.166 2.477 1 98.19 174 SER B CA 1
ATOM 3586 C C . SER B 1 174 ? -10.484 4.688 2.48 1 98.19 174 SER B C 1
ATOM 3588 O O . SER B 1 174 ? -10.07 5.293 3.473 1 98.19 174 SER B O 1
ATOM 3590 N N . ALA B 1 175 ? -10.922 5.25 1.401 1 98.44 175 ALA B N 1
ATOM 3591 C CA . ALA B 1 175 ? -10.672 6.676 1.212 1 98.44 175 ALA B CA 1
ATOM 3592 C C . ALA B 1 175 ? -11.977 7.441 1.016 1 98.44 175 ALA B C 1
ATOM 3594 O O . ALA B 1 175 ? -12.523 7.477 -0.09 1 98.44 175 ALA B O 1
ATOM 3595 N N . ASP B 1 176 ? -12.398 8.047 2.111 1 97.81 176 ASP B N 1
ATOM 3596 C CA . ASP B 1 176 ? -13.445 9.055 1.951 1 97.81 176 ASP B CA 1
ATOM 3597 C C . ASP B 1 176 ? -12.93 10.273 1.188 1 97.81 176 ASP B C 1
ATOM 3599 O O . ASP B 1 176 ? -12.25 11.125 1.761 1 97.81 176 ASP B O 1
ATOM 3603 N N . MET B 1 177 ? -13.336 10.352 -0.044 1 98.5 177 MET B N 1
ATOM 3604 C CA . MET B 1 177 ? -12.703 11.305 -0.951 1 98.5 177 MET B CA 1
ATOM 3605 C C . MET B 1 177 ? -13.094 12.734 -0.594 1 98.5 177 MET B C 1
ATOM 3607 O O . MET B 1 177 ? -12.336 13.672 -0.849 1 98.5 177 MET B O 1
ATOM 3611 N N . PHE B 1 178 ? -14.211 12.914 -0.018 1 98.25 178 PHE B N 1
ATOM 3612 C CA . PHE B 1 178 ? -14.68 14.273 0.225 1 98.25 178 PHE B CA 1
ATOM 3613 C C . PHE B 1 178 ? -14.141 14.805 1.548 1 98.25 178 PHE B C 1
ATOM 3615 O O . PHE B 1 178 ? -13.641 15.93 1.615 1 98.25 178 PHE B O 1
ATOM 3622 N N . LEU B 1 179 ? -14.281 13.977 2.584 1 95.75 179 LEU B N 1
ATOM 3623 C CA . LEU B 1 179 ? -13.922 14.477 3.906 1 95.75 179 LEU B CA 1
ATOM 3624 C C . LEU B 1 179 ? -12.492 14.086 4.27 1 95.75 179 LEU B C 1
ATOM 3626 O O . LEU B 1 179 ? -11.68 14.938 4.645 1 95.75 179 LEU B O 1
ATOM 3630 N N . GLY B 1 180 ? -12.172 12.844 4.148 1 96.62 180 GLY B N 1
ATOM 3631 C CA . GLY B 1 180 ? -10.945 12.305 4.699 1 96.62 180 GLY B CA 1
ATOM 3632 C C . GLY B 1 180 ? -9.719 12.625 3.859 1 96.62 180 GLY B C 1
ATOM 3633 O O . GLY B 1 180 ? -8.703 13.086 4.383 1 96.62 180 GLY B O 1
ATOM 3634 N N . VAL B 1 181 ? -9.797 12.484 2.586 1 98.69 181 VAL B N 1
ATOM 3635 C CA . VAL B 1 181 ? -8.625 12.453 1.717 1 98.69 181 VAL B CA 1
ATOM 3636 C C . VAL B 1 181 ? -7.961 13.828 1.693 1 98.69 181 VAL B C 1
ATOM 3638 O O . VAL B 1 181 ? -6.73 13.938 1.759 1 98.69 181 VAL B O 1
ATOM 3641 N N . PRO B 1 182 ? -8.711 14.945 1.604 1 98.44 182 PRO B N 1
ATOM 3642 C CA . PRO B 1 182 ? -8.047 16.25 1.66 1 98.44 182 PRO B CA 1
ATOM 3643 C C . PRO B 1 182 ? -7.203 16.422 2.922 1 98.44 182 PRO B C 1
ATOM 3645 O O . PRO B 1 182 ? -6.113 17 2.863 1 98.44 182 PRO B O 1
ATOM 3648 N N . PHE B 1 183 ? -7.727 15.906 4.035 1 97.62 183 PHE B N 1
ATOM 3649 C CA . PHE B 1 183 ? -7.008 15.93 5.305 1 97.62 183 PHE B CA 1
ATOM 3650 C C . PHE B 1 183 ? -5.734 15.094 5.223 1 97.62 183 PHE B C 1
ATOM 3652 O O . PHE B 1 183 ? -4.668 15.539 5.66 1 97.62 183 PHE B O 1
ATOM 3659 N N . ASN B 1 184 ? -5.801 13.938 4.652 1 98.69 184 ASN B N 1
ATOM 3660 C CA . ASN B 1 184 ? -4.699 12.984 4.613 1 98.69 184 ASN B CA 1
ATOM 3661 C C . ASN B 1 184 ? -3.586 13.438 3.68 1 98.69 184 ASN B C 1
ATOM 3663 O O . ASN B 1 184 ? -2.406 13.211 3.951 1 98.69 184 ASN B O 1
ATOM 3667 N N . ILE B 1 185 ? -3.949 14.047 2.541 1 98.88 185 ILE B N 1
ATOM 3668 C CA . ILE B 1 185 ? -2.959 14.594 1.617 1 98.88 185 ILE B CA 1
ATOM 3669 C C . ILE B 1 185 ? -2.08 15.609 2.342 1 98.88 185 ILE B C 1
ATOM 3671 O O . ILE B 1 185 ? -0.851 15.516 2.299 1 98.88 185 ILE B O 1
ATOM 3675 N N . ALA B 1 186 ? -2.709 16.5 3.014 1 98.88 186 ALA B N 1
ATOM 3676 C CA . ALA B 1 186 ? -1.978 17.562 3.719 1 98.88 186 ALA B CA 1
ATOM 3677 C C . ALA B 1 186 ? -1.17 16.984 4.879 1 98.88 186 ALA B C 1
ATOM 3679 O O . ALA B 1 186 ? -0.009 17.344 5.078 1 98.88 186 ALA B O 1
ATOM 3680 N N . SER B 1 187 ? -1.772 16.109 5.617 1 98.88 187 SER B N 1
ATOM 3681 C CA . SER B 1 187 ? -1.156 15.539 6.805 1 98.88 187 SER B CA 1
ATOM 3682 C C . SER B 1 187 ? 0.134 14.805 6.461 1 98.88 187 SER B C 1
ATOM 3684 O O . SER B 1 187 ? 1.179 15.055 7.062 1 98.88 187 SER B O 1
ATOM 3686 N N . TYR B 1 188 ? 0.091 13.969 5.477 1 98.94 188 TYR B N 1
ATOM 3687 C CA . TYR B 1 188 ? 1.259 13.156 5.156 1 98.94 188 TYR B CA 1
ATOM 3688 C C . TYR B 1 188 ? 2.295 13.969 4.391 1 98.94 188 TYR B C 1
ATOM 3690 O O . TYR B 1 188 ? 3.486 13.656 4.426 1 98.94 188 TYR B O 1
ATOM 3698 N N . SER B 1 189 ? 1.863 14.984 3.664 1 98.94 189 SER B N 1
ATOM 3699 C CA . SER B 1 189 ? 2.832 15.93 3.115 1 98.94 189 SER B CA 1
ATOM 3700 C C . SER B 1 189 ? 3.6 16.641 4.223 1 98.94 189 SER B C 1
ATOM 3702 O O . SER B 1 189 ? 4.82 16.797 4.145 1 98.94 189 SER B O 1
ATOM 3704 N N . ALA B 1 190 ? 2.875 17.078 5.246 1 98.94 190 ALA B N 1
ATOM 3705 C CA . ALA B 1 190 ? 3.531 17.703 6.395 1 98.94 190 ALA B CA 1
ATOM 3706 C C . ALA B 1 190 ? 4.496 16.734 7.066 1 98.94 190 ALA B C 1
ATOM 3708 O O . ALA B 1 190 ? 5.625 17.094 7.406 1 98.94 190 ALA B O 1
ATOM 3709 N N . LEU B 1 191 ? 4.051 15.492 7.27 1 98.94 191 LEU B N 1
ATOM 3710 C CA . LEU B 1 191 ? 4.91 14.461 7.855 1 98.94 191 LEU B CA 1
ATOM 3711 C C . LEU B 1 191 ? 6.191 14.297 7.039 1 98.94 191 LEU B C 1
ATOM 3713 O O . LEU B 1 191 ? 7.277 14.164 7.602 1 98.94 191 LEU B O 1
ATOM 3717 N N . THR B 1 192 ? 6.074 14.289 5.734 1 98.94 192 THR B N 1
ATOM 3718 C CA . THR B 1 192 ? 7.227 14.164 4.844 1 98.94 192 THR B CA 1
ATOM 3719 C C . THR B 1 192 ? 8.203 15.32 5.059 1 98.94 192 THR B C 1
ATOM 3721 O O . THR B 1 192 ? 9.414 15.102 5.129 1 98.94 192 THR B O 1
ATOM 3724 N N . HIS B 1 193 ? 7.676 16.547 5.176 1 98.94 193 HIS B N 1
ATOM 3725 C CA . HIS B 1 193 ? 8.516 17.703 5.461 1 98.94 193 HIS B CA 1
ATOM 3726 C C . HIS B 1 193 ? 9.242 17.547 6.793 1 98.94 193 HIS B C 1
ATOM 3728 O O . HIS B 1 193 ? 10.438 17.828 6.895 1 98.94 193 HIS B O 1
ATOM 3734 N N . MET B 1 194 ? 8.516 17.125 7.801 1 98.94 194 MET B N 1
ATOM 3735 C CA . MET B 1 194 ? 9.086 16.938 9.133 1 98.94 194 MET B CA 1
ATOM 3736 C C . MET B 1 194 ? 10.242 15.938 9.102 1 98.94 194 MET B C 1
ATOM 3738 O O . MET B 1 194 ? 11.328 16.219 9.609 1 98.94 194 MET B O 1
ATOM 3742 N N . LEU B 1 195 ? 9.984 14.789 8.492 1 98.94 195 LEU B N 1
ATOM 3743 C CA . LEU B 1 195 ? 10.984 13.734 8.43 1 98.94 195 LEU B CA 1
ATOM 3744 C C . LEU B 1 195 ? 12.195 14.18 7.609 1 98.94 195 LEU B C 1
ATOM 3746 O O . LEU B 1 195 ? 13.336 13.93 7.992 1 98.94 195 LEU B O 1
ATOM 3750 N N . ALA B 1 196 ? 11.922 14.773 6.465 1 98.94 196 ALA B N 1
ATOM 3751 C CA . ALA B 1 196 ? 13.008 15.266 5.629 1 98.94 196 ALA B CA 1
ATOM 3752 C C . ALA B 1 196 ? 13.898 16.25 6.395 1 98.94 196 ALA B C 1
ATOM 3754 O O . ALA B 1 196 ? 15.125 16.109 6.395 1 98.94 196 ALA B O 1
ATOM 3755 N N . GLN B 1 197 ? 13.266 17.172 7.039 1 98.88 197 GLN B N 1
ATOM 3756 C CA . GLN B 1 197 ? 13.992 18.188 7.785 1 98.88 197 GLN B CA 1
ATOM 3757 C C . GLN B 1 197 ? 14.852 17.562 8.883 1 98.88 197 GLN B C 1
ATOM 3759 O O . GLN B 1 197 ? 16.031 17.891 9.031 1 98.88 197 GLN B O 1
ATOM 3764 N N . GLN B 1 198 ? 14.297 16.688 9.656 1 98.88 198 GLN B N 1
ATOM 3765 C CA . GLN B 1 198 ? 15.008 16.047 10.758 1 98.88 198 GLN B CA 1
ATOM 3766 C C . GLN B 1 198 ? 16.172 15.195 10.242 1 98.88 198 GLN B C 1
ATOM 3768 O O . GLN B 1 198 ? 17.172 15.016 10.938 1 98.88 198 GLN B O 1
ATOM 3773 N N . ALA B 1 199 ? 16.062 14.68 9.023 1 98.81 199 ALA B N 1
ATOM 3774 C CA . ALA B 1 199 ? 17.078 13.789 8.461 1 98.81 199 ALA B CA 1
ATOM 3775 C C . ALA B 1 199 ? 18.094 14.57 7.637 1 98.81 199 ALA B C 1
ATOM 3777 O O . ALA B 1 199 ? 19.031 13.984 7.082 1 98.81 199 ALA B O 1
ATOM 3778 N N . GLY B 1 200 ? 17.922 15.875 7.504 1 98.56 200 GLY B N 1
ATOM 3779 C CA . GLY B 1 200 ? 18.812 16.688 6.695 1 98.56 200 GLY B CA 1
ATOM 3780 C C . GLY B 1 200 ? 18.609 16.484 5.203 1 98.56 200 GLY B C 1
ATOM 3781 O O . GLY B 1 200 ? 19.562 16.562 4.426 1 98.56 200 GLY B O 1
ATOM 3782 N N . LEU B 1 201 ? 17.438 16.125 4.793 1 98.81 201 LEU B N 1
ATOM 3783 C CA . LEU B 1 201 ? 17.062 15.914 3.398 1 98.81 201 LEU B CA 1
ATOM 3784 C C . LEU B 1 201 ? 16.125 17.016 2.91 1 98.81 201 LEU B C 1
ATOM 3786 O O . LEU B 1 201 ? 15.562 17.766 3.715 1 98.81 201 LEU B O 1
ATOM 3790 N N . LYS B 1 202 ? 16 17.156 1.612 1 98.69 202 LYS B N 1
ATOM 3791 C CA . LYS B 1 202 ? 14.953 17.953 0.988 1 98.69 202 LYS B CA 1
ATOM 3792 C C . LYS B 1 202 ? 13.727 17.109 0.672 1 98.69 202 LYS B C 1
ATOM 3794 O O . LYS B 1 202 ? 13.789 15.875 0.736 1 98.69 202 LYS B O 1
ATOM 3799 N N . VAL B 1 203 ? 12.625 17.734 0.444 1 98.88 203 VAL B N 1
ATOM 3800 C CA . VAL B 1 203 ? 11.422 16.984 0.097 1 98.88 203 VAL B CA 1
ATOM 3801 C C . VAL B 1 203 ? 11.391 16.734 -1.407 1 98.88 203 VAL B C 1
ATOM 3803 O O . VAL B 1 203 ? 11.883 17.547 -2.193 1 98.88 203 VAL B O 1
ATOM 3806 N N . GLY B 1 204 ? 10.859 15.578 -1.797 1 98.69 204 GLY B N 1
ATOM 3807 C CA . GLY B 1 204 ? 10.586 15.234 -3.186 1 98.69 204 GLY B CA 1
ATOM 3808 C C . GLY B 1 204 ? 9.102 15.227 -3.518 1 98.69 204 GLY B C 1
ATOM 3809 O O . GLY B 1 204 ? 8.492 16.281 -3.664 1 98.69 204 GLY B O 1
ATOM 3810 N N . GLU B 1 205 ? 8.508 13.961 -3.541 1 98.75 205 GLU B N 1
ATOM 3811 C CA . GLU B 1 205 ? 7.105 13.812 -3.914 1 98.75 205 GLU B CA 1
ATOM 3812 C C . GLU B 1 205 ? 6.309 13.133 -2.803 1 98.75 205 GLU B C 1
ATOM 3814 O O . GLU B 1 205 ? 6.855 12.336 -2.039 1 98.75 205 GLU B O 1
ATOM 3819 N N . PHE B 1 206 ? 5.062 13.609 -2.699 1 98.94 206 PHE B N 1
ATOM 3820 C CA . PHE B 1 206 ? 4.074 12.828 -1.968 1 98.94 206 PHE B CA 1
ATOM 3821 C C . PHE B 1 206 ? 3.168 12.062 -2.928 1 98.94 206 PHE B C 1
ATOM 3823 O O . PHE B 1 206 ? 2.52 12.664 -3.787 1 98.94 206 PHE B O 1
ATOM 3830 N N . ILE B 1 207 ? 3.158 10.742 -2.814 1 98.94 207 ILE B N 1
ATOM 3831 C CA . ILE B 1 207 ? 2.344 9.867 -3.646 1 98.94 207 ILE B CA 1
ATOM 3832 C C . ILE B 1 207 ? 1.245 9.227 -2.801 1 98.94 207 ILE B C 1
ATOM 3834 O O . ILE B 1 207 ? 1.53 8.555 -1.808 1 98.94 207 ILE B O 1
ATOM 3838 N N . TRP B 1 208 ? 0.011 9.477 -3.131 1 98.94 208 TRP B N 1
ATOM 3839 C CA . TRP B 1 208 ? -1.158 8.914 -2.467 1 98.94 208 TRP B CA 1
ATOM 3840 C C . TRP B 1 208 ? -1.728 7.742 -3.262 1 98.94 208 TRP B C 1
ATOM 3842 O O . TRP B 1 208 ? -2.037 7.883 -4.449 1 98.94 208 TRP B O 1
ATOM 3852 N N . THR B 1 209 ? -1.785 6.559 -2.658 1 98.94 209 THR B N 1
ATOM 3853 C CA . THR B 1 209 ? -2.395 5.375 -3.258 1 98.94 209 THR B CA 1
ATOM 3854 C C . THR B 1 209 ? -3.65 4.969 -2.494 1 98.94 209 THR B C 1
ATOM 3856 O O . THR B 1 209 ? -3.592 4.699 -1.293 1 98.94 209 THR B O 1
ATOM 3859 N N . GLY B 1 210 ? -4.738 4.879 -3.27 1 98.88 210 GLY B N 1
ATOM 3860 C CA . GLY B 1 210 ? -6.008 4.531 -2.65 1 98.88 210 GLY B CA 1
ATOM 3861 C C . GLY B 1 210 ? -6.496 3.145 -3.02 1 98.88 210 GLY B C 1
ATOM 3862 O O . GLY B 1 210 ? -6.316 2.701 -4.156 1 98.88 210 GLY B O 1
ATOM 3863 N N . GLY B 1 211 ? -7.023 2.414 -1.994 1 98.62 211 GLY B N 1
ATOM 3864 C CA . GLY B 1 211 ? -7.781 1.203 -2.273 1 98.62 211 GLY B CA 1
ATOM 3865 C C . GLY B 1 211 ? -9.195 1.479 -2.752 1 98.62 211 GLY B C 1
ATOM 3866 O O . GLY B 1 211 ? -9.406 1.77 -3.932 1 98.62 211 GLY B O 1
ATOM 3867 N N . ASP B 1 212 ? -10.164 1.479 -1.851 1 98.62 212 ASP B N 1
ATOM 3868 C CA . ASP B 1 212 ? -11.531 1.888 -2.139 1 98.62 212 ASP B CA 1
ATOM 3869 C C . ASP B 1 212 ? -11.688 3.404 -2.047 1 98.62 212 ASP B C 1
ATOM 3871 O O . ASP B 1 212 ? -11.758 3.963 -0.95 1 98.62 212 ASP B O 1
ATOM 3875 N N . CYS B 1 213 ? -11.703 4.051 -3.186 1 98.75 213 CYS B N 1
ATOM 3876 C CA . CYS B 1 213 ? -11.898 5.496 -3.266 1 98.75 213 CYS B CA 1
ATOM 3877 C C . CYS B 1 213 ? -13.367 5.836 -3.496 1 98.75 213 CYS B C 1
ATOM 3879 O O . CYS B 1 213 ? -13.891 5.629 -4.59 1 98.75 213 CYS B O 1
ATOM 3881 N N . HIS B 1 214 ? -13.969 6.41 -2.451 1 98.62 214 HIS B N 1
ATOM 3882 C CA . HIS B 1 214 ? -15.422 6.48 -2.568 1 98.62 214 HIS B CA 1
ATOM 3883 C C . HIS B 1 214 ? -15.938 7.871 -2.215 1 98.62 214 HIS B C 1
ATOM 3885 O O . HIS B 1 214 ? -15.297 8.602 -1.451 1 98.62 214 HIS B O 1
ATOM 3891 N N . ILE B 1 215 ? -16.984 8.203 -2.842 1 98.38 215 ILE B N 1
ATOM 3892 C CA . ILE B 1 215 ? -17.828 9.352 -2.51 1 98.38 215 ILE B CA 1
ATOM 3893 C C .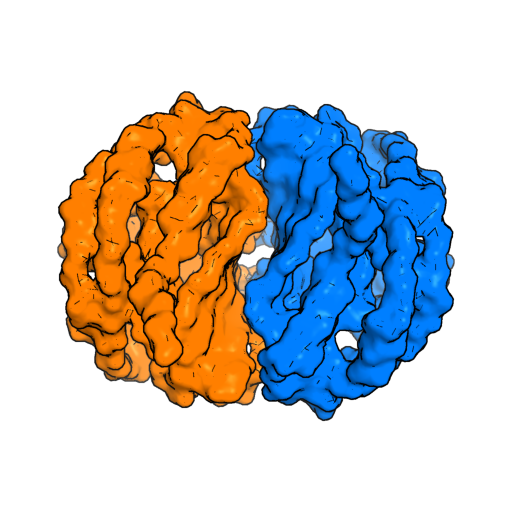 ILE B 1 215 ? -19.156 8.859 -1.931 1 98.38 215 ILE B C 1
ATOM 3895 O O . ILE B 1 215 ? -19.891 8.109 -2.586 1 98.38 215 ILE B O 1
ATOM 3899 N N . TYR B 1 216 ? -19.375 9.25 -0.7 1 97.31 216 TYR B N 1
ATOM 3900 C CA . TYR B 1 216 ? -20.656 8.891 -0.094 1 97.31 216 TYR B CA 1
ATOM 3901 C C . TYR B 1 216 ? -21.812 9.57 -0.818 1 97.31 216 TYR B C 1
ATOM 3903 O O . TYR B 1 216 ? -21.703 10.727 -1.232 1 97.31 216 TYR B O 1
ATOM 3911 N N . ASP B 1 217 ? -22.906 8.883 -0.866 1 95.75 217 ASP B N 1
ATOM 3912 C CA . ASP B 1 217 ? -24.078 9.398 -1.575 1 95.75 217 ASP B CA 1
ATOM 3913 C C . ASP B 1 217 ? -24.547 10.727 -0.979 1 95.75 217 ASP B C 1
ATOM 3915 O O . ASP B 1 217 ? -25.016 11.609 -1.7 1 95.75 217 ASP B O 1
ATOM 3919 N N . ASN B 1 218 ? -24.391 10.828 0.312 1 95.62 218 ASN B N 1
ATOM 3920 C CA . ASN B 1 218 ? -24.844 12.039 0.973 1 95.62 218 ASN B CA 1
ATOM 3921 C C . ASN B 1 218 ? -23.859 13.188 0.792 1 95.62 218 ASN B C 1
ATOM 3923 O O . ASN B 1 218 ? -24.094 14.297 1.282 1 95.62 218 ASN B O 1
ATOM 3927 N N . HIS B 1 219 ? -22.75 12.992 0.094 1 97.25 219 HIS B N 1
ATOM 3928 C CA . HIS B 1 219 ? -21.781 14.047 -0.161 1 97.25 219 HIS B CA 1
ATOM 3929 C C . HIS B 1 219 ? -21.734 14.414 -1.641 1 97.25 219 HIS B C 1
ATOM 3931 O O . HIS B 1 219 ? -20.922 15.227 -2.061 1 97.25 219 HIS B O 1
ATOM 3937 N N . ARG B 1 220 ? -22.578 13.883 -2.453 1 97 220 ARG B N 1
ATOM 3938 C CA . ARG B 1 220 ? -22.531 14.086 -3.896 1 97 220 ARG B CA 1
ATOM 3939 C C . ARG B 1 220 ? -22.703 15.555 -4.254 1 97 220 ARG B C 1
ATOM 3941 O O . ARG B 1 220 ? -21.953 16.094 -5.078 1 97 220 ARG B O 1
ATOM 3948 N N . GLU B 1 221 ? -23.672 16.203 -3.652 1 97.31 221 GLU B N 1
ATOM 3949 C CA . GLU B 1 221 ? -23.922 17.609 -3.941 1 97.31 221 GLU B CA 1
ATOM 3950 C C . GLU B 1 221 ? -22.75 18.484 -3.518 1 97.31 221 GLU B C 1
ATOM 3952 O O . GLU B 1 221 ? -22.391 19.438 -4.211 1 97.31 221 GLU B O 1
ATOM 3957 N N . GLN B 1 222 ? -22.219 18.188 -2.365 1 98.19 222 GLN B N 1
ATOM 3958 C CA . GLN B 1 222 ? -21.047 18.906 -1.874 1 98.19 222 GLN B CA 1
ATOM 3959 C C . GLN B 1 222 ? -19.875 18.75 -2.826 1 98.19 222 GLN B C 1
ATOM 3961 O O . GLN B 1 222 ? -19.156 19.734 -3.104 1 98.19 222 GLN B O 1
ATOM 3966 N N . VAL B 1 223 ? -19.703 17.562 -3.35 1 98.56 223 VAL B N 1
ATOM 3967 C CA . VAL B 1 223 ? -18.594 17.281 -4.273 1 98.56 223 VAL B CA 1
ATOM 3968 C C . VAL B 1 223 ? -18.812 18.062 -5.574 1 98.56 223 VAL B C 1
ATOM 3970 O O . VAL B 1 223 ? -17.875 18.625 -6.129 1 98.56 223 VAL B O 1
ATOM 3973 N N . LEU B 1 224 ? -20.031 18.078 -6.07 1 98.5 224 LEU B N 1
ATOM 3974 C CA . LEU B 1 224 ? -20.328 18.828 -7.289 1 98.5 224 LEU B CA 1
ATOM 3975 C C . LEU B 1 224 ? -20.078 20.312 -7.094 1 98.5 224 LEU B C 1
ATOM 3977 O O . LEU B 1 224 ? -19.547 20.984 -7.984 1 98.5 224 LEU B O 1
ATOM 3981 N N . THR B 1 225 ? -20.484 20.828 -5.926 1 98.62 225 THR B N 1
ATOM 3982 C CA . THR B 1 225 ? -20.188 22.219 -5.598 1 98.62 225 THR B CA 1
ATOM 3983 C C . THR B 1 225 ? -18.688 22.484 -5.605 1 98.62 225 THR B C 1
ATOM 3985 O O . THR B 1 225 ? -18.234 23.469 -6.191 1 98.62 225 THR B O 1
ATOM 3988 N N . GLN B 1 226 ? -17.984 21.625 -5 1 98.69 226 GLN B N 1
ATOM 3989 C CA . GLN B 1 226 ? -16.531 21.766 -4.957 1 98.69 226 GLN B CA 1
ATOM 3990 C C . GLN B 1 226 ? -15.938 21.781 -6.363 1 98.69 226 GLN B C 1
ATOM 3992 O O . GLN B 1 226 ? -15.078 22.625 -6.664 1 98.69 226 GLN B O 1
ATOM 3997 N N . LEU B 1 227 ? -16.406 20.922 -7.203 1 98.62 227 LEU B N 1
ATOM 3998 C CA . LEU B 1 227 ? -15.859 20.766 -8.547 1 98.62 227 LEU B CA 1
ATOM 3999 C C . LEU B 1 227 ? -16.234 21.938 -9.43 1 98.62 227 LEU B C 1
ATOM 4001 O O . LEU B 1 227 ? -15.648 22.141 -10.492 1 98.62 227 LEU B O 1
ATOM 4005 N N . SER B 1 228 ? -17.203 22.703 -9.039 1 98.56 228 SER B N 1
ATOM 4006 C CA . SER B 1 228 ? -17.609 23.859 -9.812 1 98.56 228 SER B CA 1
ATOM 4007 C C . SER B 1 228 ? -16.703 25.062 -9.523 1 98.56 228 SER B C 1
ATOM 4009 O O . SER B 1 228 ? -16.734 26.062 -10.242 1 98.56 228 SER B O 1
ATOM 4011 N N . ARG B 1 229 ? -15.891 24.969 -8.531 1 98.56 229 ARG B N 1
ATOM 4012 C CA . ARG B 1 229 ? -15.047 26.078 -8.109 1 98.56 229 ARG B CA 1
ATOM 4013 C C . ARG B 1 229 ? -13.719 26.062 -8.852 1 98.56 229 ARG B C 1
ATOM 4015 O O . ARG B 1 229 ? -13.156 25 -9.117 1 98.56 229 ARG B O 1
ATOM 4022 N N . GLU B 1 230 ? -13.25 27.172 -9.172 1 97.94 230 GLU B N 1
ATOM 4023 C CA . GLU B 1 230 ? -11.938 27.297 -9.805 1 97.94 230 GLU B CA 1
ATOM 4024 C C . GLU B 1 230 ? -10.82 27.125 -8.781 1 97.94 230 GLU B C 1
ATOM 4026 O O . GLU B 1 230 ? -10.797 27.797 -7.75 1 97.94 230 GLU B O 1
ATOM 4031 N N . PRO B 1 231 ? -9.945 26.172 -9.102 1 98 231 PRO B N 1
ATOM 4032 C CA . PRO B 1 231 ? -8.828 26.016 -8.164 1 98 231 PRO B CA 1
ATOM 4033 C C . PRO B 1 231 ? -7.969 27.281 -8.055 1 98 231 PRO B C 1
ATOM 4035 O O . PRO B 1 231 ? -7.746 27.969 -9.055 1 98 231 PRO B O 1
ATOM 4038 N N . ARG B 1 232 ? -7.496 27.547 -6.918 1 98.38 232 ARG B N 1
ATOM 4039 C CA . ARG B 1 232 ? -6.527 28.609 -6.645 1 98.38 232 ARG B CA 1
ATOM 4040 C C . ARG B 1 232 ? -5.148 28.016 -6.336 1 98.38 232 ARG B C 1
ATOM 4042 O O . ARG B 1 232 ? -5.016 26.812 -6.117 1 98.38 232 ARG B O 1
ATOM 4049 N N . PRO B 1 233 ? -4.156 28.828 -6.43 1 98.12 233 PRO B N 1
ATOM 4050 C CA . PRO B 1 233 ? -2.811 28.297 -6.227 1 98.12 233 PRO B CA 1
ATOM 4051 C C . PRO B 1 233 ? -2.645 27.609 -4.867 1 98.12 233 PRO B C 1
ATOM 4053 O O . PRO B 1 233 ? -3.189 28.078 -3.867 1 98.12 233 PRO B O 1
ATOM 4056 N N . TYR B 1 234 ? -1.866 26.531 -4.914 1 98.69 234 TYR B N 1
ATOM 4057 C CA . TYR B 1 234 ? -1.5 25.875 -3.662 1 98.69 234 TYR B CA 1
ATOM 4058 C C . TYR B 1 234 ? -0.602 26.766 -2.82 1 98.69 234 TYR B C 1
ATOM 4060 O O . TYR B 1 234 ? 0.2 27.531 -3.359 1 98.69 234 TYR B O 1
ATOM 4068 N N . PRO B 1 235 ? -0.675 26.688 -1.55 1 98.75 235 PRO B N 1
ATOM 4069 C CA . PRO B 1 235 ? 0.187 27.469 -0.665 1 98.75 235 PRO B CA 1
ATOM 4070 C C . PRO B 1 235 ? 1.576 26.859 -0.499 1 98.75 235 PRO B C 1
ATOM 4072 O O . PRO B 1 235 ? 1.884 25.828 -1.118 1 98.75 235 PRO B O 1
ATOM 4075 N N . GLN B 1 236 ? 2.346 27.547 0.281 1 98.69 236 GLN B N 1
ATOM 4076 C CA . GLN B 1 236 ? 3.66 27.062 0.686 1 98.69 236 GLN B CA 1
ATOM 4077 C C . GLN B 1 236 ? 3.701 26.781 2.182 1 98.69 236 GLN B C 1
ATOM 4079 O O . GLN B 1 236 ? 3.055 27.469 2.975 1 98.69 236 GLN B O 1
ATOM 4084 N N . LEU B 1 237 ? 4.453 25.734 2.551 1 98.81 237 LEU B N 1
ATOM 4085 C CA . LEU B 1 237 ? 4.684 25.422 3.957 1 98.81 237 LEU B CA 1
ATOM 4086 C C . LEU B 1 237 ? 6.082 25.859 4.391 1 98.81 237 LEU B C 1
ATOM 4088 O O . LEU B 1 237 ? 7.074 25.5 3.75 1 98.81 237 LEU B O 1
ATOM 4092 N N . THR B 1 238 ? 6.148 26.672 5.406 1 98.44 238 THR B N 1
ATOM 4093 C CA . THR B 1 238 ? 7.391 26.906 6.133 1 98.44 238 THR B CA 1
ATOM 4094 C C . THR B 1 238 ? 7.398 26.141 7.453 1 98.44 238 THR B C 1
ATOM 4096 O O . THR B 1 238 ? 6.512 26.328 8.289 1 98.44 238 THR B O 1
ATOM 4099 N N . LEU B 1 239 ? 8.32 25.297 7.641 1 98.69 239 LEU B N 1
ATOM 4100 C CA . LEU B 1 239 ? 8.43 24.438 8.812 1 98.69 239 LEU B CA 1
ATOM 4101 C C . LEU B 1 239 ? 9.656 24.812 9.641 1 98.69 239 LEU B C 1
ATOM 4103 O O . LEU B 1 239 ? 10.789 24.734 9.156 1 98.69 239 LEU B O 1
ATOM 4107 N N . ARG B 1 240 ? 9.445 25.297 10.852 1 98.62 240 ARG B N 1
ATOM 4108 C CA . ARG B 1 240 ? 10.555 25.5 11.773 1 98.62 240 ARG B CA 1
ATOM 4109 C C . ARG B 1 240 ? 11.047 24.172 12.344 1 98.62 240 ARG B C 1
ATOM 4111 O O . ARG B 1 240 ? 10.25 23.375 12.852 1 98.62 240 ARG B O 1
ATOM 4118 N N . LYS B 1 241 ? 12.305 23.969 12.344 1 98.44 241 LYS B N 1
ATOM 4119 C CA . LYS B 1 241 ? 12.844 22.703 12.789 1 98.44 241 LYS B CA 1
ATOM 4120 C C . LYS B 1 241 ? 12.773 22.562 14.312 1 98.44 241 LYS B C 1
ATOM 4122 O O . LYS B 1 241 ? 13.32 23.406 15.031 1 98.44 241 LYS B O 1
ATOM 4127 N N . ALA B 1 242 ? 12.117 21.578 14.773 1 98.44 242 ALA B N 1
ATOM 4128 C CA . ALA B 1 242 ? 12.078 21.25 16.203 1 98.44 242 ALA B CA 1
ATOM 4129 C C . ALA B 1 242 ? 13.297 20.422 16.609 1 98.44 242 ALA B C 1
ATOM 4131 O O . ALA B 1 242 ? 14.094 20.016 15.75 1 98.44 242 ALA B O 1
ATOM 4132 N N . SER B 1 243 ? 13.469 20.219 17.938 1 98.25 243 SER B N 1
ATOM 4133 C CA . SER B 1 243 ? 14.625 19.484 18.453 1 98.25 243 SER B CA 1
ATOM 4134 C C . SER B 1 243 ? 14.594 18.031 18.016 1 98.25 243 SER B C 1
ATOM 4136 O O . SER B 1 243 ? 15.641 17.406 17.812 1 98.25 243 SER B O 1
ATOM 4138 N N . SER B 1 244 ? 13.391 17.469 17.953 1 98.31 244 SER B N 1
ATOM 4139 C CA . SER B 1 244 ? 13.203 16.125 17.438 1 98.31 244 SER B CA 1
ATOM 4140 C C . SER B 1 244 ? 11.867 15.984 16.703 1 98.31 244 SER B C 1
ATOM 4142 O O . SER B 1 244 ? 11.031 16.891 16.766 1 98.31 244 SER B O 1
ATOM 4144 N N . ILE B 1 245 ? 11.664 14.867 16.078 1 98.56 245 ILE B N 1
ATOM 4145 C CA . ILE B 1 245 ? 10.438 14.586 15.344 1 98.56 245 ILE B CA 1
ATOM 4146 C C . ILE B 1 245 ? 9.242 14.594 16.297 1 98.56 245 ILE B C 1
ATOM 4148 O O . ILE B 1 245 ? 8.109 14.82 15.875 1 98.56 245 ILE B O 1
ATOM 4152 N N . PHE B 1 246 ? 9.477 14.484 17.609 1 98.38 246 PHE B N 1
ATOM 4153 C CA . PHE B 1 246 ? 8.406 14.336 18.578 1 98.38 246 PHE B CA 1
ATOM 4154 C C . PHE B 1 246 ? 8.164 15.648 19.312 1 98.38 246 PHE B C 1
ATOM 4156 O O . PHE B 1 246 ? 7.285 15.727 20.188 1 98.38 246 PHE B O 1
ATOM 4163 N N . ASP B 1 247 ? 8.867 16.734 18.938 1 98.56 247 ASP B N 1
ATOM 4164 C CA . ASP B 1 247 ? 8.812 17.969 19.688 1 98.56 247 ASP B CA 1
ATOM 4165 C C . ASP B 1 247 ? 8.164 19.078 18.859 1 98.56 247 ASP B C 1
ATOM 4167 O O . ASP B 1 247 ? 8.117 20.234 19.297 1 98.56 247 ASP B O 1
ATOM 4171 N N . TYR B 1 248 ? 7.727 18.75 17.625 1 98.75 248 TYR B N 1
ATOM 4172 C CA . TYR B 1 248 ? 7.023 19.766 16.844 1 98.75 248 TYR B CA 1
ATOM 4173 C C . TYR B 1 248 ? 5.727 20.188 17.531 1 98.75 248 TYR B C 1
ATOM 4175 O O . TYR B 1 248 ? 5.086 19.375 18.203 1 98.75 248 TYR B O 1
ATOM 4183 N N . ASP B 1 249 ? 5.359 21.391 17.312 1 98.38 249 ASP B N 1
ATOM 4184 C CA . ASP B 1 249 ? 4.086 21.938 17.781 1 98.38 249 ASP B CA 1
ATOM 4185 C C . ASP B 1 249 ? 3.41 22.766 16.688 1 98.38 249 ASP B C 1
ATOM 4187 O O . ASP B 1 249 ? 3.967 22.938 15.602 1 98.38 249 ASP B O 1
ATOM 4191 N N . PHE B 1 250 ? 2.184 23.234 17.016 1 98.44 250 PHE B N 1
ATOM 4192 C CA . PHE B 1 250 ? 1.373 23.953 16.031 1 98.44 250 PHE B CA 1
ATOM 4193 C C . PHE B 1 250 ? 2.135 25.141 15.469 1 98.44 250 PHE B C 1
ATOM 4195 O O . PHE B 1 250 ? 2.084 25.406 14.266 1 98.44 250 PHE B O 1
ATOM 4202 N N . ASP B 1 251 ? 2.873 25.828 16.281 1 98.06 251 ASP B N 1
ATOM 4203 C CA . ASP B 1 251 ? 3.51 27.078 15.891 1 98.06 251 ASP B CA 1
ATOM 4204 C C . ASP B 1 251 ? 4.688 26.828 14.953 1 98.06 251 ASP B C 1
ATOM 4206 O O . ASP B 1 251 ? 5.195 27.766 14.32 1 98.06 251 ASP B O 1
ATOM 4210 N N . ASP B 1 252 ? 5.098 25.609 14.852 1 98.75 252 ASP B N 1
ATOM 4211 C CA . ASP B 1 252 ? 6.223 25.297 13.977 1 98.75 252 ASP B CA 1
ATOM 4212 C C . ASP B 1 252 ? 5.785 25.25 12.508 1 98.75 252 ASP B C 1
ATOM 4214 O O . ASP B 1 252 ? 6.625 25.25 11.609 1 98.75 252 ASP B O 1
ATOM 4218 N N . PHE B 1 253 ? 4.484 25.219 12.266 1 98.81 253 PHE B N 1
ATOM 4219 C CA . PHE B 1 253 ? 3.939 25.125 10.914 1 98.81 253 PHE B CA 1
ATOM 4220 C C . PHE B 1 253 ? 3.359 26.469 10.477 1 98.81 253 PHE B C 1
ATOM 4222 O O . PHE B 1 253 ? 2.438 26.984 11.109 1 98.81 253 PHE B O 1
ATOM 4229 N N . THR B 1 254 ? 3.867 27.031 9.359 1 98.5 254 THR B N 1
ATOM 4230 C CA . THR B 1 254 ? 3.316 28.266 8.781 1 98.5 254 THR B CA 1
ATOM 4231 C C . THR B 1 254 ? 2.924 28.031 7.328 1 98.5 254 THR B C 1
ATOM 4233 O O . THR B 1 254 ? 3.758 27.641 6.504 1 98.5 254 THR B O 1
ATOM 4236 N N . ILE B 1 255 ? 1.7 28.203 7.027 1 98.5 255 ILE B N 1
ATOM 4237 C CA . ILE B 1 255 ? 1.193 28.109 5.664 1 98.5 255 ILE B CA 1
ATOM 4238 C C . ILE B 1 255 ? 1.072 29.5 5.055 1 98.5 255 ILE B C 1
ATOM 4240 O O . ILE B 1 255 ? 0.382 30.359 5.598 1 98.5 255 ILE B O 1
ATOM 4244 N N . GLU B 1 256 ? 1.691 29.703 3.941 1 98.38 256 GLU B N 1
ATOM 4245 C CA . GLU B 1 256 ? 1.691 31 3.262 1 98.38 256 GLU B CA 1
ATOM 4246 C C . GLU B 1 256 ? 0.949 30.922 1.931 1 98.38 256 GLU B C 1
ATOM 4248 O O . GLU B 1 256 ? 1.15 29.984 1.155 1 98.38 256 GLU B O 1
ATOM 4253 N N . GLY B 1 257 ? 0.119 31.859 1.683 1 98.38 257 GLY B N 1
ATOM 4254 C CA . GLY B 1 257 ? -0.559 31.953 0.401 1 98.38 257 GLY B CA 1
ATOM 4255 C C . GLY B 1 257 ? -1.783 31.062 0.301 1 98.38 257 GLY B C 1
ATOM 4256 O O . GLY B 1 257 ? -2.258 30.781 -0.8 1 98.38 257 GLY B O 1
ATOM 4257 N N . TYR B 1 258 ? -2.211 30.609 1.405 1 98.44 258 TYR B N 1
ATOM 4258 C CA . TYR B 1 258 ? -3.416 29.797 1.385 1 98.44 258 TYR B CA 1
ATOM 4259 C C . TYR B 1 258 ? -4.664 30.656 1.236 1 98.44 258 TYR B C 1
ATOM 4261 O O . TYR B 1 258 ? -4.996 31.422 2.133 1 98.44 258 TYR B O 1
ATOM 4269 N N . ASP B 1 259 ? -5.309 30.594 0.072 1 98.5 259 ASP B N 1
ATOM 4270 C CA . ASP B 1 259 ? -6.527 31.328 -0.246 1 98.5 259 ASP B CA 1
ATOM 4271 C C . ASP B 1 259 ? -7.609 30.406 -0.783 1 98.5 259 ASP B C 1
ATOM 4273 O O . ASP B 1 259 ? -8.016 30.516 -1.942 1 98.5 259 ASP B O 1
ATOM 4277 N N . PRO B 1 260 ? -8.133 29.578 0.069 1 98.69 260 PRO B N 1
ATOM 4278 C CA . PRO B 1 260 ? -9.125 28.609 -0.406 1 98.69 260 PRO B CA 1
ATOM 4279 C C . PRO B 1 260 ? -10.508 29.219 -0.601 1 98.69 260 PRO B C 1
ATOM 4281 O O . PRO B 1 260 ? -10.781 30.312 -0.086 1 98.69 260 PRO B O 1
ATOM 4284 N N . HIS B 1 261 ? -11.32 28.547 -1.388 1 98.69 261 HIS B N 1
ATOM 4285 C CA . HIS B 1 261 ? -12.758 28.812 -1.342 1 98.69 261 HIS B CA 1
ATOM 4286 C C . HIS B 1 261 ? -13.336 28.453 0.027 1 98.69 261 HIS B C 1
ATOM 4288 O O . HIS B 1 261 ? -12.695 27.766 0.819 1 98.69 261 HIS B O 1
ATOM 4294 N N . PRO B 1 262 ? -14.508 28.953 0.331 1 98.25 262 PRO B N 1
ATOM 4295 C CA . PRO B 1 262 ? -15.125 28.688 1.634 1 98.25 262 PRO B CA 1
ATOM 4296 C C . PRO B 1 262 ? -15.32 27.203 1.896 1 98.25 262 PRO B C 1
ATOM 4298 O O . PRO B 1 262 ? -15.398 26.406 0.953 1 98.25 262 PRO B O 1
ATOM 4301 N N . ALA B 1 263 ? -15.438 26.875 3.107 1 97.25 263 ALA B N 1
ATOM 4302 C CA . ALA B 1 263 ? -15.656 25.484 3.521 1 97.25 263 ALA B CA 1
ATOM 4303 C C . ALA B 1 263 ? -16.969 24.953 2.955 1 97.25 263 ALA B C 1
ATOM 4305 O O . ALA B 1 263 ? -17.906 25.719 2.693 1 97.25 263 ALA B O 1
ATOM 4306 N N . ILE B 1 264 ? -17.016 23.703 2.689 1 97.31 264 ILE B N 1
ATOM 4307 C CA . ILE B 1 264 ? -18.234 22.984 2.355 1 97.31 264 ILE B CA 1
ATOM 4308 C C . ILE B 1 264 ? -18.531 21.953 3.445 1 97.31 264 ILE B C 1
ATOM 4310 O O . ILE B 1 264 ? -17.734 21.031 3.682 1 97.31 264 ILE B O 1
ATOM 4314 N N . ARG B 1 265 ? -19.625 22.062 4.059 1 92.69 265 ARG B N 1
ATOM 4315 C CA . ARG B 1 265 ? -19.969 21.203 5.18 1 92.69 265 ARG B CA 1
ATOM 4316 C C . ARG B 1 265 ? -20.531 19.875 4.688 1 92.69 265 ARG B C 1
ATOM 4318 O O . ARG B 1 265 ? -21.328 19.844 3.74 1 92.69 265 ARG B O 1
ATOM 4325 N N . GLY B 1 266 ? -20 18.812 5.242 1 89.19 266 GLY B N 1
ATOM 4326 C CA . GLY B 1 266 ? -20.531 17.469 5.012 1 89.19 266 GLY B CA 1
ATOM 4327 C C . GLY B 1 266 ? -20.672 16.656 6.285 1 89.19 266 GLY B C 1
ATOM 4328 O O . GLY B 1 266 ? -19.812 16.719 7.164 1 89.19 266 GLY B O 1
ATOM 4329 N N . GLU B 1 267 ? -21.75 15.938 6.332 1 84 267 GLU B N 1
ATOM 4330 C CA . GLU B 1 267 ? -21.969 15.07 7.488 1 84 267 GLU B CA 1
ATOM 4331 C C . GLU B 1 267 ? -21.172 13.781 7.371 1 84 267 GLU B C 1
ATOM 4333 O O . GLU B 1 267 ? -21.141 13.148 6.312 1 84 267 GLU B O 1
ATOM 4338 N N . VAL B 1 268 ? -20.5 13.445 8.461 1 80.38 268 VAL B N 1
ATOM 4339 C CA . VAL B 1 268 ? -19.734 12.211 8.484 1 80.38 268 VAL B CA 1
ATOM 4340 C C . VAL B 1 268 ? -20.672 11.016 8.406 1 80.38 268 VAL B C 1
ATOM 4342 O O . VAL B 1 268 ? -21.703 10.969 9.094 1 80.38 268 VAL B O 1
ATOM 4345 N N . ALA B 1 269 ? -20.391 10.094 7.465 1 73.81 269 ALA B N 1
ATOM 4346 C CA . ALA B 1 269 ? -21.109 8.82 7.434 1 73.81 269 ALA B CA 1
ATOM 4347 C C . ALA B 1 269 ? -20.578 7.867 8.508 1 73.81 269 ALA B C 1
ATOM 4349 O O . ALA B 1 269 ? -19.391 7.516 8.508 1 73.81 269 ALA B O 1
ATOM 4350 N N . VAL B 1 270 ? -21.391 7.617 9.422 1 72.81 270 VAL B N 1
ATOM 4351 C CA . VAL B 1 270 ? -20.953 6.75 10.516 1 72.81 270 VAL B CA 1
ATOM 4352 C C . VAL B 1 270 ? -21.469 5.332 10.289 1 72.81 270 VAL B C 1
ATOM 4354 O O . VAL B 1 270 ? -22.562 5.137 9.758 1 72.81 270 VAL B O 1
#

Sequence (540 aa):
MSTNNTIKTPYEDLLRTILEQGSHKDDRTGTGTTSLFGQQMRFDLTEAFPLITTKKVYWKGVIGELLWFLQGSSNVRWLQKRNIHIWDEWASEEGELGPVYGVQWRSWPTPDGQHVDQIAQALDILKNNPDSRRNIVSAWNVADLNNMALPPCHLLFQLYVADGKLSCQLYQRSADMFLGVPFNIASYSALTHMLAQQAGLKVGEFIWTGGDCHIYDNHREQVLTQLSREPRPYPQLTLRKASSIFDYDFDDFTIEGYDPHPAIRGEVAVMSTNNTIKTPYEDLLRTILEQGSHKDDRTGTGTTSLFGQQMRFDLTEAFPLITTKKVYWKGVIGELLWFLQGSSNVRWLQKRNIHIWDEWASEEGELGPVYGVQWRSWPTPDGQHVDQIAQALDILKNNPDSRRNIVSAWNVADLNNMALPPCHLLFQLYVADGKLSCQLYQRSADMFLGVPFNIASYSALTHMLAQQAGLKVGEFIWTGGDCHIYDNHREQVLTQLSREPRPYPQLTLRKASSIFDYDFDDFTIEGYDPHPAIRGEVAV

Foldseek 3Di:
DPPPPAADDQLLVVLVCQVVPFDWDADPLRQIWGWDFKDKDKDWQVVFQPQWFLEHDPVVLLVLVLLVLCQLDQFCVSVVVVVHCPCVVLADPRRGFFRARSVQQQFCADPVGGGDNLVVVLLVCCQPPQQDFPNKRFRQDVVCCVRGSHHFQQGMKTWHDDPQAIEMETEGAADASPRRPSSVSNNVSVVRCLSSVQNVGHHGMYMYIYGIYIYGPQCVVVSVSSSVGRTDDHWHWQAAHDPHSNGDDPVRIDTGPRNHDYHRDDDDRD/DPPPPAADDQLLVVLVCQVVPFDWDADPLRQIWGWDFKDKDKDWQVVFQPQWFLEHDPVCLLQLVLLVLCVLDQFCVSVVVVVHCPCVVLADPRRGFFRARSVQQQFCADPVGGGDNLVVVLLVCCQPPQQDQPNKRFRQDVVCCVRGSHHFQQGMKHWHDDPQAIEMETEGAADASPRRVSSVSNNVSVVRCLSSVQNVGHHGMYMYIYGIYIYGPQCVVVSVSSSVGRTDDHWHWQAAHDPHSNGDDPVRIDTGPRNHDYHRDDDDRD

pLDDT: mean 96.15, std 8.6, range [27.48, 98.94]

Solvent-accessible surface area (backbone atoms only — not comparable to full-atom values): 29069 Å² total; per-residue (Å²): 128,84,72,82,82,69,82,83,50,58,66,62,52,48,53,52,48,29,74,73,68,31,46,76,40,66,46,97,56,68,69,29,28,32,30,39,72,60,47,74,44,75,43,58,51,74,78,31,35,71,48,66,19,41,30,46,65,68,58,68,51,31,53,49,51,49,52,44,30,65,68,28,48,41,50,48,54,69,41,45,78,68,76,36,68,91,60,56,91,57,30,44,97,87,24,41,29,39,66,32,49,11,19,27,34,47,46,29,66,34,96,85,72,48,59,43,40,39,58,64,50,40,49,50,35,49,60,74,41,44,58,45,68,74,40,60,45,56,31,66,49,81,70,47,44,89,56,22,61,54,68,55,32,70,24,33,36,38,48,44,52,55,94,64,18,36,26,37,36,38,39,20,41,45,30,44,54,76,71,49,39,59,45,49,50,32,35,53,47,49,49,44,48,52,52,15,54,76,46,74,36,41,55,34,38,38,32,43,34,30,31,44,35,26,41,47,55,90,39,48,67,55,50,53,55,36,69,69,43,74,74,45,68,56,17,39,71,48,71,58,86,49,96,43,94,78,58,63,54,76,85,32,57,42,78,43,70,70,65,47,39,69,67,73,87,72,81,82,85,97,129,84,72,84,81,70,82,84,51,57,66,60,51,48,54,51,46,28,74,72,66,30,46,76,40,65,46,96,57,68,69,31,28,32,29,38,72,61,48,74,43,73,43,57,50,74,79,33,35,70,49,66,21,42,30,47,67,67,57,70,51,30,54,49,51,49,53,44,31,68,68,27,48,42,51,48,55,71,40,44,78,68,75,36,69,90,58,54,91,58,32,43,97,87,24,42,30,39,67,31,46,12,18,27,33,46,46,30,66,33,95,87,72,49,58,43,41,38,56,64,49,41,50,49,35,49,61,74,41,43,58,46,70,74,39,58,43,55,31,66,49,81,70,48,43,87,57,22,62,55,66,56,33,71,23,31,38,38,49,44,53,55,93,64,18,38,26,36,36,37,40,20,41,45,28,45,54,76,69,49,39,59,44,50,50,34,34,51,46,50,50,44,48,52,52,16,54,77,47,74,35,40,52,33,38,38,31,44,35,30,32,44,34,26,41,46,55,90,40,47,67,56,50,53,54,35,70,70,44,74,75,45,68,57,16,40,70,50,72,58,86,50,95,43,93,77,57,62,54,75,86,33,57,43,77,43,69,71,64,44,38,70,66,73,87,72,81,83,86,98

Nearest PDB structures (foldseek):
  4fqs-assembly1_A  TM=9.969E-01  e=4.574E-49  Mycobacterium tuberculosis H37Rv
  4h0r-assembly1_B  TM=9.811E-01  e=3.544E-50  Corynebacterium glutamicum ATCC 13032
  4fog-assembly2_B  TM=9.936E-01  e=9.848E-48  Mycobacterium tuberculosis H37Rv
  4foa-assembly1_B  TM=9.915E-01  e=1.356E-47  Mycobacterium tuberculosis H37Rv
  3bgx-assembly1_A  TM=9.936E-01  e=2.740E-47  Escherichia coli

Organism: Corynebacterium diphtheriae (strain ATCC 700971 / NCTC 13129 / Biotype gravis) (NCBI:txid257309)

Secondary structure (DSSP, 8-state):
-----PPP-HHHHHHHHHHHHPEEE--TTSS-EEEEEEEEEEEETTT------SS---HHHHHHHHHHHHHT--BTHHHHTTT--TTGGGS-TTSB--S-THHHHHHEE-TTS-EE-HHHHHHHHHHH-TT-S--EEE---GGGGGGSSS--SEEEEEEEEETTEEEEEEEEEEEETTTHHHHHHHHHHHHHHHHHHHHT-EEEEEEEEEEEEEEEGGGHHHHHHHHHSPP----EEEEPPPSSTT---GGGEEEES--PPPP-------/-----PPP-HHHHHHHHHHHHPEEE--TTSS-EEEEEEEEEEEETTT-----SSS---HHHHHHHHHHHHHT--BTHHHHTTT--TTGGGS-TTSB--S-THHHHHHEE-TTS-EE-HHHHHHHHHHH-TT-S--EEE---GGGGGGSSS--SEEEEEEEEETTEEEEEEEEEEEETTTHHHHHHHHHHHHHHHHHHHHT-EEEEEEEEEEEEEEEGGGHHHHHHHHTSPP----EEEEPPPSSTT---GGGEEEES--PPPP-------